Protein AF-A0A1F7WYG3-F1 (afdb_monomer_lite)

pLDDT: mean 75.88, std 23.39, range [22.27, 98.81]

Sequence (585 aa):
MKELIFKRLFTGALIILTLAFFVSCASPAFAADLFKQDIGKSADTITKVEESSPGLLLVCDCMHSVARDRVFLNKLKAELEKKGKSALVCKYHSIANNHILAIKNCPKGYWVVYGACLCSGTWRDLDIGINRGYLKSAWKNNEIKGLVFVNLSSYMIKNLTFLKRAWDDNFSPASFKGIDNPYKYLIDAGFKVAESPMYNKYVIDERRIPYLADEIIKAVGGDAAARPESGDFKDSSLQENTEGIIDIAIRSQFSSENGDLGNVCGGPASLGMIMEFYGVKKSTPELAKLCQTRPVLGTGFNEMAGVAKSLGFDNSYVTTGRGIDWLESMTGGGKPVIVHVDTKGHWPQGHYMVATGVKDGKVFVADPWTGHTASYSIALFKSMWASRQSRAIVISKTPQEKVDAKAQPKTPASSNDGDKDDKKTSSSKGSTGNFPSPGDEYLKASSKAPSTNTKVVSIAKGLRASTAKQTAVNVFKWVRSNVRYSGYSNSLRGAIKTISGGSGNCCDQASVAISLLRAAGVPARYAHSTSCRFASGHVCGHVWAEAYIDGKWQSLDTTSSRNSVGSLNSFRALAAVRHYVNVPF

InterPro domains:
  IPR002931 Transglutaminase-like [PF01841] (461-557)
  IPR002931 Transglutaminase-like [SM00460] (498-560)
  IPR005074 Peptidase C39, bacteriocin processing [PF03412] (267-386)
  IPR005074 Peptidase C39, bacteriocin processing [PS50990] (260-392)
  IPR038765 Papain-like cysteine peptidase superfamily [SSF54001] (467-561)

Organism: NCBI:txid1817813

Radius of gyration: 32.08 Å; chains: 1; bounding box: 70×79×95 Å

Structure (mmCIF, N/CA/C/O backbone):
data_AF-A0A1F7WYG3-F1
#
_entry.id   AF-A0A1F7WYG3-F1
#
loop_
_atom_site.group_PDB
_atom_site.id
_atom_site.type_symbol
_atom_site.label_atom_id
_atom_site.label_alt_id
_atom_site.label_comp_id
_atom_site.label_asym_id
_atom_site.label_entity_id
_atom_site.label_seq_id
_atom_site.pdbx_PDB_ins_code
_atom_site.Cartn_x
_atom_site.Cartn_y
_atom_site.Cartn_z
_atom_site.occupancy
_atom_site.B_iso_or_equiv
_atom_site.auth_seq_id
_atom_site.auth_comp_id
_atom_site.auth_asym_id
_atom_site.auth_atom_id
_atom_site.pdbx_PDB_model_num
ATOM 1 N N . MET A 1 1 ? 36.858 38.250 -13.342 1.00 47.19 1 MET A N 1
ATOM 2 C CA . MET A 1 1 ? 35.945 37.125 -13.003 1.00 47.19 1 MET A CA 1
ATOM 3 C C . MET A 1 1 ? 35.925 36.763 -11.504 1.00 47.19 1 MET A C 1
ATOM 5 O O . MET A 1 1 ? 35.451 35.691 -11.155 1.00 47.19 1 MET A O 1
ATOM 9 N N . LYS A 1 2 ? 36.391 37.652 -10.605 1.00 36.16 2 LYS A N 1
ATOM 10 C CA . LYS A 1 2 ? 36.306 37.497 -9.138 1.00 36.16 2 LYS A CA 1
ATOM 11 C C . LYS A 1 2 ? 35.390 38.527 -8.448 1.00 36.16 2 LYS A C 1
ATOM 13 O O . LYS A 1 2 ? 35.093 38.357 -7.278 1.00 36.16 2 LYS A O 1
ATOM 18 N N . GLU A 1 3 ? 34.840 39.503 -9.175 1.00 35.53 3 GLU A N 1
ATOM 19 C CA . GLU A 1 3 ? 33.869 40.472 -8.624 1.00 35.53 3 GLU A CA 1
ATOM 20 C C . GLU A 1 3 ? 32.397 40.172 -8.950 1.00 35.53 3 GLU A C 1
ATOM 22 O O . GLU A 1 3 ? 31.505 40.697 -8.291 1.00 35.53 3 GLU A O 1
ATOM 27 N N . LEU A 1 4 ? 32.100 39.259 -9.883 1.00 35.97 4 LEU A N 1
ATOM 28 C CA . LEU A 1 4 ? 30.708 38.876 -10.185 1.00 35.97 4 LEU A CA 1
ATOM 29 C C . LEU A 1 4 ? 30.174 37.725 -9.308 1.00 35.97 4 LEU A C 1
ATOM 31 O O . LEU A 1 4 ? 28.992 37.400 -9.367 1.00 35.97 4 LEU A O 1
ATOM 35 N N . ILE A 1 5 ? 31.030 37.129 -8.470 1.00 38.84 5 ILE A N 1
ATOM 36 C CA . ILE A 1 5 ? 30.667 36.070 -7.508 1.00 38.84 5 ILE A CA 1
ATOM 37 C C . ILE A 1 5 ? 30.392 36.656 -6.108 1.00 38.84 5 ILE A C 1
ATOM 39 O O . ILE A 1 5 ? 29.702 36.036 -5.303 1.00 38.84 5 ILE A O 1
ATOM 43 N N . PHE A 1 6 ? 30.811 37.897 -5.834 1.00 32.41 6 PHE A N 1
ATOM 44 C CA . PHE A 1 6 ? 30.633 38.528 -4.520 1.00 32.41 6 PHE A CA 1
ATOM 45 C C . PHE A 1 6 ? 29.236 39.145 -4.295 1.00 32.41 6 PHE A C 1
ATOM 47 O O . PHE A 1 6 ? 28.843 39.381 -3.158 1.00 32.41 6 PHE A O 1
ATOM 54 N N . LYS A 1 7 ? 28.431 39.338 -5.354 1.00 34.38 7 LYS A N 1
ATOM 55 C CA . LYS A 1 7 ? 27.083 39.945 -5.270 1.00 34.38 7 LYS A CA 1
ATOM 56 C C . LYS A 1 7 ? 25.897 38.968 -5.270 1.00 34.38 7 LYS A C 1
ATOM 58 O O . LYS A 1 7 ? 24.757 39.415 -5.244 1.00 34.38 7 LYS A O 1
ATOM 63 N N . ARG A 1 8 ? 26.119 37.646 -5.248 1.00 35.09 8 ARG A N 1
ATOM 64 C CA . ARG A 1 8 ? 25.032 36.646 -5.098 1.00 35.09 8 ARG A CA 1
ATOM 65 C C . ARG A 1 8 ? 25.108 35.783 -3.833 1.00 35.09 8 ARG A C 1
ATOM 67 O O . ARG A 1 8 ? 24.270 34.909 -3.655 1.00 35.09 8 ARG A O 1
ATOM 74 N N . LEU A 1 9 ? 26.052 36.065 -2.933 1.00 35.69 9 LEU A N 1
ATOM 75 C CA . LEU A 1 9 ? 26.180 35.381 -1.636 1.00 35.69 9 LEU A CA 1
ATOM 76 C C . LEU A 1 9 ? 25.732 36.231 -0.427 1.00 35.69 9 LEU A C 1
ATOM 78 O O . LEU A 1 9 ? 25.707 35.724 0.688 1.00 35.69 9 LEU A O 1
ATOM 82 N N . PHE A 1 10 ? 25.287 37.478 -0.634 1.00 35.50 10 PHE A N 1
ATOM 83 C CA . PHE A 1 10 ? 24.865 38.407 0.430 1.00 35.50 10 PHE A CA 1
ATOM 84 C C . PHE A 1 10 ? 23.366 38.761 0.385 1.00 35.50 10 PHE A C 1
ATOM 86 O O . PHE A 1 10 ? 22.971 39.922 0.401 1.00 35.50 10 PHE A O 1
ATOM 93 N N . THR A 1 11 ? 22.497 37.750 0.336 1.00 37.50 11 THR A N 1
ATOM 94 C CA . THR A 1 11 ? 21.054 37.941 0.621 1.00 37.50 11 THR A CA 1
ATOM 95 C C . THR A 1 11 ? 20.452 36.831 1.491 1.00 37.50 11 THR A C 1
ATOM 97 O O . THR A 1 11 ? 19.272 36.870 1.805 1.00 37.50 11 THR A O 1
ATOM 100 N N . GLY A 1 12 ? 21.256 35.855 1.935 1.00 37.50 12 GLY A N 1
ATOM 101 C CA . GLY A 1 12 ? 20.787 34.717 2.742 1.00 37.50 12 GLY A CA 1
ATOM 102 C C . GLY A 1 12 ? 21.326 34.643 4.174 1.00 37.50 12 GLY A C 1
ATOM 103 O O . GLY A 1 12 ? 20.927 33.748 4.908 1.00 37.50 12 GLY A O 1
ATOM 104 N N . ALA A 1 13 ? 22.224 35.547 4.585 1.00 34.88 13 ALA A N 1
ATOM 105 C CA . ALA A 1 13 ? 22.949 35.439 5.860 1.00 34.88 13 ALA A CA 1
ATOM 106 C C . ALA A 1 13 ? 22.713 36.598 6.852 1.00 34.88 13 ALA A C 1
ATOM 108 O O . ALA A 1 13 ? 23.297 36.595 7.930 1.00 34.88 13 ALA A O 1
ATOM 109 N N . LEU A 1 14 ? 21.829 37.558 6.544 1.00 32.12 14 LEU A N 1
ATOM 110 C CA . LEU A 1 14 ? 21.549 38.724 7.404 1.00 32.12 14 LEU A CA 1
ATOM 111 C C . LEU A 1 14 ? 20.177 38.669 8.109 1.00 32.12 14 LEU A C 1
ATOM 113 O O . LEU A 1 14 ? 19.591 39.700 8.407 1.00 32.12 14 LEU A O 1
ATOM 117 N N . ILE A 1 15 ? 19.647 37.469 8.366 1.00 34.62 15 ILE A N 1
ATOM 118 C CA . ILE A 1 15 ? 18.447 37.279 9.213 1.00 34.62 15 ILE A CA 1
ATOM 119 C C . ILE A 1 15 ? 18.765 36.440 10.467 1.00 34.62 15 ILE A C 1
ATOM 121 O O . ILE A 1 15 ? 17.978 36.392 11.405 1.00 34.62 15 ILE A O 1
ATOM 125 N N . ILE A 1 16 ? 19.956 35.836 10.552 1.00 34.12 16 ILE A N 1
ATOM 126 C CA . ILE A 1 16 ? 20.304 34.908 11.645 1.00 34.12 16 ILE A CA 1
ATOM 127 C C . ILE A 1 16 ? 21.191 35.551 12.732 1.00 34.12 16 ILE A C 1
ATOM 129 O O . ILE A 1 16 ? 21.392 34.947 13.779 1.00 34.12 16 ILE A O 1
ATOM 133 N N . LEU A 1 17 ? 21.644 36.805 12.579 1.00 31.03 17 LEU A N 1
ATOM 134 C CA . LEU A 1 17 ? 22.523 37.453 13.573 1.00 31.03 17 LEU A CA 1
ATOM 135 C C . LEU A 1 17 ? 22.011 38.769 14.190 1.00 31.03 17 LEU A C 1
ATOM 137 O O . LEU A 1 17 ? 22.801 39.531 14.737 1.00 31.03 17 LEU A O 1
ATOM 141 N N . THR A 1 18 ? 20.699 39.026 14.174 1.00 33.34 18 THR A N 1
ATOM 142 C CA . THR A 1 18 ? 20.101 40.189 14.879 1.00 33.34 18 THR A CA 1
ATOM 143 C C . THR A 1 18 ? 18.974 39.806 15.845 1.00 33.34 18 THR A C 1
ATOM 145 O O . THR A 1 18 ? 18.217 40.658 16.290 1.00 33.34 18 THR A O 1
ATOM 148 N N . LEU A 1 19 ? 18.877 38.525 16.215 1.00 31.80 19 LEU A N 1
ATOM 149 C CA . LEU A 1 19 ? 17.918 38.022 17.213 1.00 31.80 19 LEU A CA 1
ATOM 150 C C . LEU A 1 19 ? 18.588 37.410 18.453 1.00 31.80 19 LEU A C 1
ATOM 152 O O . LEU A 1 19 ? 17.908 36.876 19.321 1.00 31.80 19 LEU A O 1
ATOM 156 N N . ALA A 1 20 ? 19.915 37.524 18.565 1.00 33.41 20 ALA A N 1
ATOM 157 C CA . ALA A 1 20 ? 20.685 36.989 19.690 1.00 33.41 20 ALA A CA 1
ATOM 158 C C . ALA A 1 20 ? 21.248 38.065 20.643 1.00 33.41 20 ALA A C 1
ATOM 160 O O . ALA A 1 20 ? 22.038 37.729 21.515 1.00 33.41 20 ALA A O 1
ATOM 161 N N . PHE A 1 21 ? 20.851 39.340 20.513 1.00 30.06 21 PHE A N 1
ATOM 162 C CA . PHE A 1 21 ? 21.377 40.420 21.373 1.00 30.06 21 PHE A CA 1
ATOM 163 C C . PHE A 1 21 ? 20.322 41.310 22.057 1.00 30.06 21 PHE A C 1
ATOM 165 O O . PHE A 1 21 ? 20.680 42.275 22.718 1.00 30.06 21 PHE A O 1
ATOM 172 N N . PHE A 1 22 ? 19.032 40.965 21.971 1.00 30.83 22 PHE A N 1
ATOM 173 C CA . PHE A 1 22 ? 17.944 41.660 22.687 1.00 30.83 22 PHE A CA 1
ATOM 174 C C . PHE A 1 22 ? 17.127 40.714 23.587 1.00 30.83 22 PHE A C 1
ATOM 176 O O . PHE A 1 22 ? 15.916 40.845 23.728 1.00 30.83 22 PHE A O 1
ATOM 183 N N . VAL A 1 23 ? 17.791 39.742 24.220 1.00 33.09 23 VAL A N 1
ATOM 184 C CA . VAL A 1 23 ? 17.233 39.000 25.368 1.00 33.09 23 VAL A CA 1
ATOM 185 C C . VAL A 1 23 ? 18.211 39.097 26.534 1.00 33.09 23 VAL A C 1
ATOM 187 O O . VAL A 1 23 ? 18.780 38.121 27.004 1.00 33.09 23 VAL A O 1
ATOM 190 N N . SER A 1 24 ? 18.448 40.326 26.971 1.00 35.22 24 SER A N 1
ATOM 191 C CA . SER A 1 24 ? 18.868 40.634 28.332 1.00 35.22 24 SER A CA 1
ATOM 192 C C . SER A 1 24 ? 18.422 42.068 28.585 1.00 35.22 24 SER A C 1
ATOM 194 O O . SER A 1 24 ? 18.889 42.972 27.903 1.00 35.22 24 SER A O 1
ATOM 196 N N . CYS A 1 25 ? 17.496 42.250 29.529 1.00 38.47 25 CYS A N 1
ATOM 197 C CA . CYS A 1 25 ? 16.902 43.527 29.959 1.00 38.47 25 CYS A CA 1
ATOM 198 C C . CYS A 1 25 ? 15.714 44.061 29.127 1.00 38.47 25 CYS A C 1
ATOM 200 O O . CYS A 1 25 ? 15.832 45.053 28.419 1.00 38.47 25 CYS A O 1
ATOM 202 N N . ALA A 1 26 ? 14.525 43.476 29.308 1.00 32.75 26 ALA A N 1
ATOM 203 C CA . ALA A 1 26 ? 13.255 44.211 29.229 1.00 32.75 26 ALA A CA 1
ATOM 204 C C . ALA A 1 26 ? 12.200 43.510 30.105 1.00 32.75 26 ALA A C 1
ATOM 206 O O . ALA A 1 26 ? 12.116 42.283 30.127 1.00 32.75 26 ALA A O 1
ATOM 207 N N . SER A 1 27 ? 11.455 44.287 30.891 1.00 41.19 27 SER A N 1
ATOM 208 C CA . SER A 1 27 ? 10.560 43.826 31.959 1.00 41.19 27 SER A CA 1
ATOM 209 C C . SER A 1 27 ? 9.248 43.193 31.442 1.00 41.19 27 SER A C 1
ATOM 211 O O . SER A 1 27 ? 8.871 43.405 30.286 1.00 41.19 27 SER A O 1
ATOM 213 N N . PRO A 1 28 ? 8.496 42.449 32.288 1.00 36.72 28 PRO A N 1
ATOM 214 C CA . PRO A 1 28 ? 7.337 41.640 31.875 1.00 36.72 28 PRO A CA 1
ATOM 215 C C . PRO A 1 28 ? 6.116 42.416 31.345 1.00 36.72 28 PRO A C 1
ATOM 217 O O . PRO A 1 28 ? 5.124 41.797 30.970 1.00 36.72 28 PRO A O 1
ATOM 220 N N . ALA A 1 29 ? 6.148 43.751 31.320 1.00 37.88 29 ALA A N 1
ATOM 221 C CA . ALA A 1 29 ? 4.984 44.579 31.003 1.00 37.88 29 ALA A CA 1
ATOM 222 C C . ALA A 1 29 ? 4.816 44.891 29.502 1.00 37.88 29 ALA A C 1
ATOM 224 O O . ALA A 1 29 ? 3.711 45.200 29.073 1.00 37.88 29 ALA A O 1
ATOM 225 N N . PHE A 1 30 ? 5.862 44.761 28.676 1.00 35.31 30 PHE A N 1
ATOM 226 C CA . PHE A 1 30 ? 5.784 45.125 27.250 1.00 35.31 30 PHE A CA 1
ATOM 227 C C . PHE A 1 30 ? 5.215 44.004 26.352 1.00 35.31 30 PHE A C 1
ATOM 229 O O . PHE A 1 30 ? 4.706 44.260 25.265 1.00 35.31 30 PHE A O 1
ATOM 236 N N . ALA A 1 31 ? 5.229 42.750 26.819 1.00 31.88 31 ALA A N 1
ATOM 237 C CA . ALA A 1 31 ? 4.684 41.605 26.078 1.00 31.88 31 ALA A CA 1
ATOM 238 C C . ALA A 1 31 ? 3.146 41.484 26.160 1.00 31.88 31 ALA A C 1
ATOM 240 O O . ALA A 1 31 ? 2.553 40.702 25.417 1.00 31.88 31 ALA A O 1
ATOM 241 N N . ALA A 1 32 ? 2.493 42.244 27.048 1.00 32.22 32 ALA A N 1
ATOM 242 C CA . ALA A 1 32 ? 1.047 42.178 27.266 1.00 32.22 32 ALA A CA 1
ATOM 243 C C . ALA A 1 32 ? 0.227 43.061 26.302 1.00 32.22 32 ALA A C 1
ATOM 245 O O . ALA A 1 32 ? -0.956 42.784 26.101 1.00 32.22 32 ALA A O 1
ATOM 246 N N . ASP A 1 33 ? 0.835 44.073 25.671 1.00 32.88 33 ASP A N 1
ATOM 247 C CA . ASP A 1 33 ? 0.113 45.026 24.810 1.00 32.88 33 ASP A CA 1
ATOM 248 C C . ASP A 1 33 ? 0.076 44.636 23.325 1.00 32.88 33 ASP A C 1
ATOM 250 O O . ASP A 1 33 ? -0.877 44.979 22.626 1.00 32.88 33 ASP A O 1
ATOM 254 N N . LEU A 1 34 ? 1.014 43.814 22.840 1.00 29.14 34 LEU A N 1
ATOM 255 C CA . LEU A 1 34 ? 0.971 43.301 21.460 1.00 29.14 34 LEU A CA 1
ATOM 256 C C . LEU A 1 34 ? -0.089 42.206 21.226 1.00 29.14 34 LEU A C 1
ATOM 258 O O . LEU A 1 34 ? -0.321 41.816 20.087 1.00 29.14 34 LEU A O 1
ATOM 262 N N . PHE A 1 35 ? -0.764 41.730 22.278 1.00 30.11 35 PHE A N 1
ATOM 263 C CA . PHE A 1 35 ? -1.789 40.679 22.193 1.00 30.11 35 PHE A CA 1
ATOM 264 C C . PHE A 1 35 ? -3.238 41.184 22.277 1.00 30.11 35 PHE A C 1
ATOM 266 O O . PHE A 1 35 ? -4.164 40.375 22.242 1.00 30.11 35 PHE A O 1
ATOM 273 N N . LYS A 1 36 ? -3.464 42.503 22.360 1.00 30.84 36 LYS A N 1
ATOM 274 C CA . LYS A 1 36 ? -4.815 43.085 22.486 1.00 30.84 36 LYS A CA 1
ATOM 275 C C . LYS A 1 36 ? -5.380 43.727 21.213 1.00 30.84 36 LYS A C 1
ATOM 277 O O . LYS A 1 36 ? -6.524 44.165 21.248 1.00 30.84 36 LYS A O 1
ATOM 282 N N . GLN A 1 37 ? -4.645 43.771 20.099 1.00 31.36 37 GLN A N 1
ATOM 283 C CA . GLN A 1 37 ? -5.070 44.545 18.919 1.00 31.36 37 GLN A CA 1
ATOM 284 C C . GLN A 1 37 ? -5.825 43.791 17.811 1.00 31.36 37 GLN A C 1
ATOM 286 O O . GLN A 1 37 ? -6.290 44.457 16.896 1.00 31.36 37 GLN A O 1
ATOM 291 N N . ASP A 1 38 ? -6.057 42.476 17.904 1.00 28.03 38 ASP A N 1
ATOM 292 C CA . ASP A 1 38 ? -6.746 41.727 16.826 1.00 28.03 38 ASP A CA 1
ATOM 293 C C . ASP A 1 38 ? -8.100 41.103 17.214 1.00 28.03 38 ASP A C 1
ATOM 295 O O . ASP A 1 38 ? -8.641 40.252 16.509 1.00 28.03 38 ASP A O 1
ATOM 299 N N . ILE A 1 39 ? -8.709 41.553 18.315 1.00 32.84 39 ILE A N 1
ATOM 300 C CA . ILE A 1 39 ? -10.087 41.178 18.670 1.00 32.84 39 ILE A CA 1
ATOM 301 C C . ILE A 1 39 ? -10.945 42.437 18.685 1.00 32.84 39 ILE A C 1
ATOM 303 O O . ILE A 1 39 ? -11.183 43.043 19.726 1.00 32.84 39 ILE A O 1
ATOM 307 N N . GLY A 1 40 ? -11.407 42.853 17.512 1.00 32.47 40 GLY A N 1
ATOM 308 C CA . GLY A 1 40 ? -12.358 43.952 17.432 1.00 32.47 40 GLY A CA 1
ATOM 309 C C . GLY A 1 40 ? -12.552 44.476 16.026 1.00 32.47 40 GLY A C 1
ATOM 310 O O . GLY A 1 40 ? -11.984 45.511 15.698 1.00 32.47 40 GLY A O 1
ATOM 311 N N . LYS A 1 41 ? -13.368 43.771 15.229 1.00 28.66 41 LYS A N 1
ATOM 312 C CA . LYS A 1 41 ? -14.360 44.319 14.276 1.00 28.66 41 LYS A CA 1
ATOM 313 C C . LYS A 1 41 ? -14.792 43.246 13.277 1.00 28.66 41 LYS A C 1
ATOM 315 O O . LYS A 1 41 ? -14.147 43.036 12.261 1.00 28.66 41 LYS A O 1
ATOM 320 N N . SER A 1 42 ? -15.905 42.589 13.589 1.00 26.77 42 SER A N 1
ATOM 321 C CA . SER A 1 42 ? -16.874 42.059 12.618 1.00 26.77 42 SER A CA 1
ATOM 322 C C . SER A 1 42 ? -18.046 41.453 13.401 1.00 26.77 42 SER A C 1
ATOM 324 O O . SER A 1 42 ? -18.290 40.248 13.365 1.00 26.77 42 SER A O 1
ATOM 326 N N . ALA A 1 43 ? -18.735 42.293 14.170 1.00 29.39 43 ALA A N 1
ATOM 327 C CA . ALA A 1 43 ? -20.101 42.028 14.595 1.00 29.39 43 ALA A CA 1
ATOM 328 C C . ALA A 1 43 ? -20.984 42.916 13.713 1.00 29.39 43 ALA A C 1
ATOM 330 O O . ALA A 1 43 ? -20.819 44.131 13.754 1.00 29.39 43 ALA A O 1
ATOM 331 N N . ASP A 1 44 ? -21.761 42.274 12.837 1.00 30.73 44 ASP A N 1
ATOM 332 C CA . ASP A 1 44 ? -23.064 42.698 12.293 1.00 30.73 44 ASP A CA 1
ATOM 333 C C . ASP A 1 44 ? -23.267 42.189 10.863 1.00 30.73 44 ASP A C 1
ATOM 335 O O . ASP A 1 44 ? -23.174 42.906 9.871 1.00 30.73 44 ASP A O 1
ATOM 339 N N . THR A 1 45 ? -23.615 40.907 10.758 1.00 26.55 45 THR A N 1
ATOM 340 C CA . THR A 1 45 ? -24.656 40.467 9.822 1.00 26.55 45 THR A CA 1
ATOM 341 C C . THR A 1 45 ? -25.355 39.269 10.456 1.00 26.55 45 THR A C 1
ATOM 343 O O . THR A 1 45 ? -24.913 38.127 10.351 1.00 26.55 45 THR A O 1
ATOM 346 N N . ILE A 1 46 ? -26.427 39.551 11.197 1.00 33.25 46 ILE A N 1
ATOM 347 C CA . ILE A 1 46 ? -27.297 38.538 11.790 1.00 33.25 46 ILE A CA 1
ATOM 348 C C . ILE A 1 46 ? -28.052 37.853 10.649 1.00 33.25 46 ILE A C 1
ATOM 350 O O . ILE A 1 46 ? -29.021 38.377 10.110 1.00 33.25 46 ILE A O 1
ATOM 354 N N . THR A 1 47 ? -27.604 36.654 10.300 1.00 28.28 47 THR A N 1
ATOM 355 C CA . THR A 1 47 ? -28.450 35.612 9.717 1.00 28.28 47 THR A CA 1
ATOM 356 C C . THR A 1 47 ? -28.468 34.466 10.721 1.00 28.28 47 THR A C 1
ATOM 358 O O . THR A 1 47 ? -27.439 34.151 11.313 1.00 28.28 47 THR A O 1
ATOM 361 N N . LYS A 1 48 ? -29.667 33.945 11.010 1.00 30.33 48 LYS A N 1
ATOM 362 C CA . LYS A 1 48 ? -29.949 32.929 12.038 1.00 30.33 48 LYS A CA 1
ATOM 363 C C . LYS A 1 48 ? -28.850 31.859 12.088 1.00 30.33 48 LYS A C 1
ATOM 365 O O . LYS A 1 48 ? -28.740 31.049 11.174 1.00 30.33 48 LYS A O 1
ATOM 370 N N . VAL A 1 49 ? -28.058 31.873 13.160 1.00 28.69 49 VAL A N 1
ATOM 371 C CA . VAL A 1 49 ? -27.067 30.837 13.457 1.00 28.69 49 VAL A CA 1
ATOM 372 C C . VAL A 1 49 ? -27.839 29.632 13.978 1.00 28.69 49 VAL A C 1
ATOM 374 O O . VAL A 1 49 ? -28.364 29.660 15.090 1.00 28.69 49 VAL A O 1
ATOM 377 N N . GLU A 1 50 ? -27.960 28.608 13.137 1.00 32.59 50 GLU A N 1
ATOM 378 C CA . GLU A 1 50 ? -28.321 27.257 13.567 1.00 32.59 50 GLU A CA 1
ATOM 379 C C . GLU A 1 50 ? -27.392 26.828 14.711 1.00 32.59 50 GLU A C 1
ATOM 381 O O . GLU A 1 50 ? -26.201 27.154 14.696 1.00 32.59 50 GLU A O 1
ATOM 386 N N . GLU A 1 51 ? -27.946 26.143 15.717 1.00 39.28 51 GLU A N 1
ATOM 387 C CA . GLU A 1 51 ? -27.234 25.657 16.904 1.00 39.28 51 GLU A CA 1
ATOM 388 C C . GLU A 1 51 ? -25.845 25.123 16.535 1.00 39.28 51 GLU A C 1
ATOM 390 O O . GLU A 1 51 ? -25.700 24.145 15.796 1.00 39.28 51 GLU A O 1
ATOM 395 N N . SER A 1 52 ? -24.802 25.806 17.014 1.00 47.31 52 SER A N 1
ATOM 396 C CA . SER A 1 52 ? -23.431 25.459 16.664 1.00 47.31 52 SER A CA 1
ATOM 397 C C . SER A 1 52 ? -23.150 24.026 17.113 1.00 47.31 52 SER A C 1
ATOM 399 O O . SER A 1 52 ? -23.249 23.688 18.293 1.00 47.31 52 SER A O 1
ATOM 401 N N . SER A 1 53 ? -22.826 23.159 16.148 1.00 57.06 53 SER A N 1
ATOM 402 C CA . SER A 1 53 ? -22.427 21.775 16.419 1.00 57.06 53 SER A CA 1
ATOM 403 C C . SER A 1 53 ? -21.411 21.734 17.572 1.00 57.06 53 SER A C 1
ATOM 405 O O . SER A 1 53 ? -20.466 22.532 17.559 1.00 57.06 53 SER A O 1
ATOM 407 N N . PRO A 1 54 ? -21.556 20.809 18.542 1.00 70.44 54 PRO A N 1
ATOM 408 C CA . PRO A 1 54 ? -20.655 20.726 19.686 1.00 70.44 54 PRO A CA 1
ATOM 409 C C . PRO A 1 54 ? -19.191 20.637 19.236 1.00 70.44 54 PRO A C 1
ATOM 411 O O . PRO A 1 54 ? -18.856 19.896 18.307 1.00 70.44 54 PRO A O 1
ATOM 414 N N . GLY A 1 55 ? -18.325 21.423 19.880 1.00 88.94 55 GLY A N 1
ATOM 415 C CA . GLY A 1 55 ? -16.914 21.529 19.512 1.00 88.94 55 GLY A CA 1
ATOM 416 C C . GLY A 1 55 ? -16.100 20.279 19.859 1.00 88.94 55 GLY A C 1
ATOM 417 O O . GLY A 1 55 ? -16.518 19.433 20.650 1.00 88.94 55 GLY A O 1
ATOM 418 N N . LEU A 1 56 ? -14.912 20.160 19.267 1.00 96.06 56 LEU A N 1
ATOM 419 C CA . LEU A 1 56 ? -13.996 19.032 19.451 1.00 96.06 56 LEU A CA 1
ATOM 420 C C . LEU A 1 56 ? -12.772 19.456 20.271 1.00 96.06 56 LEU A C 1
ATOM 422 O O . LEU A 1 56 ? -12.044 20.357 19.870 1.00 96.06 56 LEU A O 1
ATOM 426 N N . LEU A 1 57 ? -12.486 18.797 21.392 1.00 96.25 57 LEU A N 1
ATOM 427 C CA . LEU A 1 57 ? -11.232 18.971 22.129 1.00 96.25 57 LEU A CA 1
ATOM 428 C C . LEU A 1 57 ? -10.225 17.900 21.698 1.00 96.25 57 LEU A C 1
ATOM 430 O O . LEU A 1 57 ? -10.351 16.736 22.073 1.00 96.25 57 LEU A O 1
ATOM 434 N N . LEU A 1 58 ? -9.206 18.296 20.941 1.00 94.94 58 LEU A N 1
ATOM 435 C CA . LEU A 1 58 ? -8.159 17.412 20.437 1.00 94.94 58 LEU A CA 1
ATOM 436 C C . LEU A 1 58 ? -7.016 17.285 21.453 1.00 94.94 58 LEU A C 1
ATOM 438 O O . LEU A 1 58 ? -6.437 18.286 21.880 1.00 94.94 58 LEU A O 1
ATOM 442 N N . VAL A 1 59 ? -6.638 16.060 21.804 1.00 91.81 59 VAL A N 1
ATOM 443 C CA . VAL A 1 59 ? -5.546 15.766 22.746 1.00 91.81 59 VAL A CA 1
ATOM 444 C C . VAL A 1 59 ? -4.721 14.575 22.253 1.00 91.81 59 VAL A C 1
ATOM 446 O O . VAL A 1 59 ? -5.244 13.693 21.578 1.00 91.81 59 VAL A O 1
ATOM 449 N N . CYS A 1 60 ? -3.417 14.572 22.552 1.00 87.38 60 CYS A N 1
ATOM 450 C CA . CYS A 1 60 ? -2.480 13.524 22.138 1.00 87.38 60 CYS A CA 1
ATOM 451 C C . CYS A 1 60 ? -1.487 13.153 23.248 1.00 87.38 60 CYS A C 1
ATOM 453 O O . CYS A 1 60 ? -1.120 14.008 24.065 1.00 87.38 60 CYS A O 1
ATOM 455 N N . ASP A 1 61 ? -1.040 11.895 23.246 1.00 74.44 61 ASP A N 1
ATOM 456 C CA . ASP A 1 61 ? -0.230 11.260 24.293 1.00 74.44 61 ASP A CA 1
ATOM 457 C C . ASP A 1 61 ? 1.279 11.221 24.045 1.00 74.44 61 ASP A C 1
ATOM 459 O O . ASP A 1 61 ? 1.901 10.166 24.033 1.00 74.44 61 ASP A O 1
ATOM 463 N N . CYS A 1 62 ? 1.862 12.403 23.806 1.00 69.19 62 CYS A N 1
ATOM 464 C CA . CYS A 1 62 ? 3.308 12.616 23.614 1.00 69.19 62 CYS A CA 1
ATOM 465 C C . CYS A 1 62 ? 3.981 11.560 22.724 1.00 69.19 62 CYS A C 1
ATOM 467 O O . CYS A 1 62 ? 5.044 11.031 23.043 1.00 69.19 62 CYS A O 1
ATOM 469 N N . MET A 1 63 ? 3.370 11.235 21.591 1.00 69.81 63 MET A N 1
ATOM 470 C CA . MET A 1 63 ? 3.786 10.068 20.822 1.00 69.81 63 MET A CA 1
ATOM 471 C C . MET A 1 63 ? 5.147 10.243 20.143 1.00 69.81 63 MET A C 1
ATOM 473 O O . MET A 1 63 ? 5.768 9.262 19.741 1.00 69.81 63 MET A O 1
ATOM 477 N N . HIS A 1 64 ? 5.600 11.488 19.972 1.00 69.38 64 HIS A N 1
ATOM 478 C CA . HIS A 1 64 ? 6.921 11.797 19.423 1.00 69.38 64 HIS A CA 1
ATOM 479 C C . HIS A 1 64 ? 7.659 12.886 20.191 1.00 69.38 64 HIS A C 1
ATOM 481 O O . HIS A 1 64 ? 8.861 12.782 20.432 1.00 69.38 64 HIS A O 1
ATOM 487 N N . SER A 1 65 ? 6.981 14.004 20.420 1.00 76.69 65 SER A N 1
ATOM 488 C CA . SER A 1 65 ? 7.420 15.118 21.255 1.00 76.69 65 SER A CA 1
ATOM 489 C C . SER A 1 65 ? 6.285 16.128 21.321 1.00 76.69 65 SER A C 1
ATOM 491 O O . SER A 1 65 ? 5.509 16.250 20.373 1.00 76.69 65 SER A O 1
ATOM 493 N N . VAL A 1 66 ? 6.243 16.930 22.385 1.00 75.81 66 VAL A N 1
ATOM 494 C CA . VAL A 1 66 ? 5.251 18.006 22.541 1.00 75.81 66 VAL A CA 1
ATOM 495 C C . VAL A 1 66 ? 5.161 18.880 21.279 1.00 75.81 66 VAL A C 1
ATOM 497 O O . VAL A 1 66 ? 4.072 19.155 20.785 1.00 75.81 66 VAL A O 1
ATOM 500 N N . ALA A 1 67 ? 6.295 19.276 20.693 1.00 78.62 67 ALA A N 1
ATOM 501 C CA . ALA A 1 67 ? 6.303 20.111 19.491 1.00 78.62 67 ALA A CA 1
ATOM 502 C C . ALA A 1 67 ? 5.696 19.409 18.259 1.00 78.62 67 ALA A C 1
ATOM 504 O O . ALA A 1 67 ? 4.908 20.016 17.534 1.00 78.62 67 ALA A O 1
ATOM 505 N N . ARG A 1 68 ? 6.032 18.134 18.019 1.00 80.19 68 ARG A N 1
ATOM 506 C CA . ARG A 1 68 ? 5.560 17.392 16.836 1.00 80.19 68 ARG A CA 1
ATOM 507 C C . ARG A 1 68 ? 4.088 17.016 16.943 1.00 80.19 68 ARG A C 1
ATOM 509 O O . ARG A 1 68 ? 3.346 17.190 15.979 1.00 80.19 68 ARG A O 1
ATOM 516 N N . ASP A 1 69 ? 3.656 16.588 18.121 1.00 83.94 69 ASP A N 1
ATOM 517 C CA . ASP A 1 69 ? 2.254 16.294 18.400 1.00 83.94 69 ASP A CA 1
ATOM 518 C C . ASP A 1 69 ? 1.392 17.549 18.220 1.00 83.94 69 ASP A C 1
ATOM 520 O O . ASP A 1 69 ? 0.331 17.492 17.603 1.00 83.94 69 ASP A O 1
ATOM 524 N N . ARG A 1 70 ? 1.878 18.715 18.669 1.00 86.56 70 ARG A N 1
ATOM 525 C CA . ARG A 1 70 ? 1.182 19.994 18.474 1.00 86.56 70 ARG A CA 1
ATOM 526 C C . ARG A 1 70 ? 1.020 20.349 16.999 1.00 86.56 70 ARG A C 1
ATOM 528 O O . ARG A 1 70 ? -0.055 20.788 16.599 1.00 86.56 70 ARG A O 1
ATOM 535 N N . VAL A 1 71 ? 2.058 20.150 16.183 1.00 86.00 71 VAL A N 1
ATOM 536 C CA . VAL A 1 71 ? 1.976 20.363 14.726 1.00 86.00 71 VAL A CA 1
ATOM 537 C C . VAL A 1 71 ? 0.914 19.453 14.110 1.00 86.00 71 VAL A C 1
ATOM 539 O O . VAL A 1 71 ? 0.088 19.927 13.332 1.00 86.00 71 VAL A O 1
ATOM 542 N N . PHE A 1 72 ? 0.892 18.175 14.489 1.00 87.81 72 PHE A N 1
ATOM 543 C CA . PHE A 1 72 ? -0.116 17.231 14.014 1.00 87.81 72 PHE A CA 1
ATOM 544 C C . PHE A 1 72 ? -1.537 17.641 14.422 1.00 87.81 72 PHE A C 1
ATOM 546 O O . PHE A 1 72 ? -2.413 17.728 13.562 1.00 87.81 72 PHE A O 1
ATOM 553 N N . LEU A 1 73 ? -1.760 17.958 15.702 1.00 91.25 73 LEU A N 1
ATOM 554 C CA . LEU A 1 73 ? -3.069 18.374 16.213 1.00 91.25 73 LEU A CA 1
ATOM 555 C C . LEU A 1 73 ? -3.558 19.672 15.560 1.00 91.25 73 LEU A C 1
ATOM 557 O O . LEU A 1 73 ? -4.733 19.771 15.228 1.00 91.25 73 LEU A O 1
ATOM 561 N N . ASN A 1 74 ? -2.669 20.636 15.306 1.00 92.75 74 ASN A N 1
ATOM 562 C CA . ASN A 1 74 ? -3.023 21.867 14.595 1.00 92.75 74 ASN A CA 1
ATOM 563 C C . ASN A 1 74 ? -3.411 21.607 13.133 1.00 92.75 74 ASN A C 1
ATOM 565 O O . ASN A 1 74 ? -4.336 22.234 12.623 1.00 92.75 74 ASN A O 1
ATOM 569 N N . LYS A 1 75 ? -2.740 20.670 12.454 1.00 91.06 75 LYS A N 1
ATOM 570 C CA . LYS A 1 75 ? -3.107 20.275 11.087 1.00 91.06 75 LYS A CA 1
ATOM 571 C C . LYS A 1 75 ? -4.434 19.516 11.051 1.00 91.06 75 LYS A C 1
ATOM 573 O O . LYS A 1 75 ? -5.245 19.772 10.167 1.00 91.06 75 LYS A O 1
ATOM 578 N N . LEU A 1 76 ? -4.680 18.638 12.025 1.00 93.25 76 LEU A N 1
ATOM 579 C CA . LEU A 1 76 ? -5.961 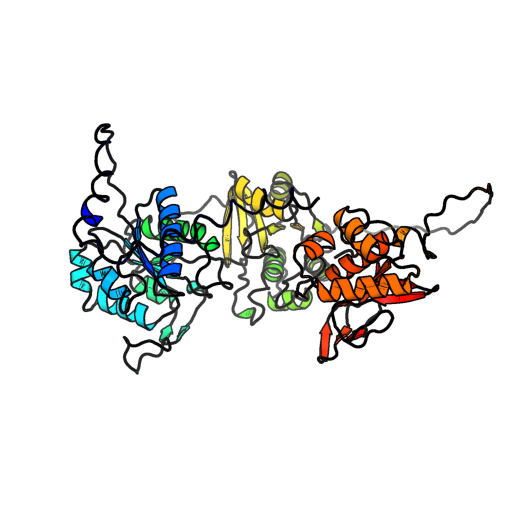17.947 12.176 1.00 93.25 76 LEU A CA 1
ATOM 580 C C . LEU A 1 76 ? -7.098 18.926 12.489 1.00 93.25 76 LEU A C 1
ATOM 582 O O . LEU A 1 76 ? -8.145 18.849 11.854 1.00 93.25 76 LEU A O 1
ATOM 586 N N . LYS A 1 77 ? -6.868 19.888 13.392 1.00 94.50 77 LYS A N 1
ATOM 587 C CA . LYS A 1 77 ? -7.782 21.005 13.666 1.00 94.50 77 LYS A CA 1
ATOM 588 C C . LYS A 1 77 ? -8.136 21.747 12.380 1.00 94.50 77 LYS A C 1
ATOM 590 O O . LYS A 1 77 ? -9.312 21.861 12.065 1.00 94.50 77 LYS A O 1
ATOM 595 N N . ALA A 1 78 ? -7.135 22.187 11.617 1.00 91.94 78 ALA A N 1
ATOM 596 C CA . ALA A 1 78 ? -7.368 22.922 10.376 1.00 91.94 78 ALA A CA 1
ATOM 597 C C . ALA A 1 78 ? -8.189 22.109 9.358 1.00 91.94 78 ALA A C 1
ATOM 599 O O . ALA A 1 78 ? -9.007 22.673 8.638 1.00 91.94 78 ALA A O 1
ATOM 600 N N . GLU A 1 79 ? -7.992 20.791 9.288 1.00 90.19 79 GLU A N 1
ATOM 601 C CA . GLU A 1 79 ? -8.770 19.927 8.396 1.00 90.19 79 GLU A CA 1
ATOM 602 C C . GLU A 1 79 ? -10.218 19.721 8.871 1.00 90.19 79 GLU A C 1
ATOM 604 O O . GLU A 1 79 ? -11.136 19.742 8.055 1.00 90.19 79 GLU A O 1
ATOM 609 N N . LEU A 1 80 ? -10.441 19.576 10.180 1.00 90.81 80 LEU A N 1
ATOM 610 C CA . LEU A 1 80 ? -11.781 19.506 10.775 1.00 90.81 80 LEU A CA 1
ATOM 611 C C . LEU A 1 80 ? -12.552 20.822 10.589 1.00 90.81 80 LEU A C 1
ATOM 613 O O . LEU A 1 80 ? -13.726 20.798 10.221 1.00 90.81 80 LEU A O 1
ATOM 617 N N . GLU A 1 81 ? -11.880 21.964 10.757 1.00 89.06 81 GLU A N 1
ATOM 618 C CA . GLU A 1 81 ? -12.466 23.297 10.570 1.00 89.06 81 GLU A CA 1
ATOM 619 C C . GLU A 1 81 ? -12.860 23.543 9.109 1.00 89.06 81 GLU A C 1
ATOM 621 O O . GLU A 1 81 ? -13.964 24.016 8.848 1.00 89.06 81 GLU A O 1
ATOM 626 N N . LYS A 1 82 ? -12.031 23.124 8.138 1.00 85.19 82 LYS A N 1
ATOM 627 C CA . LYS A 1 82 ? -12.410 23.132 6.708 1.00 85.19 82 LYS A CA 1
ATOM 628 C C . LYS A 1 82 ? -13.663 22.307 6.414 1.00 85.19 82 LYS A C 1
ATOM 630 O O . LYS A 1 82 ? -14.358 22.583 5.443 1.00 85.19 82 LYS A O 1
ATOM 635 N N . LYS A 1 83 ? -13.930 21.282 7.224 1.00 84.31 83 LYS A N 1
ATOM 636 C CA . LYS A 1 83 ? -15.091 20.389 7.116 1.00 84.31 83 LYS A CA 1
ATOM 637 C C . LYS A 1 83 ? -16.247 20.813 8.036 1.00 84.31 83 LYS A C 1
ATOM 639 O O . LYS A 1 83 ? -17.162 20.029 8.269 1.00 84.31 83 LYS A O 1
ATOM 644 N N . GLY A 1 84 ? -16.212 22.038 8.567 1.00 84.44 84 GLY A N 1
ATOM 645 C CA . GLY A 1 84 ? -17.304 22.624 9.346 1.00 84.44 84 GLY A CA 1
ATOM 646 C C . GLY A 1 84 ? -17.390 22.160 10.802 1.00 84.44 84 GLY A C 1
ATOM 647 O O . GLY A 1 84 ? -18.424 22.354 11.436 1.00 84.44 84 GLY A O 1
ATOM 648 N N . LYS A 1 85 ? -16.338 21.546 11.364 1.00 87.12 85 LYS A N 1
ATOM 649 C CA . LYS A 1 85 ? -16.283 21.189 12.791 1.00 87.12 85 LYS A CA 1
ATOM 650 C C . LYS A 1 85 ? -15.323 22.096 13.553 1.00 87.12 85 LYS A C 1
ATOM 652 O O . LYS A 1 85 ? -14.125 22.113 13.282 1.00 87.12 85 LYS A O 1
ATOM 657 N N . SER A 1 86 ? -15.854 22.808 14.546 1.00 91.19 86 SER A N 1
ATOM 658 C CA . SER A 1 86 ? -15.049 23.599 15.481 1.00 91.19 86 SER A CA 1
ATOM 659 C C . SER A 1 86 ? -14.174 22.681 16.333 1.00 91.19 86 SER A C 1
ATOM 661 O O . SER A 1 86 ? -14.664 21.693 16.884 1.00 91.19 86 SER A O 1
ATOM 663 N N . ALA A 1 87 ? -12.884 22.995 16.450 1.00 93.81 87 ALA A N 1
ATOM 664 C CA . ALA A 1 87 ? -11.938 22.186 17.207 1.00 93.81 87 ALA A CA 1
ATOM 665 C C . ALA A 1 87 ? -10.937 23.041 17.998 1.00 93.81 87 ALA A C 1
ATOM 667 O O . ALA A 1 87 ? -10.492 24.092 17.550 1.00 93.81 87 ALA A O 1
ATOM 668 N N . LEU A 1 88 ? -10.526 22.558 19.169 1.00 93.50 88 LEU A N 1
ATOM 669 C CA . LEU A 1 88 ? -9.517 23.159 20.037 1.00 93.50 88 LEU A CA 1
ATOM 670 C C . LEU A 1 88 ? -8.415 22.146 20.327 1.00 93.50 88 LEU A C 1
ATOM 672 O O . LEU A 1 88 ? -8.691 20.986 20.610 1.00 93.50 88 LEU A O 1
ATOM 676 N N . VAL A 1 89 ? -7.160 22.588 20.319 1.00 90.75 89 VAL A N 1
ATOM 677 C CA . VAL A 1 89 ? -6.040 21.757 20.778 1.00 90.75 89 VAL A CA 1
ATOM 678 C C . VAL A 1 89 ? -5.893 21.919 22.288 1.00 90.75 89 VAL A C 1
ATOM 680 O O . VAL A 1 89 ? -5.676 23.026 22.782 1.00 90.75 89 VAL A O 1
ATOM 683 N N . CYS A 1 90 ? -6.007 20.819 23.031 1.00 88.00 90 CYS A N 1
ATOM 684 C CA . CYS A 1 90 ? -5.921 20.810 24.486 1.00 88.00 90 CYS A CA 1
ATOM 685 C C . CYS A 1 90 ? -4.565 21.350 24.963 1.00 88.00 90 CYS A C 1
ATOM 687 O O . CYS A 1 90 ? -3.511 20.875 24.540 1.00 88.00 90 CYS A O 1
ATOM 689 N N . LYS A 1 91 ? -4.574 22.309 25.899 1.00 83.00 91 LYS A N 1
ATOM 690 C CA . LYS A 1 91 ? -3.348 22.883 26.485 1.00 83.00 91 LYS A CA 1
ATOM 691 C C . LYS A 1 91 ? -2.483 21.830 27.189 1.00 83.00 91 LYS A C 1
ATOM 693 O O . LYS A 1 91 ? -1.263 21.961 27.198 1.00 83.00 91 LYS A O 1
ATOM 698 N N . TYR A 1 92 ? -3.121 20.794 27.730 1.00 77.31 92 TYR A N 1
ATOM 699 C CA . TYR A 1 92 ? -2.512 19.693 28.478 1.00 77.31 92 TYR A CA 1
ATOM 700 C C . TYR A 1 92 ? -2.166 18.487 27.593 1.00 77.31 92 TYR A C 1
ATOM 702 O O . TYR A 1 92 ? -2.086 17.365 28.083 1.00 77.31 92 TYR A O 1
ATOM 710 N N . HIS A 1 93 ? -2.007 18.667 26.280 1.00 74.25 93 HIS A N 1
ATOM 711 C CA . HIS A 1 93 ? -1.534 17.573 25.438 1.00 74.25 93 HIS A CA 1
ATOM 712 C C . HIS A 1 93 ? -0.064 17.242 25.752 1.00 74.25 93 HIS A C 1
ATOM 714 O O . HIS A 1 93 ? 0.723 18.119 26.110 1.00 74.25 93 HIS A O 1
ATOM 720 N N . SER A 1 94 ? 0.313 15.977 25.566 1.00 68.06 94 SER A N 1
ATOM 721 C CA . SER A 1 94 ? 1.692 15.493 25.687 1.00 68.06 94 SER A CA 1
ATOM 722 C C . SER A 1 94 ? 2.370 15.759 27.050 1.00 68.06 94 SER A C 1
ATOM 724 O O . SER A 1 94 ? 3.590 15.904 27.108 1.00 68.06 94 SER A O 1
ATOM 726 N N . ILE A 1 95 ? 1.592 15.809 28.138 1.00 71.75 95 ILE A N 1
ATOM 727 C CA . ILE A 1 95 ? 2.082 15.813 29.528 1.00 71.75 95 ILE A CA 1
ATOM 728 C C . ILE A 1 95 ? 1.537 14.595 30.283 1.00 71.75 95 ILE A C 1
ATOM 730 O O . ILE A 1 95 ? 0.568 13.978 29.844 1.00 71.75 95 ILE A O 1
ATOM 734 N N . ALA A 1 96 ? 2.134 14.267 31.431 1.00 74.06 96 ALA A N 1
ATOM 735 C CA . ALA A 1 96 ? 1.649 13.182 32.279 1.00 74.06 96 ALA A CA 1
ATOM 736 C C . ALA A 1 96 ? 0.162 13.370 32.632 1.00 74.06 96 ALA A C 1
ATOM 738 O O . ALA A 1 96 ? -0.268 14.477 32.964 1.00 74.06 96 ALA A O 1
ATOM 739 N N . ASN A 1 97 ? -0.608 12.279 32.590 1.00 80.31 97 ASN A N 1
ATOM 740 C CA . ASN A 1 97 ? -2.042 12.259 32.900 1.00 80.31 97 ASN A CA 1
ATOM 741 C C . ASN A 1 97 ? -2.906 13.162 31.997 1.00 80.31 97 ASN A C 1
ATOM 743 O O . ASN A 1 97 ? -3.968 13.636 32.410 1.00 80.31 97 ASN A O 1
ATOM 747 N N . ASN A 1 98 ? -2.474 13.427 30.764 1.00 84.75 98 ASN A N 1
ATOM 748 C CA . ASN A 1 98 ? -3.231 14.221 29.793 1.00 84.75 98 ASN A CA 1
ATOM 749 C C . ASN A 1 98 ? -4.667 13.718 29.553 1.00 84.75 98 ASN A C 1
ATOM 751 O O . ASN A 1 98 ? -5.551 14.539 29.331 1.00 84.75 98 ASN A O 1
ATOM 755 N N . HIS A 1 99 ? -4.927 12.409 29.614 1.00 87.12 99 HIS A N 1
ATOM 756 C CA . HIS A 1 99 ? -6.247 11.808 29.431 1.00 87.12 99 HIS A CA 1
ATOM 757 C C . HIS A 1 99 ? -7.195 12.230 30.552 1.00 87.12 99 HIS A C 1
ATOM 759 O O . HIS A 1 99 ? -8.317 12.646 30.282 1.00 87.12 99 HIS A O 1
ATOM 765 N N . ILE A 1 100 ? -6.708 12.256 31.794 1.00 89.56 100 ILE A N 1
ATOM 766 C CA . ILE A 1 100 ? -7.425 12.773 32.970 1.00 89.56 100 ILE A CA 1
ATOM 767 C C . ILE A 1 100 ? -7.671 14.276 32.825 1.00 89.56 100 ILE A C 1
ATOM 769 O O . ILE A 1 100 ? -8.785 14.762 33.040 1.00 89.56 100 ILE A O 1
ATOM 773 N N . LEU A 1 101 ? -6.625 15.028 32.475 1.00 89.12 101 LEU A N 1
ATOM 774 C CA . LEU A 1 101 ? -6.686 16.486 32.374 1.00 89.12 101 LEU A CA 1
ATOM 775 C C . LEU A 1 101 ? -7.596 16.950 31.235 1.00 89.12 101 LEU A C 1
ATOM 777 O O . LEU A 1 101 ? -8.273 17.965 31.394 1.00 89.12 101 LEU A O 1
ATOM 781 N N . ALA A 1 102 ? -7.656 16.204 30.131 1.00 92.31 102 ALA A N 1
ATOM 782 C CA . ALA A 1 102 ? -8.560 16.468 29.021 1.00 92.31 102 ALA A CA 1
ATOM 783 C C . ALA A 1 102 ? -10.025 16.352 29.448 1.00 92.31 102 ALA A C 1
ATOM 785 O O . ALA A 1 102 ? -10.810 17.229 29.108 1.00 92.31 102 ALA A O 1
ATOM 786 N N . ILE A 1 103 ? -10.387 15.338 30.245 1.00 94.62 103 ILE A N 1
ATOM 787 C CA . ILE A 1 103 ? -11.754 15.208 30.772 1.00 94.62 103 ILE A CA 1
ATOM 788 C C . ILE A 1 103 ? -12.070 16.335 31.760 1.00 94.62 103 ILE A C 1
ATOM 790 O O . ILE A 1 103 ? -13.097 17.002 31.636 1.00 94.62 103 ILE A O 1
ATOM 794 N N . LYS A 1 104 ? -11.177 16.588 32.726 1.00 93.38 104 LYS A N 1
ATOM 795 C CA . LYS A 1 104 ? -11.404 17.599 33.774 1.00 93.38 104 LYS A CA 1
ATOM 796 C C . LYS A 1 104 ? -11.537 19.020 33.231 1.00 93.38 104 LYS A C 1
ATOM 798 O O . LYS A 1 104 ? -12.318 19.792 33.775 1.00 93.38 104 LYS A O 1
ATOM 803 N N . ASN A 1 105 ? -10.807 19.345 32.168 1.00 90.19 105 ASN A N 1
ATOM 804 C CA . ASN A 1 105 ? -10.776 20.682 31.572 1.00 90.19 105 ASN A CA 1
ATOM 805 C C . ASN A 1 105 ? -11.480 20.735 30.209 1.00 90.19 105 ASN A C 1
ATOM 807 O O . ASN A 1 105 ? -11.207 21.636 29.413 1.00 90.19 105 ASN A O 1
ATOM 811 N N . CYS A 1 106 ? -12.340 19.758 29.908 1.00 94.06 106 CYS A N 1
ATOM 812 C CA . CYS A 1 106 ? -13.109 19.774 28.673 1.00 94.06 106 CYS A CA 1
ATOM 813 C C . CYS A 1 106 ? -14.089 20.954 28.689 1.00 94.06 106 CYS A C 1
ATOM 815 O O . CYS A 1 106 ? -14.835 21.086 29.663 1.00 94.06 106 CYS A O 1
ATOM 817 N N . PRO A 1 107 ? -14.113 21.812 27.653 1.00 93.69 107 PRO A N 1
ATOM 818 C CA . PRO A 1 107 ? -15.119 22.855 27.562 1.00 93.69 107 PRO A CA 1
ATOM 819 C C . PRO A 1 107 ? -16.526 22.264 27.562 1.00 93.69 107 PRO A C 1
ATOM 821 O O . PRO A 1 107 ? -16.766 21.161 27.062 1.00 93.69 107 PRO A O 1
ATOM 824 N N . LYS A 1 108 ? -17.464 23.028 28.119 1.00 92.94 108 LYS A N 1
ATOM 825 C CA . LYS A 1 108 ? -18.835 22.573 28.289 1.00 92.94 108 LYS A CA 1
ATOM 826 C C . LYS A 1 108 ? -19.457 22.180 26.943 1.00 92.94 108 LYS A C 1
ATOM 828 O O . LYS A 1 108 ? -19.429 22.971 26.004 1.00 92.94 108 LYS A O 1
ATOM 833 N N . GLY A 1 109 ? -20.012 20.973 26.848 1.00 90.62 109 GLY A N 1
ATOM 834 C CA . GLY A 1 109 ? -20.700 20.502 25.644 1.00 90.62 109 GLY A CA 1
ATOM 835 C C . GLY A 1 109 ? -19.790 20.010 24.515 1.00 90.62 109 GLY A C 1
ATOM 836 O O . GLY A 1 109 ? -20.293 19.772 23.420 1.00 90.62 109 GLY A O 1
ATOM 837 N N . TYR A 1 110 ? -18.481 19.855 24.738 1.00 94.06 110 TYR A N 1
ATOM 838 C CA . TYR A 1 110 ? -17.548 19.374 23.712 1.00 94.06 110 TYR A CA 1
ATOM 839 C C . TYR A 1 110 ? -17.473 17.840 23.659 1.00 94.06 110 TYR A C 1
ATOM 841 O O . TYR A 1 110 ? -17.744 17.137 24.637 1.00 94.06 110 TYR A O 1
ATOM 849 N N . TRP A 1 111 ? -17.045 17.318 22.510 1.00 96.12 111 TRP A N 1
ATOM 850 C CA . TRP A 1 111 ? -16.506 15.964 22.379 1.00 96.12 111 TRP A CA 1
ATOM 851 C C . TRP A 1 111 ? -15.017 15.954 22.713 1.00 96.12 111 TRP A C 1
ATOM 853 O O . TRP A 1 111 ? -14.282 16.862 22.323 1.00 96.12 111 TRP A O 1
ATOM 863 N N . VAL A 1 112 ? -14.542 14.894 23.362 1.00 95.94 112 VAL A N 1
ATOM 864 C CA . VAL A 1 112 ? -13.104 14.675 23.566 1.00 95.94 112 VAL A CA 1
ATOM 865 C C . VAL A 1 112 ? -12.580 13.766 22.463 1.00 95.94 112 VAL A C 1
ATOM 867 O O . VAL A 1 112 ? -13.059 12.651 22.294 1.00 95.94 112 VAL A O 1
ATOM 870 N N . VAL A 1 113 ? -11.579 14.224 21.718 1.00 95.56 113 VAL A N 1
ATOM 871 C CA . VAL A 1 113 ? -10.920 13.465 20.650 1.00 95.56 113 VAL A CA 1
ATOM 872 C C . VAL A 1 113 ? -9.506 13.128 21.114 1.00 95.56 113 VAL A C 1
ATOM 874 O O . VAL A 1 113 ? -8.604 13.969 21.072 1.00 95.56 113 VAL A O 1
ATOM 877 N N . TYR A 1 114 ? -9.327 11.900 21.596 1.00 92.94 114 TYR A N 1
ATOM 878 C CA . TYR A 1 114 ? -8.096 11.443 22.234 1.00 92.94 114 TYR A CA 1
ATOM 879 C C . TYR A 1 114 ? -7.269 10.574 21.286 1.00 92.94 114 TYR A C 1
ATOM 881 O O . TYR A 1 114 ? -7.633 9.435 20.997 1.00 92.94 114 TYR A O 1
ATOM 889 N N . GLY A 1 115 ? -6.155 11.119 20.796 1.00 87.81 115 GLY A N 1
ATOM 890 C CA . GLY A 1 115 ? -5.198 10.413 19.951 1.00 87.81 115 GLY A CA 1
ATOM 891 C C . GLY A 1 115 ? -4.069 9.779 20.751 1.00 87.81 115 GLY A C 1
ATOM 892 O O . GLY A 1 115 ? -3.287 10.481 21.387 1.00 87.81 115 GLY A O 1
ATOM 893 N N . ALA A 1 116 ? -3.931 8.459 20.681 1.00 77.81 116 ALA A N 1
ATOM 894 C CA . ALA A 1 116 ? -2.813 7.772 21.320 1.00 77.81 116 ALA A CA 1
ATOM 895 C C . ALA A 1 116 ? -2.419 6.479 20.598 1.00 77.81 116 ALA A C 1
ATOM 897 O O . ALA A 1 116 ? -3.106 5.986 19.695 1.00 77.81 116 ALA A O 1
ATOM 898 N N . CYS A 1 117 ? -1.281 5.935 21.026 1.00 69.50 117 CYS A N 1
ATOM 899 C CA . CYS A 1 117 ? -0.871 4.566 20.754 1.00 69.50 117 CYS A CA 1
ATOM 900 C C . CYS A 1 117 ? -1.702 3.579 21.593 1.00 69.50 117 CYS A C 1
ATOM 902 O O . CYS A 1 117 ? -2.532 3.968 22.415 1.00 69.50 117 CYS A O 1
ATOM 904 N N . LEU A 1 118 ? -1.483 2.280 21.376 1.00 74.12 118 LEU A N 1
ATOM 905 C CA . LEU A 1 118 ? -2.196 1.206 22.071 1.00 74.12 118 LEU A CA 1
ATOM 906 C C . LEU A 1 118 ? -1.751 1.097 23.541 1.00 74.12 118 LEU A C 1
ATOM 908 O O . LEU A 1 118 ? -0.940 0.239 23.880 1.00 74.12 118 LEU A O 1
ATOM 912 N N . CYS A 1 119 ? -2.281 1.960 24.410 1.00 83.44 119 CYS A N 1
ATOM 913 C CA . CYS A 1 119 ? -2.116 1.852 25.857 1.00 83.44 119 CYS A CA 1
ATOM 914 C C . CYS A 1 119 ? -3.403 1.323 26.500 1.00 83.44 119 CYS A C 1
ATOM 916 O O . CYS A 1 119 ? -4.331 2.074 26.804 1.00 83.44 119 CYS A O 1
ATOM 918 N N . SER A 1 120 ? -3.449 0.010 26.735 1.00 85.38 120 SER A N 1
ATOM 919 C CA . SER A 1 120 ? -4.583 -0.649 27.395 1.00 85.38 120 SER A CA 1
ATOM 920 C C . SER A 1 120 ? -4.884 -0.078 28.788 1.00 85.38 120 SER A C 1
ATOM 922 O O . SER A 1 120 ? -6.033 -0.086 29.217 1.00 85.38 120 SER A O 1
ATOM 924 N N . GLY A 1 121 ? -3.854 0.401 29.498 1.00 85.00 121 GLY A N 1
ATOM 925 C CA . GLY A 1 121 ? -3.983 0.990 30.831 1.00 85.00 121 GLY A CA 1
ATOM 926 C C . GLY A 1 121 ? -4.780 2.286 30.810 1.00 85.00 121 GLY A C 1
ATOM 927 O O . GLY A 1 121 ? -5.774 2.407 31.520 1.00 85.00 121 GLY A O 1
ATOM 928 N N . THR A 1 122 ? -4.408 3.211 29.923 1.00 87.75 122 THR A N 1
ATOM 929 C CA . THR A 1 122 ? -5.108 4.488 29.724 1.00 87.75 122 THR A CA 1
ATOM 930 C C . THR A 1 122 ? -6.569 4.284 29.331 1.00 87.75 122 THR A C 1
ATOM 932 O O . THR A 1 122 ? -7.449 4.977 29.834 1.00 87.75 122 THR A O 1
ATOM 935 N N . TRP A 1 123 ? -6.861 3.319 28.453 1.00 88.81 123 TRP A N 1
ATOM 936 C CA . TRP A 1 123 ? -8.240 3.046 28.031 1.00 88.81 123 TRP A CA 1
ATOM 937 C C . TRP A 1 123 ? -9.090 2.512 29.176 1.00 88.81 123 TRP A C 1
ATOM 939 O O . TRP A 1 123 ? -10.217 2.965 29.371 1.00 88.81 123 TRP A O 1
ATOM 949 N N . ARG A 1 124 ? -8.526 1.583 29.953 1.00 88.75 124 ARG A N 1
ATOM 950 C CA . ARG A 1 124 ? -9.171 1.039 31.144 1.00 88.75 124 ARG A CA 1
ATOM 951 C C . ARG A 1 124 ? -9.395 2.112 32.207 1.00 88.75 124 ARG A C 1
ATOM 953 O O . ARG A 1 124 ? -10.453 2.140 32.827 1.00 88.75 124 ARG A O 1
ATOM 960 N N . ASP A 1 125 ? -8.417 2.984 32.421 1.00 88.94 125 ASP A N 1
ATOM 961 C CA . ASP A 1 125 ? -8.512 4.088 33.375 1.00 88.94 125 ASP A CA 1
ATOM 962 C C . ASP A 1 125 ? -9.569 5.120 32.958 1.00 88.94 125 ASP A C 1
ATOM 964 O O . ASP A 1 125 ? -10.365 5.544 33.792 1.00 88.94 125 ASP A O 1
ATOM 968 N N . LEU A 1 126 ? -9.662 5.459 31.666 1.00 90.81 126 LEU A N 1
ATOM 969 C CA . LEU A 1 126 ? -10.730 6.315 31.144 1.00 90.81 126 LEU A CA 1
ATOM 970 C C . LEU A 1 126 ? -12.111 5.677 31.313 1.00 90.81 126 LEU A C 1
ATOM 972 O O . LEU A 1 126 ? -13.010 6.341 31.821 1.00 90.81 126 LEU A O 1
ATOM 976 N N . ASP A 1 127 ? -12.289 4.409 30.931 1.00 90.00 127 ASP A N 1
ATOM 977 C CA . ASP A 1 127 ? -13.562 3.691 31.099 1.00 90.00 127 ASP A CA 1
ATOM 978 C C . ASP A 1 127 ? -13.988 3.669 32.573 1.00 90.00 127 ASP A C 1
ATOM 980 O O . ASP A 1 127 ? -15.051 4.182 32.932 1.00 90.00 127 ASP A O 1
ATOM 984 N N . ILE A 1 128 ? -13.126 3.159 33.456 1.00 86.12 128 ILE A N 1
ATOM 985 C CA . ILE A 1 128 ? -13.426 3.076 34.888 1.00 86.12 128 ILE A CA 1
ATOM 986 C C . ILE A 1 128 ? -13.643 4.471 35.466 1.00 86.12 128 ILE A C 1
ATOM 988 O O . ILE A 1 128 ? -14.631 4.693 36.164 1.00 86.12 128 ILE A O 1
ATOM 992 N N . GLY A 1 129 ? -12.749 5.413 35.171 1.00 87.12 129 GLY A N 1
ATOM 993 C CA . GLY A 1 129 ? -12.791 6.779 35.667 1.00 87.12 129 GLY A CA 1
ATOM 994 C C . GLY A 1 129 ? -14.086 7.490 35.288 1.00 87.12 129 GLY A C 1
ATOM 995 O O . GLY A 1 129 ? -14.713 8.096 36.158 1.00 87.12 129 GLY A O 1
ATOM 996 N N . ILE A 1 130 ? -14.503 7.413 34.021 1.00 89.88 130 ILE A N 1
ATOM 997 C CA . ILE A 1 130 ? -15.694 8.098 33.497 1.00 89.88 130 ILE A CA 1
ATOM 998 C C . ILE A 1 130 ? -16.971 7.395 33.959 1.00 89.88 130 ILE A C 1
ATOM 1000 O O . ILE A 1 130 ? -17.861 8.033 34.524 1.00 89.88 130 ILE A O 1
ATOM 1004 N N . ASN A 1 131 ? -17.063 6.080 33.755 1.00 83.62 131 ASN A N 1
ATOM 1005 C CA . ASN A 1 131 ? -18.315 5.353 33.945 1.00 83.62 131 ASN A CA 1
ATOM 1006 C C . ASN A 1 131 ? -18.598 5.040 35.421 1.00 83.62 131 ASN A C 1
ATOM 1008 O O . ASN A 1 131 ? -19.759 4.951 35.831 1.00 83.62 131 ASN A O 1
ATOM 1012 N N . ARG A 1 132 ? -17.552 4.853 36.237 1.00 79.31 132 ARG A N 1
ATOM 1013 C CA . ARG A 1 132 ? -17.681 4.300 37.599 1.00 79.31 132 ARG A CA 1
ATOM 1014 C C . ARG A 1 132 ? -16.793 4.976 38.644 1.00 79.31 132 ARG A C 1
ATOM 1016 O O . ARG A 1 132 ? -16.847 4.587 39.806 1.00 79.31 132 ARG A O 1
ATOM 1023 N N . GLY A 1 133 ? -15.987 5.958 38.255 1.00 88.12 133 GLY A N 1
ATOM 1024 C CA . GLY A 1 133 ? -14.845 6.392 39.048 1.00 88.12 133 GLY A CA 1
ATOM 1025 C C . GLY A 1 133 ? -14.707 7.902 39.173 1.00 88.12 133 GLY A C 1
ATOM 1026 O O . GLY A 1 133 ? -15.670 8.669 39.140 1.00 88.12 133 GLY A O 1
ATOM 1027 N N . TYR A 1 134 ? -13.460 8.323 39.351 1.00 90.31 134 TYR A N 1
ATOM 1028 C CA . TYR A 1 134 ? -13.079 9.669 39.771 1.00 90.31 134 TYR A CA 1
ATOM 1029 C C . TYR A 1 134 ? -13.259 10.762 38.697 1.00 90.31 134 TYR A C 1
ATOM 1031 O O . TYR A 1 134 ? -13.086 11.943 39.002 1.00 90.31 134 TYR A O 1
ATOM 1039 N N . LEU A 1 135 ? -13.604 10.409 37.452 1.00 91.44 135 LEU A N 1
ATOM 1040 C CA . LEU A 1 135 ? -13.884 11.362 36.367 1.00 91.44 135 LEU A CA 1
ATOM 1041 C C . LEU A 1 135 ? -15.382 11.604 36.146 1.00 91.44 135 LEU A C 1
ATOM 1043 O O . LEU A 1 135 ? -15.732 12.551 35.445 1.00 91.44 135 LEU A O 1
ATOM 1047 N N . LYS A 1 136 ? -16.269 10.818 36.767 1.00 91.75 136 LYS A N 1
ATOM 1048 C CA . LYS A 1 136 ? -17.725 10.883 36.554 1.00 91.75 136 LYS A CA 1
ATOM 1049 C C . LYS A 1 136 ? -18.318 12.279 36.775 1.00 91.75 136 LYS A C 1
ATOM 1051 O O . LYS A 1 136 ? -19.102 12.758 35.957 1.00 91.75 136 LYS A O 1
ATOM 1056 N N . SER A 1 137 ? -17.925 12.957 37.857 1.00 93.19 137 SER A N 1
ATOM 1057 C CA . SER A 1 137 ? -18.410 14.312 38.155 1.00 93.19 137 SER A CA 1
ATOM 1058 C C . SER A 1 137 ? -17.917 15.333 37.133 1.00 93.19 137 SER A C 1
ATOM 1060 O O . SER A 1 137 ? -18.700 16.156 36.673 1.00 93.19 137 SER A O 1
ATOM 1062 N N . ALA A 1 138 ? -16.645 15.257 36.730 1.00 93.31 138 ALA A N 1
ATOM 1063 C CA . ALA A 1 138 ? -16.093 16.141 35.705 1.00 93.31 138 ALA A CA 1
ATOM 1064 C C . ALA A 1 138 ? -16.775 15.923 34.347 1.00 93.31 138 ALA A C 1
ATOM 1066 O O . ALA A 1 138 ? -17.170 16.886 33.700 1.00 93.31 138 ALA A O 1
ATOM 1067 N N . TRP A 1 139 ? -16.984 14.661 33.958 1.00 94.81 139 TRP A N 1
ATOM 1068 C CA . TRP A 1 139 ? -17.690 14.293 32.732 1.00 94.81 139 TRP A CA 1
ATOM 1069 C C . TRP A 1 139 ? -19.098 14.895 32.673 1.00 94.81 139 TRP A C 1
ATOM 1071 O O . TRP A 1 139 ? -19.473 15.505 31.672 1.00 94.81 139 TRP A O 1
ATOM 1081 N N . LYS A 1 140 ? -19.858 14.774 33.770 1.00 94.19 140 LYS A N 1
ATOM 1082 C CA . LYS A 1 140 ? -21.214 15.324 33.878 1.00 94.19 140 LYS A CA 1
ATOM 1083 C C . LYS A 1 140 ? -21.220 16.854 33.904 1.00 94.19 140 LYS A C 1
ATOM 1085 O O . LYS A 1 140 ? -21.981 17.461 33.161 1.00 94.19 140 LYS A O 1
ATOM 1090 N N . ASN A 1 141 ? -20.385 17.474 34.738 1.00 94.56 141 ASN A N 1
ATOM 1091 C CA . ASN A 1 141 ? -20.371 18.930 34.926 1.00 94.56 141 ASN A CA 1
ATOM 1092 C C . ASN A 1 141 ? -19.931 19.676 33.660 1.00 94.56 141 ASN A C 1
ATOM 1094 O O . ASN A 1 141 ? -20.448 20.752 33.368 1.00 94.56 141 ASN A O 1
ATOM 1098 N N . ASN A 1 142 ? -19.017 19.080 32.893 1.00 93.44 142 ASN A N 1
ATOM 1099 C CA . ASN A 1 142 ? -18.569 19.614 31.611 1.00 93.44 142 ASN A CA 1
ATOM 1100 C C . ASN A 1 142 ? -19.509 19.221 30.455 1.00 93.44 142 ASN A C 1
ATOM 1102 O O . ASN A 1 142 ? -19.230 19.553 29.309 1.00 93.44 142 ASN A O 1
ATOM 1106 N N . GLU A 1 143 ? -20.615 18.513 30.718 1.00 94.81 143 GLU A N 1
ATOM 1107 C CA . GLU A 1 143 ? -21.583 18.066 29.703 1.00 94.81 143 GLU A CA 1
ATOM 1108 C C . GLU A 1 143 ? -20.909 17.435 28.470 1.00 94.81 143 GLU A C 1
ATOM 1110 O O . GLU A 1 143 ? -21.276 17.712 27.325 1.00 94.81 143 GLU A O 1
ATOM 1115 N N . ILE A 1 144 ? -19.878 16.614 28.708 1.00 94.88 144 ILE A N 1
ATOM 1116 C CA . ILE A 1 144 ? -19.073 16.020 27.637 1.00 94.88 144 ILE A CA 1
ATOM 1117 C C . ILE A 1 144 ? -19.967 15.101 26.806 1.00 94.88 144 ILE A C 1
ATOM 1119 O O . ILE A 1 144 ? -20.594 14.183 27.335 1.00 94.88 144 ILE A O 1
ATOM 1123 N N . LYS A 1 145 ? -20.024 15.352 25.494 1.00 93.94 145 LYS A N 1
ATOM 1124 C CA . LYS A 1 145 ? -20.942 14.650 24.579 1.00 93.94 145 LYS A CA 1
ATOM 1125 C C . LYS A 1 145 ? -20.514 13.217 24.291 1.00 93.94 145 LYS A C 1
ATOM 1127 O O . LYS A 1 145 ? -21.353 12.354 24.062 1.00 93.94 145 LYS A O 1
ATOM 1132 N N . GLY A 1 146 ? -19.212 12.967 24.337 1.00 93.94 146 GLY A N 1
ATOM 1133 C CA . GLY A 1 146 ? -18.634 11.648 24.158 1.00 93.94 146 GLY A CA 1
ATOM 1134 C C . GLY A 1 146 ? -17.128 11.714 23.956 1.00 93.94 146 GLY A C 1
ATOM 1135 O O . GLY A 1 146 ? -16.526 12.794 23.919 1.00 93.94 146 GLY A O 1
ATOM 1136 N N . LEU A 1 147 ? -16.521 10.536 23.828 1.00 94.75 147 LEU A N 1
ATOM 1137 C CA . LEU A 1 147 ? -15.092 10.379 23.598 1.00 94.75 147 LEU A CA 1
ATOM 1138 C C . LEU A 1 147 ? -14.862 9.614 22.297 1.00 94.75 147 LEU A C 1
ATOM 1140 O O . LEU A 1 147 ? -15.395 8.522 22.107 1.00 94.75 147 LEU A O 1
ATOM 1144 N N . VAL A 1 148 ? -14.046 10.189 21.417 1.00 95.31 148 VAL A N 1
ATOM 1145 C CA . VAL A 1 148 ? -13.532 9.542 20.212 1.00 95.31 148 VAL A CA 1
ATOM 1146 C C . VAL A 1 148 ? -12.083 9.158 20.465 1.00 95.31 148 VAL A C 1
ATOM 1148 O O . VAL A 1 148 ? -11.213 10.020 20.590 1.00 95.31 148 VAL A O 1
ATOM 1151 N N . PHE A 1 149 ? -11.814 7.860 20.523 1.00 93.00 149 PHE A N 1
ATOM 1152 C CA . PHE A 1 149 ? -10.462 7.338 20.495 1.00 93.00 149 PHE A CA 1
ATOM 1153 C C . PHE A 1 149 ? -9.941 7.359 19.058 1.00 93.00 149 PHE A C 1
ATOM 1155 O O . PHE A 1 149 ? -10.481 6.690 18.177 1.00 93.00 149 PHE A O 1
ATOM 1162 N N . VAL A 1 150 ? -8.884 8.127 18.814 1.00 91.19 150 VAL A N 1
ATOM 1163 C CA . VAL A 1 150 ? -8.201 8.167 17.523 1.00 91.19 150 VAL A CA 1
ATOM 1164 C C . VAL A 1 150 ? -7.023 7.209 17.591 1.00 91.19 150 VAL A C 1
ATOM 1166 O O . VAL A 1 150 ? -6.018 7.491 18.246 1.00 91.19 150 VAL A O 1
ATOM 1169 N N . ASN A 1 151 ? -7.131 6.073 16.906 1.00 85.75 151 ASN A N 1
ATOM 1170 C CA . ASN A 1 151 ? -6.040 5.112 16.877 1.00 85.75 151 ASN A CA 1
ATOM 1171 C C . ASN A 1 151 ? -4.906 5.640 15.996 1.00 85.75 151 ASN A C 1
ATOM 1173 O O . ASN A 1 151 ? -4.996 5.630 14.766 1.00 85.75 151 ASN A O 1
ATOM 1177 N N . LEU A 1 152 ? -3.812 6.059 16.626 1.00 82.75 152 LEU A N 1
ATOM 1178 C CA . LEU A 1 152 ? -2.620 6.537 15.932 1.00 82.75 152 LEU A CA 1
ATOM 1179 C C . LEU A 1 152 ? -1.507 5.477 15.868 1.00 82.75 152 LEU A C 1
ATOM 1181 O O . LEU A 1 152 ? -0.443 5.726 15.303 1.00 82.75 152 LEU A O 1
ATOM 1185 N N . SER A 1 153 ? -1.764 4.259 16.347 1.00 73.88 153 SER A N 1
ATOM 1186 C CA . SER A 1 153 ? -0.801 3.158 16.300 1.00 73.88 153 SER A CA 1
ATOM 1187 C C . SER A 1 153 ? -0.573 2.597 14.887 1.00 73.88 153 SER A C 1
ATOM 1189 O O . SER A 1 153 ? -1.190 3.018 13.904 1.00 73.88 153 SER A O 1
ATOM 1191 N N . SER A 1 154 ? 0.346 1.631 14.785 1.00 66.75 154 SER A N 1
ATOM 1192 C CA . SER A 1 154 ? 0.657 0.898 13.554 1.00 66.75 154 SER A CA 1
ATOM 1193 C C . SER A 1 154 ? -0.282 -0.280 13.257 1.00 66.75 154 SER A C 1
ATOM 1195 O O . SER A 1 154 ? -0.071 -0.946 12.246 1.00 66.75 154 SER A O 1
ATOM 1197 N N . TYR A 1 155 ? -1.293 -0.542 14.094 1.00 68.56 155 TYR A N 1
ATOM 1198 C CA . TYR A 1 155 ? -2.226 -1.667 13.953 1.00 68.56 155 TYR A CA 1
ATOM 1199 C C . TYR A 1 155 ? -3.666 -1.183 14.068 1.00 68.56 155 TYR A C 1
ATOM 1201 O O . TYR A 1 155 ? -3.945 -0.349 14.920 1.00 68.56 155 TYR A O 1
ATOM 1209 N N . MET A 1 156 ? -4.582 -1.725 13.267 1.00 74.69 156 MET A N 1
ATOM 1210 C CA . MET A 1 156 ? -6.018 -1.460 13.419 1.00 74.69 156 MET A CA 1
ATOM 1211 C C . MET A 1 156 ? -6.553 -2.201 14.643 1.00 74.69 156 MET A C 1
ATOM 1213 O O . MET A 1 156 ? -6.407 -3.420 14.734 1.00 74.69 156 MET A O 1
ATOM 1217 N N . ILE A 1 157 ? -7.202 -1.493 15.563 1.00 77.38 157 ILE A N 1
ATOM 1218 C CA . ILE A 1 157 ? -7.720 -2.103 16.792 1.00 77.38 157 ILE A CA 1
ATOM 1219 C C . ILE A 1 157 ? -8.920 -3.005 16.524 1.00 77.38 157 ILE A C 1
ATOM 1221 O O . ILE A 1 157 ? -9.116 -3.972 17.256 1.00 77.38 157 ILE A O 1
ATOM 1225 N N . LYS A 1 158 ? -9.671 -2.739 15.445 1.00 76.50 158 LYS A N 1
ATOM 1226 C CA . LYS A 1 158 ? -10.750 -3.607 14.943 1.00 76.50 158 LYS A CA 1
ATOM 1227 C C . LYS A 1 158 ? -10.287 -5.034 14.641 1.00 76.50 158 LYS A C 1
ATOM 1229 O O . LYS A 1 158 ? -11.094 -5.951 14.704 1.00 76.50 158 LYS A O 1
ATOM 1234 N N . ASN A 1 159 ? -8.998 -5.221 14.355 1.00 73.31 159 ASN A N 1
ATOM 1235 C CA . ASN A 1 159 ? -8.434 -6.516 13.969 1.00 73.31 159 ASN A CA 1
ATOM 1236 C C . ASN A 1 159 ? -7.751 -7.240 15.139 1.00 73.31 159 ASN A C 1
ATOM 1238 O O . ASN A 1 159 ? -7.198 -8.322 14.952 1.00 73.31 159 ASN A O 1
ATOM 1242 N N . LEU A 1 160 ? -7.730 -6.639 16.330 1.00 70.44 160 LEU A N 1
ATOM 1243 C CA . LEU A 1 160 ? -7.093 -7.229 17.499 1.00 70.44 160 LEU A CA 1
ATOM 1244 C C . LEU A 1 160 ? -8.116 -8.024 18.304 1.00 70.44 160 LEU A C 1
ATOM 1246 O O . LEU A 1 160 ? -9.138 -7.493 18.733 1.00 70.44 160 LEU A O 1
ATOM 1250 N N . THR A 1 161 ? -7.790 -9.285 18.565 1.00 77.94 161 THR A N 1
ATOM 1251 C CA . THR A 1 161 ? -8.532 -10.147 19.494 1.00 77.94 161 THR A CA 1
ATOM 1252 C C . THR A 1 161 ? -8.047 -9.984 20.932 1.00 77.94 161 THR A C 1
ATOM 1254 O O . THR A 1 161 ? -8.802 -10.236 21.864 1.00 77.94 161 THR A O 1
ATOM 1257 N N . PHE A 1 162 ? -6.814 -9.511 21.128 1.00 82.19 162 PHE A N 1
ATOM 1258 C CA . PHE A 1 162 ? -6.247 -9.215 22.439 1.00 82.19 162 PHE A CA 1
ATOM 1259 C C . PHE A 1 162 ? -5.240 -8.066 22.356 1.00 82.19 162 PHE A C 1
ATOM 1261 O O . PHE A 1 162 ? -4.369 -8.045 21.483 1.00 82.19 162 PHE A O 1
ATOM 1268 N N . LEU A 1 163 ? -5.331 -7.124 23.295 1.00 83.81 163 LEU A N 1
ATOM 1269 C CA . LEU A 1 163 ? -4.340 -6.080 23.518 1.00 83.81 163 LEU A CA 1
ATOM 1270 C C . LEU A 1 163 ? -3.671 -6.292 24.874 1.00 83.81 163 LEU A C 1
ATOM 1272 O O . LEU A 1 163 ? -4.278 -6.071 25.919 1.00 83.81 163 LEU A O 1
ATOM 1276 N N . LYS A 1 164 ? -2.397 -6.685 24.859 1.00 85.44 164 LYS A N 1
ATOM 1277 C CA . LYS A 1 164 ? -1.602 -6.887 26.076 1.00 85.44 164 LYS A CA 1
ATOM 1278 C C . LYS A 1 164 ? -1.482 -5.595 26.892 1.00 85.44 164 LYS A C 1
ATOM 1280 O O . LYS A 1 164 ? -1.413 -4.508 26.323 1.00 85.44 164 LYS A O 1
ATOM 1285 N N . ARG A 1 165 ? -1.367 -5.744 28.219 1.00 83.75 165 ARG A N 1
ATOM 1286 C CA . ARG A 1 165 ? -0.995 -4.663 29.140 1.00 83.75 165 ARG A CA 1
ATOM 1287 C C . ARG A 1 165 ? 0.214 -3.891 28.607 1.00 83.75 165 ARG A C 1
ATOM 1289 O O . ARG A 1 165 ? 1.257 -4.495 28.337 1.00 83.75 165 ARG A O 1
ATOM 1296 N N . ALA A 1 166 ? 0.060 -2.576 28.480 1.00 80.06 166 ALA A N 1
ATOM 1297 C CA . ALA A 1 166 ? 1.145 -1.686 28.090 1.00 80.06 166 ALA A CA 1
ATOM 1298 C C . ALA A 1 166 ? 2.294 -1.747 29.108 1.00 80.06 166 ALA A C 1
ATOM 1300 O O . ALA A 1 166 ? 2.077 -1.921 30.308 1.00 80.06 166 ALA A O 1
ATOM 1301 N N . TRP A 1 167 ? 3.527 -1.651 28.614 1.00 74.31 167 TRP A N 1
ATOM 1302 C CA . TRP A 1 167 ? 4.733 -1.787 29.437 1.00 74.31 167 TRP A CA 1
ATOM 1303 C C . TRP A 1 167 ? 4.871 -0.655 30.467 1.00 74.31 167 TRP A C 1
ATOM 1305 O O . TRP A 1 167 ? 5.459 -0.860 31.523 1.00 74.31 167 TRP A O 1
ATOM 1315 N N . ASP A 1 168 ? 4.298 0.505 30.160 1.00 73.81 168 ASP A N 1
ATOM 1316 C CA . ASP A 1 168 ? 4.268 1.735 30.946 1.00 73.81 168 ASP A CA 1
ATOM 1317 C C . ASP A 1 168 ? 2.930 1.958 31.675 1.00 73.81 168 ASP A C 1
ATOM 1319 O O . ASP A 1 168 ? 2.692 3.035 32.217 1.00 73.81 168 ASP A O 1
ATOM 1323 N N . ASP A 1 169 ? 2.056 0.946 31.736 1.00 78.62 169 ASP A N 1
ATOM 1324 C CA . ASP A 1 169 ? 0.775 1.042 32.442 1.00 78.62 169 ASP A CA 1
ATOM 1325 C C . ASP A 1 169 ? 0.970 1.148 33.962 1.00 78.62 169 ASP A C 1
ATOM 1327 O O . ASP A 1 169 ? 1.187 0.147 34.660 1.00 78.62 169 ASP A O 1
ATOM 1331 N N . ASN A 1 170 ? 0.826 2.371 34.464 1.00 77.31 170 ASN A N 1
ATOM 1332 C CA . ASN A 1 170 ? 0.872 2.747 35.873 1.00 77.31 170 ASN A CA 1
ATOM 1333 C C . ASN A 1 170 ? -0.522 2.990 36.490 1.00 77.31 170 ASN A C 1
ATOM 1335 O O . ASN A 1 170 ? -0.602 3.404 37.646 1.00 77.31 170 ASN A O 1
ATOM 1339 N N . PHE A 1 171 ? -1.608 2.716 35.757 1.00 79.31 171 PHE A N 1
ATOM 1340 C CA . PHE A 1 171 ? -2.987 2.953 36.207 1.00 79.31 171 PHE A CA 1
ATOM 1341 C C . PHE A 1 171 ? -3.685 1.670 36.666 1.00 79.31 171 PHE A C 1
ATOM 1343 O O . PHE A 1 171 ? -4.574 1.692 37.519 1.00 79.31 171 PHE A O 1
ATOM 1350 N N . SER A 1 172 ? -3.301 0.531 36.090 1.00 82.56 172 SER A N 1
ATOM 1351 C CA . SER A 1 172 ? -3.963 -0.747 36.349 1.00 82.56 172 SER A CA 1
ATOM 1352 C C . SER A 1 172 ? -3.284 -1.565 37.456 1.00 82.56 172 SER A C 1
ATOM 1354 O O . SER A 1 172 ? -2.059 -1.521 37.606 1.00 82.56 172 SER A O 1
ATOM 1356 N N . PRO A 1 173 ? -4.044 -2.391 38.207 1.00 78.12 173 PRO A N 1
ATOM 1357 C CA . PRO A 1 173 ? -3.461 -3.307 39.185 1.00 78.12 173 PRO A CA 1
ATOM 1358 C C . PRO A 1 173 ? -2.554 -4.346 38.508 1.00 78.12 173 PRO A C 1
ATOM 1360 O O . PRO A 1 173 ? -2.736 -4.687 37.340 1.00 78.12 173 PRO A O 1
ATOM 1363 N N . ALA A 1 174 ? -1.614 -4.929 39.261 1.00 78.06 174 ALA A N 1
ATOM 1364 C CA . ALA A 1 174 ? -0.663 -5.927 38.747 1.00 78.06 174 ALA A CA 1
ATOM 1365 C C . ALA A 1 174 ? -1.322 -7.185 38.133 1.00 78.06 174 ALA A C 1
ATOM 1367 O O . ALA A 1 174 ? -0.721 -7.880 37.300 1.00 78.06 174 ALA A O 1
ATOM 1368 N N . SER A 1 175 ? -2.564 -7.469 38.530 1.00 81.50 175 SER A N 1
ATOM 1369 C CA . SER A 1 175 ? -3.392 -8.547 37.990 1.00 81.50 175 SER A CA 1
ATOM 1370 C C . SER A 1 175 ? -3.897 -8.278 36.571 1.00 81.50 175 SER A C 1
ATOM 1372 O O . SER A 1 175 ? -4.181 -9.232 35.853 1.00 81.50 175 SER A O 1
ATOM 1374 N N . PHE A 1 176 ? -3.967 -7.020 36.129 1.00 87.62 176 PHE A N 1
ATOM 1375 C CA . PHE A 1 176 ? -4.399 -6.677 34.779 1.00 87.62 176 PHE A CA 1
ATOM 1376 C C . PHE A 1 176 ? -3.378 -7.170 33.749 1.00 87.62 176 PHE A C 1
ATOM 1378 O O . PHE A 1 176 ? -2.186 -6.864 33.837 1.00 87.62 176 PHE A O 1
ATOM 1385 N N . LYS A 1 177 ? -3.834 -7.968 32.779 1.00 86.50 177 LYS A N 1
ATOM 1386 C CA . LYS A 1 177 ? -2.973 -8.563 31.741 1.00 86.50 177 LYS A CA 1
ATOM 1387 C C . LYS A 1 177 ? -3.173 -7.958 30.356 1.00 86.50 177 LYS A C 1
ATOM 1389 O O . LYS A 1 177 ? -2.287 -8.102 29.514 1.00 86.50 177 LYS A O 1
ATOM 1394 N N . GLY A 1 178 ? -4.277 -7.253 30.137 1.00 87.94 178 GLY A N 1
ATOM 1395 C CA . GLY A 1 178 ? -4.653 -6.696 28.847 1.00 87.94 178 GLY A CA 1
ATOM 1396 C C . GLY A 1 178 ? -6.166 -6.638 28.677 1.00 87.94 178 GLY A C 1
ATOM 1397 O O . GLY A 1 178 ? -6.910 -6.857 29.632 1.00 87.94 178 GLY A O 1
ATOM 1398 N N . ILE A 1 179 ? -6.597 -6.337 27.459 1.00 87.00 179 ILE A N 1
ATOM 1399 C CA . ILE A 1 179 ? -7.997 -6.200 27.059 1.00 87.00 179 ILE A CA 1
ATOM 1400 C C . ILE A 1 179 ? -8.281 -7.211 25.952 1.00 87.00 179 ILE A C 1
ATOM 1402 O O . ILE A 1 179 ? -7.640 -7.166 24.901 1.00 87.00 179 ILE A O 1
ATOM 1406 N N . ASP A 1 180 ? -9.256 -8.088 26.167 1.00 83.44 180 ASP A N 1
ATOM 1407 C CA . ASP A 1 180 ? -9.810 -8.942 25.117 1.00 83.44 180 ASP A CA 1
ATOM 1408 C C . ASP A 1 180 ? -10.721 -8.126 24.198 1.00 83.44 180 ASP A C 1
ATOM 1410 O O . ASP A 1 180 ? -11.493 -7.285 24.658 1.00 83.44 180 ASP A O 1
ATOM 1414 N N . ASN A 1 181 ? -10.637 -8.383 22.893 1.00 82.38 181 ASN A N 1
ATOM 1415 C CA . ASN A 1 181 ? -11.391 -7.687 21.849 1.00 82.38 181 ASN A CA 1
ATOM 1416 C C . ASN A 1 181 ? -11.409 -6.158 22.063 1.00 82.38 181 ASN A C 1
ATOM 1418 O O . ASN A 1 181 ? -12.480 -5.568 22.231 1.00 82.38 181 ASN A O 1
ATOM 1422 N N . PRO A 1 182 ? -10.236 -5.493 22.072 1.00 85.25 182 PRO A N 1
ATOM 1423 C CA . PRO A 1 182 ? -10.081 -4.077 22.413 1.00 85.25 182 PRO A CA 1
ATOM 1424 C C . PRO A 1 182 ? -11.052 -3.131 21.703 1.00 85.25 182 PRO A C 1
ATOM 1426 O O . PRO A 1 182 ? -11.529 -2.181 22.316 1.00 85.25 182 PRO A O 1
ATOM 1429 N N . TYR A 1 183 ? -11.372 -3.380 20.430 1.00 84.56 183 TYR A N 1
ATOM 1430 C CA . TYR A 1 183 ? -12.370 -2.580 19.723 1.00 84.56 183 TYR A CA 1
ATOM 1431 C C . TYR A 1 183 ? -13.749 -2.685 20.379 1.00 84.56 183 TYR A C 1
ATOM 1433 O O . TYR A 1 183 ? -14.333 -1.665 20.738 1.00 84.56 183 TYR A O 1
ATOM 1441 N N . LYS A 1 184 ? -14.234 -3.913 20.598 1.00 83.12 184 LYS A N 1
ATOM 1442 C CA . LYS A 1 184 ? -15.510 -4.161 21.274 1.00 83.12 184 LYS A CA 1
ATOM 1443 C C . LYS A 1 184 ? -15.513 -3.564 22.681 1.00 83.12 184 LYS A C 1
ATOM 1445 O O . LYS A 1 184 ? -16.478 -2.903 23.035 1.00 83.12 184 LYS A O 1
ATOM 1450 N N . TYR A 1 185 ? -14.425 -3.723 23.433 1.00 88.69 185 TYR A N 1
ATOM 1451 C CA . TYR A 1 185 ? -14.283 -3.129 24.762 1.00 88.69 185 TYR A CA 1
ATOM 1452 C C . TYR A 1 185 ? -14.518 -1.609 24.758 1.00 88.69 185 TYR A C 1
ATOM 1454 O O . TYR A 1 185 ? -15.296 -1.109 25.567 1.00 88.69 185 TYR A O 1
ATOM 1462 N N . LEU A 1 186 ? -13.896 -0.870 23.830 1.00 88.25 186 LEU A N 1
ATOM 1463 C CA . LEU A 1 186 ? -14.073 0.584 23.735 1.00 88.25 186 LEU A CA 1
ATOM 1464 C C . LEU A 1 186 ? -15.515 0.965 23.370 1.00 88.25 186 LEU A C 1
ATOM 1466 O O . LEU A 1 186 ? -16.058 1.904 23.950 1.00 88.25 186 LEU A O 1
ATOM 1470 N N . ILE A 1 187 ? -16.142 0.237 22.441 1.00 87.94 187 ILE A N 1
ATOM 1471 C CA . ILE A 1 187 ? -17.542 0.476 22.063 1.00 87.94 187 ILE A CA 1
ATOM 1472 C C . ILE A 1 187 ? -18.485 0.196 23.243 1.00 87.94 187 ILE A C 1
ATOM 1474 O O . ILE A 1 187 ? -19.345 1.022 23.546 1.00 87.94 187 ILE A O 1
ATOM 1478 N N . ASP A 1 188 ? -18.292 -0.918 23.954 1.00 84.56 188 ASP A N 1
ATOM 1479 C CA . ASP A 1 188 ? -19.097 -1.301 25.122 1.00 84.56 188 ASP A CA 1
ATOM 1480 C C . ASP A 1 188 ? -18.937 -0.297 26.286 1.00 84.56 188 ASP A C 1
ATOM 1482 O O . ASP A 1 188 ? -19.883 -0.056 27.045 1.00 84.56 188 ASP A O 1
ATOM 1486 N N . ALA A 1 189 ? -17.762 0.337 26.395 1.00 84.88 189 ALA A N 1
ATOM 1487 C CA . ALA A 1 189 ? -17.476 1.427 27.332 1.00 84.88 189 ALA A CA 1
ATOM 1488 C C . ALA A 1 189 ? -18.118 2.775 26.935 1.00 84.88 189 ALA A C 1
ATOM 1490 O O . ALA A 1 189 ? -18.038 3.743 27.694 1.00 84.88 189 ALA A O 1
ATOM 1491 N N . GLY A 1 190 ? -18.775 2.847 25.771 1.00 87.94 190 GLY A N 1
ATOM 1492 C CA . GLY A 1 190 ? -19.435 4.050 25.259 1.00 87.94 190 GLY A CA 1
ATOM 1493 C C . GLY A 1 190 ? -18.516 4.982 24.468 1.00 87.94 190 GLY A C 1
ATOM 1494 O O . GLY A 1 190 ? -18.900 6.114 24.167 1.00 87.94 190 GLY A O 1
ATOM 1495 N N . PHE A 1 191 ? -17.309 4.538 24.120 1.00 91.12 191 PHE A N 1
ATOM 1496 C CA . PHE A 1 191 ? -16.393 5.312 23.292 1.00 91.12 191 PHE A CA 1
ATOM 1497 C C . PHE A 1 191 ? -16.665 5.079 21.809 1.00 91.12 191 PHE A C 1
ATOM 1499 O O . PHE A 1 191 ? -17.170 4.042 21.381 1.00 91.12 191 PHE A O 1
ATOM 1506 N N . LYS A 1 192 ? -16.300 6.065 20.996 1.00 93.62 192 LYS A N 1
ATOM 1507 C CA . LYS A 1 192 ? -16.225 5.930 19.544 1.00 93.62 192 LYS A CA 1
ATOM 1508 C C . LYS A 1 192 ? -14.774 5.726 19.141 1.00 93.62 192 LYS A C 1
ATOM 1510 O O . LYS A 1 192 ? -13.861 6.122 19.859 1.00 93.62 192 LYS A O 1
ATOM 1515 N N . VAL A 1 193 ? -14.556 5.135 17.975 1.00 90.75 193 VAL A N 1
ATOM 1516 C CA . VAL A 1 193 ? -13.214 4.866 17.459 1.00 90.75 193 VAL A CA 1
ATOM 1517 C C . VAL A 1 193 ? -13.101 5.462 16.065 1.00 90.75 193 VAL A C 1
ATOM 1519 O O . VAL A 1 193 ? -13.903 5.133 15.194 1.00 90.75 193 VAL A O 1
ATOM 1522 N N . ALA A 1 194 ? -12.079 6.286 15.856 1.00 89.81 194 ALA A N 1
ATOM 1523 C CA . ALA A 1 194 ? -11.653 6.752 14.547 1.00 89.81 194 ALA A CA 1
ATOM 1524 C C . ALA A 1 194 ? -10.310 6.102 14.202 1.00 89.81 194 ALA A C 1
ATOM 1526 O O . ALA A 1 194 ? -9.327 6.236 14.936 1.00 89.81 194 ALA A O 1
ATOM 1527 N N . GLU A 1 195 ? -10.253 5.399 13.074 1.00 78.12 195 GLU A N 1
ATOM 1528 C CA . GLU A 1 195 ? -9.026 4.762 12.605 1.00 78.12 195 GLU A CA 1
ATOM 1529 C C . GLU A 1 195 ? -8.733 5.175 11.173 1.00 78.12 195 GLU A C 1
ATOM 1531 O O . GLU A 1 195 ? -9.625 5.297 10.343 1.00 78.12 195 GLU A O 1
ATOM 1536 N N . SER A 1 196 ? -7.454 5.357 10.862 1.00 71.06 196 SER A N 1
ATOM 1537 C CA . SER A 1 196 ? -7.049 5.538 9.476 1.00 71.06 196 SER A CA 1
ATOM 1538 C C . SER A 1 196 ? -6.634 4.191 8.922 1.00 71.06 196 SER A C 1
ATOM 1540 O O . SER A 1 196 ? -5.802 3.520 9.539 1.00 71.06 196 SER A O 1
ATOM 1542 N N . PRO A 1 197 ? -7.113 3.841 7.725 1.00 57.16 197 PRO A N 1
ATOM 1543 C CA . PRO A 1 197 ? -6.756 2.582 7.120 1.00 57.16 197 PRO A CA 1
ATOM 1544 C C . PRO A 1 197 ? -5.280 2.604 6.653 1.00 57.16 197 PRO A C 1
ATOM 1546 O O . PRO A 1 197 ? -4.723 1.548 6.404 1.00 57.16 197 PRO A O 1
ATOM 1549 N N . MET A 1 198 ? -4.603 3.769 6.675 1.00 52.38 198 MET A N 1
ATOM 1550 C CA . MET A 1 198 ? -3.154 3.965 6.480 1.00 52.38 198 MET A CA 1
ATOM 1551 C C . MET A 1 198 ? -2.282 3.539 7.676 1.00 52.38 198 MET A C 1
ATOM 1553 O O . MET A 1 198 ? -1.410 4.290 8.129 1.00 52.38 198 MET A O 1
ATOM 1557 N N . TYR A 1 199 ? -2.504 2.334 8.202 1.00 57.97 199 TYR A N 1
ATOM 1558 C CA . TYR A 1 199 ? -1.673 1.755 9.259 1.00 57.97 199 TYR A CA 1
ATOM 1559 C C . TYR A 1 199 ? -0.344 1.221 8.684 1.00 57.97 199 TYR A C 1
ATOM 1561 O O . TYR A 1 199 ? -0.275 0.814 7.527 1.00 57.97 199 TYR A O 1
ATOM 1569 N N . ASN A 1 200 ? 0.714 1.209 9.507 1.00 44.97 200 ASN A N 1
ATOM 1570 C CA . ASN A 1 200 ? 2.029 0.590 9.240 1.00 44.97 200 ASN A CA 1
ATOM 1571 C C . ASN A 1 200 ? 3.144 1.429 8.565 1.00 44.97 200 ASN A C 1
ATOM 1573 O O . ASN A 1 200 ? 3.956 0.890 7.811 1.00 44.97 200 ASN A O 1
ATOM 1577 N N . LYS A 1 201 ? 3.279 2.734 8.860 1.00 43.34 201 LYS A N 1
ATOM 1578 C CA . LYS A 1 201 ? 4.548 3.419 8.518 1.00 43.34 201 LYS A CA 1
ATOM 1579 C C . LYS A 1 201 ? 5.075 4.432 9.529 1.00 43.34 201 LYS A C 1
ATOM 1581 O O . LYS A 1 201 ? 6.282 4.450 9.741 1.00 43.34 201 LYS A O 1
ATOM 1586 N N . TYR A 1 202 ? 4.212 5.221 10.172 1.00 44.69 202 TYR A N 1
ATOM 1587 C CA . TYR A 1 202 ? 4.610 6.187 11.204 1.00 44.69 202 TYR A CA 1
ATOM 1588 C C . TYR A 1 202 ? 3.484 6.383 12.227 1.00 44.69 202 TYR A C 1
ATOM 1590 O O . TYR A 1 202 ? 2.311 6.441 11.861 1.00 44.69 202 TYR A O 1
ATOM 1598 N N . VAL A 1 203 ? 3.856 6.500 13.503 1.00 53.97 203 VAL A N 1
ATOM 1599 C CA . VAL A 1 203 ? 2.940 6.731 14.635 1.00 53.97 203 VAL A CA 1
ATOM 1600 C C . VAL A 1 203 ? 2.254 8.115 14.516 1.00 53.97 203 VAL A C 1
ATOM 1602 O O . VAL A 1 203 ? 1.131 8.302 14.958 1.00 53.97 203 VAL A O 1
ATOM 1605 N N . ILE A 1 204 ? 2.863 9.070 13.799 1.00 61.53 204 ILE A N 1
ATOM 1606 C CA . ILE A 1 204 ? 2.247 10.331 13.366 1.00 61.53 204 ILE A CA 1
ATOM 1607 C C . ILE A 1 204 ? 2.549 10.502 11.877 1.00 61.53 204 ILE A C 1
ATOM 1609 O O . ILE A 1 204 ? 3.700 10.670 11.480 1.00 61.53 204 ILE A O 1
ATOM 1613 N N . ASP A 1 205 ? 1.509 10.433 11.051 1.00 66.69 205 ASP A N 1
ATOM 1614 C CA . ASP A 1 205 ? 1.598 10.597 9.603 1.00 66.69 205 ASP A CA 1
ATOM 1615 C C . ASP A 1 205 ? 0.519 11.575 9.152 1.00 66.69 205 ASP A C 1
ATOM 1617 O O . ASP A 1 205 ? -0.674 11.286 9.232 1.00 66.69 205 ASP A O 1
ATOM 1621 N N . GLU A 1 206 ? 0.936 12.741 8.668 1.00 69.81 206 GLU A N 1
ATOM 1622 C CA . GLU A 1 206 ? 0.022 13.807 8.251 1.00 69.81 206 GLU A CA 1
ATOM 1623 C C . GLU A 1 206 ? -0.894 13.383 7.101 1.00 69.81 206 GLU A C 1
ATOM 1625 O O . GLU A 1 206 ? -1.983 13.923 6.943 1.00 69.81 206 GLU A O 1
ATOM 1630 N N . ARG A 1 207 ? -0.513 12.357 6.332 1.00 70.25 207 ARG A N 1
ATOM 1631 C CA . ARG A 1 207 ? -1.367 11.799 5.275 1.00 70.25 207 ARG A CA 1
ATOM 1632 C C . ARG A 1 207 ? -2.622 11.121 5.828 1.00 70.25 207 ARG A C 1
ATOM 1634 O O . ARG A 1 207 ? -3.595 10.971 5.097 1.00 70.25 207 ARG A O 1
ATOM 1641 N N . ARG A 1 208 ? -2.620 10.740 7.112 1.00 74.50 208 ARG A N 1
ATOM 1642 C CA . ARG A 1 208 ? -3.783 10.178 7.813 1.00 74.50 208 ARG A CA 1
ATOM 1643 C C . ARG A 1 208 ? -4.816 11.248 8.151 1.00 74.50 208 ARG A C 1
ATOM 1645 O O . ARG A 1 208 ? -5.966 10.895 8.367 1.00 74.50 208 ARG A O 1
ATOM 1652 N N . ILE A 1 209 ? -4.430 12.527 8.193 1.00 82.88 209 ILE A N 1
ATOM 1653 C CA . ILE A 1 209 ? -5.270 13.618 8.705 1.00 82.88 209 ILE A CA 1
ATOM 1654 C C . ILE A 1 209 ? -6.625 13.715 7.990 1.00 82.88 209 ILE A C 1
ATOM 1656 O O . ILE A 1 209 ? -7.623 13.738 8.705 1.00 82.88 209 ILE A O 1
ATOM 1660 N N . PRO A 1 210 ? -6.716 13.689 6.644 1.00 78.25 210 PRO A N 1
ATOM 1661 C CA . PRO A 1 210 ? -8.016 13.739 5.975 1.00 78.25 210 PRO A CA 1
ATOM 1662 C C . PRO A 1 210 ? -8.931 12.569 6.364 1.00 78.25 210 PRO A C 1
ATOM 1664 O O . PRO A 1 210 ? -10.092 12.785 6.689 1.00 78.25 210 PRO A O 1
ATOM 1667 N N . TYR A 1 211 ? -8.388 11.346 6.421 1.00 78.50 211 TYR A N 1
ATOM 1668 C CA . TYR A 1 211 ? -9.144 10.147 6.804 1.00 78.50 211 TYR A CA 1
ATOM 1669 C C . TYR A 1 211 ? -9.590 10.179 8.265 1.00 78.50 211 TYR A C 1
ATOM 1671 O O . TYR A 1 211 ? -10.726 9.843 8.578 1.00 78.50 211 TYR A O 1
ATOM 1679 N N . LEU A 1 212 ? -8.689 10.576 9.167 1.00 86.00 212 LEU A N 1
ATOM 1680 C CA . LEU A 1 212 ? -9.002 10.690 10.587 1.00 86.00 212 LEU A CA 1
ATOM 1681 C C . LEU A 1 212 ? -10.053 11.774 10.820 1.00 86.00 212 LEU A C 1
ATOM 1683 O O . LEU A 1 212 ? -10.948 11.560 11.625 1.00 86.00 212 LEU A O 1
ATOM 1687 N N . ALA A 1 213 ? -9.980 12.898 10.103 1.00 86.19 213 ALA A N 1
ATOM 1688 C CA . ALA A 1 213 ? -10.996 13.940 10.171 1.00 86.19 213 ALA A CA 1
ATOM 1689 C C . ALA A 1 213 ? -12.374 13.410 9.742 1.00 86.19 213 ALA A C 1
ATOM 1691 O O . ALA A 1 213 ? -13.345 13.634 10.459 1.00 86.19 213 ALA A O 1
ATOM 1692 N N . ASP A 1 214 ? -12.453 12.656 8.641 1.00 81.75 214 ASP A N 1
ATOM 1693 C CA . ASP A 1 214 ? -13.708 12.052 8.171 1.00 81.75 214 ASP A CA 1
ATOM 1694 C C . ASP A 1 214 ? -14.281 11.040 9.178 1.00 81.75 214 ASP A C 1
ATOM 1696 O O . ASP A 1 214 ? -15.466 11.092 9.507 1.00 81.75 214 ASP A O 1
ATOM 1700 N N . GLU A 1 215 ? -13.443 10.163 9.736 1.00 85.19 215 GLU A N 1
ATOM 1701 C CA . GLU A 1 215 ? -13.874 9.181 10.740 1.00 85.19 215 GLU A CA 1
ATOM 1702 C C . GLU A 1 215 ? -14.280 9.840 12.067 1.00 85.19 215 GLU A C 1
ATOM 1704 O O . GLU A 1 215 ? -15.244 9.407 12.695 1.00 85.19 215 GLU A O 1
ATOM 1709 N N . ILE A 1 216 ? -13.601 10.916 12.486 1.00 93.31 216 ILE A N 1
ATOM 1710 C CA . ILE A 1 216 ? -14.004 11.714 13.654 1.00 93.31 216 ILE A CA 1
ATOM 1711 C C . ILE A 1 216 ? -15.365 12.361 13.393 1.00 93.31 216 ILE A C 1
ATOM 1713 O O . ILE A 1 216 ? -16.247 12.258 14.239 1.00 93.31 216 ILE A O 1
ATOM 1717 N N . ILE A 1 217 ? -15.564 12.990 12.230 1.00 88.62 217 ILE A N 1
ATOM 1718 C CA . ILE A 1 217 ? -16.840 13.618 11.855 1.00 88.62 217 ILE A CA 1
ATOM 1719 C C . ILE A 1 217 ? -17.969 12.591 11.868 1.00 88.62 217 ILE A C 1
ATOM 1721 O O . ILE A 1 217 ? -19.028 12.858 12.432 1.00 88.62 217 ILE A O 1
ATOM 1725 N N . LYS A 1 218 ? -17.729 11.403 11.309 1.00 84.50 218 LYS A N 1
ATOM 1726 C CA . LYS A 1 218 ? -18.676 10.288 11.344 1.00 84.50 218 LYS A CA 1
ATOM 1727 C C . LYS A 1 218 ? -18.978 9.841 12.777 1.00 84.50 218 LYS A C 1
ATOM 1729 O O . LYS A 1 218 ? -20.134 9.614 13.115 1.00 84.50 218 LYS A O 1
ATOM 1734 N N . ALA A 1 219 ? -17.955 9.740 13.624 1.00 87.25 219 ALA A N 1
ATOM 1735 C CA . ALA A 1 219 ? -18.096 9.319 15.014 1.00 87.25 219 ALA A CA 1
ATOM 1736 C C . ALA A 1 219 ? -18.920 10.299 15.867 1.00 87.25 219 ALA A C 1
ATOM 1738 O O . ALA A 1 219 ? -19.665 9.849 16.736 1.00 87.25 219 ALA A O 1
ATOM 1739 N N . VAL A 1 220 ? -18.786 11.609 15.627 1.00 86.88 220 VAL A N 1
ATOM 1740 C CA . VAL A 1 220 ? -19.479 12.666 16.393 1.00 86.88 220 VAL A CA 1
ATOM 1741 C C . VAL A 1 220 ? -20.787 13.144 15.754 1.00 86.88 220 VAL A C 1
ATOM 1743 O O . VAL A 1 220 ? -21.539 13.869 16.397 1.00 86.88 220 VAL A O 1
ATOM 1746 N N . GLY A 1 221 ? -21.024 12.809 14.482 1.00 70.50 221 GLY A N 1
ATOM 1747 C CA . GLY A 1 221 ? -22.191 13.228 13.699 1.00 70.50 221 GLY A CA 1
ATOM 1748 C C . GLY A 1 221 ? -23.334 12.213 13.647 1.00 70.50 221 GLY A C 1
ATOM 1749 O O . GLY A 1 221 ? -24.389 12.542 13.121 1.00 70.50 221 GLY A O 1
ATOM 1750 N N . GLY A 1 222 ? -23.144 10.996 14.165 1.00 52.66 222 GLY A N 1
ATOM 1751 C CA . GLY A 1 222 ? -24.251 10.069 14.401 1.00 52.66 222 GLY A CA 1
ATOM 1752 C C . GLY A 1 222 ? -24.975 10.448 15.689 1.00 52.66 222 GLY A C 1
ATOM 1753 O O . GLY A 1 222 ? -24.323 10.570 16.729 1.00 52.66 222 GLY A O 1
ATOM 1754 N N . ASP A 1 223 ? -26.293 10.636 15.617 1.00 32.94 223 ASP A N 1
ATOM 1755 C CA . ASP A 1 223 ? -27.137 10.933 16.773 1.00 32.94 223 ASP A CA 1
ATOM 1756 C C . ASP A 1 223 ? -26.882 9.977 17.944 1.00 32.94 223 ASP A C 1
ATOM 1758 O O . ASP A 1 223 ? -26.511 8.808 17.784 1.00 32.94 223 ASP A O 1
ATOM 1762 N N . ALA A 1 224 ? -27.106 10.502 19.147 1.00 34.16 224 ALA A N 1
ATOM 1763 C CA . ALA A 1 224 ? -27.118 9.766 20.399 1.00 34.16 224 ALA A CA 1
ATOM 1764 C C . ALA A 1 224 ? -28.233 8.701 20.400 1.00 34.16 224 ALA A C 1
ATOM 1766 O O . ALA A 1 224 ? -29.277 8.879 21.018 1.00 34.16 224 ALA A O 1
ATOM 1767 N N . ALA A 1 225 ? -28.020 7.582 19.713 1.00 27.64 225 ALA A N 1
ATOM 1768 C CA . ALA A 1 225 ? -28.863 6.403 19.820 1.00 27.64 225 ALA A CA 1
ATOM 1769 C C . ALA A 1 225 ? -28.312 5.481 20.915 1.00 27.64 225 ALA A C 1
ATOM 1771 O O . ALA A 1 225 ? -27.108 5.226 21.012 1.00 27.64 225 ALA A O 1
ATOM 1772 N N . ALA A 1 226 ? -29.233 5.045 21.768 1.00 28.59 226 ALA A N 1
ATOM 1773 C CA . ALA A 1 226 ? -29.041 4.206 22.934 1.00 28.59 226 ALA A CA 1
ATOM 1774 C C . ALA A 1 226 ? -28.178 2.954 22.684 1.00 28.59 226 ALA A C 1
ATOM 1776 O O . ALA A 1 226 ? -28.052 2.459 21.565 1.00 28.59 226 ALA A O 1
ATOM 1777 N N . ARG A 1 227 ? -27.621 2.425 23.784 1.00 29.81 227 ARG A N 1
ATOM 1778 C CA . ARG A 1 227 ? -27.021 1.083 23.864 1.00 29.81 227 ARG A CA 1
ATOM 1779 C C . ARG A 1 227 ? -27.861 0.072 23.069 1.00 29.81 227 ARG A C 1
ATOM 1781 O O . ARG A 1 227 ? -29.034 -0.078 23.407 1.00 29.81 227 ARG A O 1
ATOM 1788 N N . PRO A 1 228 ? -27.282 -0.683 22.121 1.00 26.78 228 PRO A N 1
ATOM 1789 C CA . PRO A 1 228 ? -27.905 -1.920 21.699 1.00 26.78 228 PRO A CA 1
ATOM 1790 C C . PRO A 1 228 ? -27.718 -2.926 22.835 1.00 26.78 228 PRO A C 1
ATOM 1792 O O . PRO A 1 228 ? -26.589 -3.241 23.226 1.00 26.78 228 PRO A O 1
ATOM 1795 N N . GLU A 1 229 ? -28.830 -3.396 23.392 1.00 26.59 229 GLU A N 1
ATOM 1796 C CA . GLU A 1 229 ? -28.845 -4.659 24.121 1.00 26.59 229 GLU A CA 1
ATOM 1797 C C . GLU A 1 229 ? -28.333 -5.779 23.208 1.00 26.59 229 GLU A C 1
ATOM 1799 O O . GLU A 1 229 ? -28.429 -5.708 21.982 1.00 26.59 229 GLU A O 1
ATOM 1804 N N . SER A 1 230 ? -27.736 -6.794 23.826 1.00 32.25 230 SER A N 1
ATOM 1805 C CA . SER A 1 230 ? -27.165 -7.962 23.164 1.00 32.25 230 SER A CA 1
ATOM 1806 C C . SER A 1 230 ? -28.172 -8.622 22.218 1.00 32.25 230 SER A C 1
ATOM 1808 O O . SER A 1 230 ? -29.054 -9.356 22.657 1.00 32.25 230 SER A O 1
ATOM 1810 N N . GLY A 1 231 ? -28.011 -8.379 20.923 1.00 26.44 231 GLY A N 1
ATOM 1811 C CA . GLY A 1 231 ? -28.769 -9.008 19.854 1.00 26.44 231 GLY A CA 1
ATOM 1812 C C . GLY A 1 231 ? -27.979 -8.893 18.560 1.00 26.44 231 GLY A C 1
ATOM 1813 O O . GLY A 1 231 ? -27.420 -7.835 18.268 1.00 26.44 231 GLY A O 1
ATOM 1814 N N . ASP A 1 232 ? -27.877 -10.002 17.833 1.00 29.86 232 ASP A N 1
ATOM 1815 C CA . ASP A 1 232 ? -27.156 -10.113 16.568 1.00 29.86 232 ASP A CA 1
ATOM 1816 C C . ASP A 1 232 ? -27.514 -8.961 15.619 1.00 29.86 232 ASP A C 1
ATOM 1818 O O . ASP A 1 232 ? -28.637 -8.843 15.127 1.00 29.86 232 ASP A O 1
ATOM 1822 N N . PHE A 1 233 ? -26.546 -8.076 15.379 1.00 25.22 233 PHE A N 1
ATOM 1823 C CA . PHE A 1 233 ? -26.764 -6.854 14.616 1.00 25.22 233 PHE A CA 1
ATOM 1824 C C . PHE A 1 233 ? -26.748 -7.166 13.112 1.00 25.22 233 PHE A C 1
ATOM 1826 O O . PHE A 1 233 ? -25.690 -7.338 12.506 1.00 25.22 233 PHE A O 1
ATOM 1833 N N . LYS A 1 234 ? -27.935 -7.215 12.501 1.00 27.66 234 LYS A N 1
ATOM 1834 C CA . LYS A 1 234 ? -28.143 -6.962 11.069 1.00 27.66 234 LYS A CA 1
ATOM 1835 C C . LYS A 1 234 ? -28.810 -5.592 10.941 1.00 27.66 234 LYS A C 1
ATOM 1837 O O . LYS A 1 234 ? -29.990 -5.457 11.238 1.00 27.66 234 LYS A O 1
ATOM 1842 N N . ASP A 1 235 ? -28.051 -4.581 10.529 1.00 27.34 235 ASP A N 1
ATOM 1843 C CA . ASP A 1 235 ? -28.577 -3.243 10.239 1.00 27.34 235 ASP A CA 1
ATOM 1844 C C . ASP A 1 235 ? -29.160 -3.211 8.821 1.00 27.34 235 ASP A C 1
ATOM 1846 O O . ASP A 1 235 ? -28.442 -3.376 7.834 1.00 27.34 235 ASP A O 1
ATOM 1850 N N . SER A 1 236 ? -30.476 -3.035 8.724 1.00 27.09 236 SER A N 1
ATOM 1851 C CA . SER A 1 236 ? -31.230 -2.956 7.471 1.00 27.09 236 SER A CA 1
ATOM 1852 C C . SER A 1 236 ? -31.634 -1.524 7.090 1.00 27.09 236 SER A C 1
ATOM 1854 O O . SER A 1 236 ? -32.465 -1.354 6.204 1.00 27.09 236 SER A O 1
ATOM 1856 N N . SER A 1 237 ? -31.077 -0.485 7.725 1.00 24.19 237 SER A N 1
ATOM 1857 C CA . SER A 1 237 ? -31.534 0.908 7.547 1.00 24.19 237 SER A CA 1
ATOM 1858 C C . SER A 1 237 ? -30.690 1.785 6.601 1.00 24.19 237 SER A C 1
ATOM 1860 O O . SER A 1 237 ? -30.971 2.969 6.434 1.00 24.19 237 SER A O 1
ATOM 1862 N N . LEU A 1 238 ? -29.722 1.200 5.887 1.00 31.03 238 LEU A N 1
ATOM 1863 C CA . LEU A 1 238 ? -28.988 1.823 4.769 1.00 31.03 238 LEU A CA 1
ATOM 1864 C C . LEU A 1 238 ? -28.844 0.852 3.585 1.00 31.03 238 LEU A C 1
ATOM 1866 O O . LEU A 1 238 ? -27.767 0.718 3.003 1.00 31.03 238 LEU A O 1
ATOM 1870 N N . GLN A 1 239 ? -29.904 0.117 3.238 1.00 36.81 239 GLN A N 1
ATOM 1871 C CA . GLN A 1 239 ? -29.850 -0.751 2.062 1.00 36.81 239 GLN A CA 1
ATOM 1872 C C . GLN A 1 239 ? -29.884 0.102 0.790 1.00 36.81 239 GLN A C 1
ATOM 1874 O O . GLN A 1 239 ? -30.937 0.537 0.329 1.00 36.81 239 GLN A O 1
ATOM 1879 N N . GLU A 1 240 ? -28.700 0.368 0.231 1.00 50.38 240 GLU A N 1
ATOM 1880 C CA . GLU A 1 240 ? -28.572 0.790 -1.164 1.00 50.38 240 GLU A CA 1
ATOM 1881 C C . GLU A 1 240 ? -29.338 -0.214 -2.042 1.00 50.38 240 GLU A C 1
ATOM 1883 O O . GLU A 1 240 ? -29.309 -1.413 -1.765 1.00 50.38 240 GLU A O 1
ATOM 1888 N N . ASN A 1 241 ? -30.044 0.250 -3.079 1.00 57.03 241 ASN A N 1
ATOM 1889 C CA . ASN A 1 241 ? -30.766 -0.647 -3.982 1.00 57.03 241 ASN A CA 1
ATOM 1890 C C . ASN A 1 241 ? -29.770 -1.537 -4.753 1.00 57.03 241 ASN A C 1
ATOM 1892 O O . ASN A 1 241 ? -29.263 -1.152 -5.810 1.00 57.03 241 ASN A O 1
ATOM 1896 N N . THR A 1 242 ? -29.521 -2.734 -4.227 1.00 65.75 242 THR A N 1
ATOM 1897 C CA . THR A 1 242 ? -28.614 -3.739 -4.790 1.00 65.75 242 THR A CA 1
ATOM 1898 C C . THR A 1 242 ? -29.271 -4.624 -5.847 1.00 65.75 242 THR A C 1
ATOM 1900 O O . THR A 1 242 ? -28.624 -5.537 -6.357 1.00 65.75 242 THR A O 1
ATOM 1903 N N . GLU A 1 243 ? -30.523 -4.362 -6.233 1.00 73.00 243 GLU A N 1
ATOM 1904 C CA . GLU A 1 243 ? -31.177 -5.085 -7.322 1.00 73.00 243 GLU A CA 1
ATOM 1905 C C . GLU A 1 243 ? -30.383 -4.896 -8.627 1.00 73.00 243 GLU A C 1
ATOM 1907 O O . GLU A 1 243 ? -30.137 -3.765 -9.068 1.00 73.00 243 GLU A O 1
ATOM 1912 N N . GLY A 1 244 ? -29.938 -6.009 -9.218 1.00 76.06 244 GLY A N 1
ATOM 1913 C CA . GLY A 1 244 ? -29.067 -6.028 -10.399 1.00 76.06 244 GLY A CA 1
ATOM 1914 C C . GLY A 1 244 ? -27.562 -5.910 -10.113 1.00 76.06 244 GLY A C 1
ATOM 1915 O O . GLY A 1 244 ? -26.772 -5.962 -11.052 1.00 76.06 244 GLY A O 1
ATOM 1916 N N . ILE A 1 245 ? -27.141 -5.781 -8.849 1.00 90.31 245 ILE A N 1
ATOM 1917 C CA . ILE A 1 245 ? -25.730 -5.878 -8.449 1.00 90.31 245 ILE A CA 1
ATOM 1918 C C . ILE A 1 245 ? -25.382 -7.348 -8.214 1.00 90.31 245 ILE A C 1
ATOM 1920 O O . ILE A 1 245 ? -26.141 -8.083 -7.585 1.00 90.31 245 ILE A O 1
ATOM 1924 N N . ILE A 1 246 ? -24.226 -7.784 -8.718 1.00 91.62 246 ILE A N 1
ATOM 1925 C CA . ILE A 1 246 ? -23.773 -9.169 -8.572 1.00 91.62 246 ILE A CA 1
ATOM 1926 C C . ILE A 1 246 ? -23.535 -9.475 -7.089 1.00 91.62 246 ILE A C 1
ATOM 1928 O O . ILE A 1 246 ? -22.673 -8.859 -6.457 1.00 91.62 246 ILE A O 1
ATOM 1932 N N . ASP A 1 247 ? -24.262 -10.458 -6.560 1.00 88.12 247 ASP A N 1
ATOM 1933 C CA . ASP A 1 247 ? -24.020 -10.993 -5.223 1.00 88.12 247 ASP A CA 1
ATOM 1934 C C . ASP A 1 247 ? -22.794 -11.915 -5.240 1.00 88.12 247 ASP A C 1
ATOM 1936 O O . ASP A 1 247 ? -22.689 -12.836 -6.055 1.00 88.12 247 ASP A O 1
ATOM 1940 N N . ILE A 1 248 ? -21.832 -11.636 -4.365 1.00 88.06 248 ILE A N 1
ATOM 1941 C CA . ILE A 1 248 ? -20.576 -12.374 -4.282 1.00 88.06 248 ILE A CA 1
ATOM 1942 C C . ILE A 1 248 ? -20.180 -12.566 -2.822 1.00 88.06 248 ILE A C 1
ATOM 1944 O O . ILE A 1 248 ? -20.193 -11.627 -2.026 1.00 88.06 248 ILE A O 1
ATOM 1948 N N . ALA A 1 249 ? -19.779 -13.788 -2.471 1.00 85.44 249 ALA A N 1
ATOM 1949 C CA . ALA A 1 249 ? -19.300 -14.095 -1.131 1.00 85.44 249 ALA A CA 1
ATOM 1950 C C . ALA A 1 249 ? -18.015 -13.305 -0.835 1.00 85.44 249 ALA A C 1
ATOM 1952 O O . ALA A 1 249 ? -16.994 -13.491 -1.501 1.00 85.44 249 ALA A O 1
ATOM 1953 N N . ILE A 1 250 ? -18.064 -12.415 0.160 1.00 83.81 250 ILE A N 1
ATOM 1954 C CA . ILE A 1 250 ? -16.929 -11.564 0.527 1.00 83.81 250 ILE A CA 1
ATOM 1955 C C . ILE A 1 250 ? -15.827 -12.381 1.210 1.00 83.81 250 ILE A C 1
ATOM 1957 O O . ILE A 1 250 ? -16.087 -13.220 2.072 1.00 83.81 250 ILE A O 1
ATOM 1961 N N . ARG A 1 251 ? -14.567 -12.104 0.859 1.00 86.69 251 ARG A N 1
ATOM 1962 C CA . ARG A 1 251 ? -13.393 -12.698 1.511 1.00 86.69 251 ARG A CA 1
ATOM 1963 C C . ARG A 1 251 ? -12.450 -11.614 1.988 1.00 86.69 251 ARG A C 1
ATOM 1965 O O . ARG A 1 251 ? -11.952 -10.838 1.179 1.00 86.69 251 ARG A O 1
ATOM 1972 N N . SER A 1 252 ? -12.151 -11.601 3.283 1.00 80.25 252 SER A N 1
ATOM 1973 C CA . SER A 1 252 ? -11.156 -10.688 3.844 1.00 80.25 252 SER A CA 1
ATOM 1974 C C . SER A 1 252 ? -9.737 -11.207 3.608 1.00 80.25 252 SER A C 1
ATOM 1976 O O . SER A 1 252 ? -9.429 -12.367 3.895 1.00 80.25 252 SER A O 1
ATOM 1978 N N . GLN A 1 253 ? -8.832 -10.334 3.158 1.00 73.25 253 GLN A N 1
ATOM 1979 C CA . GLN A 1 253 ? -7.401 -10.629 3.117 1.00 73.25 253 GLN A CA 1
ATOM 1980 C C . GLN A 1 253 ? -6.833 -10.845 4.528 1.00 73.25 253 GLN A C 1
ATOM 1982 O O . GLN A 1 253 ? -5.855 -11.567 4.677 1.00 73.25 253 GLN A O 1
ATOM 1987 N N . PHE A 1 254 ? -7.490 -10.325 5.569 1.00 65.88 254 PHE A N 1
ATOM 1988 C CA . PHE A 1 254 ? -7.095 -10.502 6.970 1.00 65.88 254 PHE A CA 1
ATOM 1989 C C . PHE A 1 254 ? -7.773 -11.679 7.673 1.00 65.88 254 PHE A C 1
ATOM 1991 O O . PHE A 1 254 ? -7.635 -11.800 8.888 1.00 65.88 254 PHE A O 1
ATOM 1998 N N . SER A 1 255 ? -8.501 -12.537 6.947 1.00 67.00 255 SER A N 1
ATOM 1999 C CA . SER A 1 255 ? -9.049 -13.765 7.532 1.00 67.00 255 SER A CA 1
ATOM 2000 C C . SER A 1 255 ? -7.938 -14.572 8.212 1.00 67.00 255 SER A C 1
ATOM 2002 O O . SER A 1 255 ? -6.843 -14.704 7.659 1.00 67.00 255 SER A O 1
ATOM 2004 N N . SER A 1 256 ? -8.204 -15.107 9.406 1.00 70.06 256 SER A N 1
ATOM 2005 C CA . SER A 1 256 ? -7.217 -15.850 10.204 1.00 70.06 256 SER A CA 1
ATOM 2006 C C . SER A 1 256 ? -6.662 -17.069 9.462 1.00 70.06 256 SER A C 1
ATOM 2008 O O . SER A 1 256 ? -5.489 -17.405 9.611 1.00 70.06 256 SER A O 1
ATOM 2010 N N . GLU A 1 257 ? -7.468 -17.673 8.586 1.00 75.06 257 GLU A N 1
ATOM 2011 C CA . GLU A 1 257 ? -7.069 -18.780 7.711 1.00 75.06 257 GLU A CA 1
ATOM 2012 C C . GLU A 1 257 ? -5.936 -18.412 6.734 1.00 75.06 257 GLU A C 1
ATOM 2014 O O . GLU A 1 257 ? -5.226 -19.295 6.256 1.00 75.06 257 GLU A O 1
ATOM 2019 N N . ASN A 1 258 ? -5.727 -17.117 6.455 1.00 73.25 258 ASN A N 1
ATOM 2020 C CA . ASN A 1 258 ? -4.679 -16.630 5.554 1.00 73.25 258 ASN A CA 1
ATOM 2021 C C . ASN A 1 258 ? -3.279 -16.639 6.184 1.00 73.25 258 ASN A C 1
ATOM 2023 O O . ASN A 1 258 ? -2.293 -16.453 5.463 1.00 73.25 258 ASN A O 1
ATOM 2027 N N . GLY A 1 259 ? -3.180 -16.848 7.502 1.00 63.91 259 GLY A N 1
ATOM 2028 C CA . GLY A 1 259 ? -1.919 -16.858 8.241 1.00 63.91 259 GLY A CA 1
ATOM 2029 C C . GLY A 1 259 ? -1.065 -15.606 7.997 1.00 63.91 259 GLY A C 1
ATOM 2030 O O . GLY A 1 259 ? -1.575 -14.507 7.766 1.00 63.91 259 GLY A O 1
ATOM 2031 N N . ASP A 1 260 ? 0.258 -15.778 7.984 1.00 58.19 260 ASP A N 1
ATOM 2032 C CA . ASP A 1 260 ? 1.235 -14.682 7.844 1.00 58.19 260 ASP A CA 1
ATOM 2033 C C . ASP A 1 260 ? 1.166 -13.942 6.493 1.00 58.19 260 ASP A C 1
ATOM 2035 O O . ASP A 1 260 ? 1.747 -12.866 6.326 1.00 58.19 260 ASP A O 1
ATOM 2039 N N . LEU A 1 261 ? 0.444 -14.493 5.511 1.00 53.69 261 LEU A N 1
ATOM 2040 C CA . LEU A 1 261 ? 0.238 -13.869 4.205 1.00 53.69 261 LEU A CA 1
ATOM 2041 C C . LEU A 1 261 ? -0.878 -12.814 4.214 1.00 53.69 261 LEU A C 1
ATOM 2043 O O . LEU A 1 261 ? -1.025 -12.107 3.218 1.00 53.69 261 LEU A O 1
ATOM 2047 N N . GLY A 1 262 ? -1.647 -12.654 5.298 1.00 54.66 262 GLY A N 1
ATOM 2048 C CA . GLY A 1 262 ? -2.881 -11.853 5.301 1.00 54.66 262 GLY A CA 1
ATOM 2049 C C . GLY A 1 262 ? -2.747 -10.407 4.780 1.00 54.66 262 GLY A C 1
ATOM 2050 O O . GLY A 1 262 ? -3.635 -9.879 4.111 1.00 54.66 262 GLY A O 1
ATOM 2051 N N . ASN A 1 263 ? -1.587 -9.768 4.955 1.00 56.41 263 ASN A N 1
ATOM 2052 C CA . ASN A 1 263 ? -1.336 -8.423 4.417 1.00 56.41 263 ASN A CA 1
ATOM 2053 C C . ASN A 1 263 ? -1.140 -8.367 2.887 1.00 56.41 263 ASN A C 1
ATOM 2055 O O . ASN A 1 263 ? -1.188 -7.286 2.310 1.00 56.41 263 ASN A O 1
ATOM 2059 N N . VAL A 1 264 ? -0.921 -9.498 2.215 1.00 63.28 264 VAL A N 1
ATOM 2060 C CA . VAL A 1 264 ? -0.633 -9.587 0.770 1.00 63.28 264 VAL A CA 1
ATOM 2061 C C . VAL A 1 264 ? -1.624 -10.464 -0.006 1.00 63.28 264 VAL A C 1
ATOM 2063 O O . VAL A 1 264 ? -1.488 -10.632 -1.222 1.00 63.28 264 VAL A O 1
ATOM 2066 N N . CYS A 1 265 ? -2.650 -10.978 0.676 1.00 77.38 265 CYS A N 1
ATOM 2067 C CA . CYS A 1 265 ? -3.678 -11.853 0.116 1.00 77.38 265 CYS A CA 1
ATOM 2068 C C . CYS A 1 265 ? -4.798 -11.131 -0.654 1.00 77.38 265 CYS A C 1
ATOM 2070 O O . CYS A 1 265 ? -5.687 -11.806 -1.157 1.00 77.38 265 CYS A O 1
ATOM 2072 N N . GLY A 1 266 ? -4.768 -9.802 -0.819 1.00 81.94 266 GLY A N 1
ATOM 2073 C CA . GLY A 1 266 ? -5.846 -9.060 -1.501 1.00 81.94 266 GLY A CA 1
ATOM 2074 C C . GLY A 1 266 ? -6.148 -9.546 -2.930 1.00 81.94 266 GLY A C 1
ATOM 2075 O O . GLY A 1 266 ? -7.307 -9.656 -3.325 1.00 81.94 266 GLY A O 1
ATOM 2076 N N . GLY A 1 267 ? -5.116 -9.922 -3.693 1.00 92.25 267 GLY A N 1
ATOM 2077 C CA . GLY A 1 267 ? -5.281 -10.536 -5.018 1.00 92.25 267 GLY A CA 1
ATOM 2078 C C . GLY A 1 267 ? -5.917 -11.936 -4.957 1.00 92.25 267 GLY A C 1
ATOM 2079 O O . GLY A 1 267 ? -6.991 -12.127 -5.518 1.00 92.25 267 GLY A O 1
ATOM 2080 N N . PRO A 1 268 ? -5.312 -12.908 -4.247 1.00 95.38 268 PRO A N 1
ATOM 2081 C CA . PRO A 1 268 ? -5.868 -14.253 -4.080 1.00 95.38 268 PRO A CA 1
ATOM 2082 C C . PRO A 1 268 ? -7.269 -14.281 -3.466 1.00 95.38 268 PRO A C 1
ATOM 2084 O O . PRO A 1 268 ? -8.088 -15.091 -3.885 1.00 95.38 268 PRO A O 1
ATOM 2087 N N . ALA A 1 269 ? -7.568 -13.380 -2.527 1.00 93.62 269 ALA A N 1
ATOM 2088 C CA . ALA A 1 269 ? -8.903 -13.220 -1.960 1.00 93.62 269 ALA A CA 1
ATOM 2089 C C . ALA A 1 269 ? -9.892 -12.756 -3.039 1.00 93.62 269 ALA A C 1
ATOM 2091 O O . ALA A 1 269 ? -10.935 -13.379 -3.205 1.00 93.62 269 ALA A O 1
ATOM 2092 N N . SER A 1 270 ? -9.526 -11.744 -3.839 1.00 97.25 270 SER A N 1
ATOM 2093 C CA . SER A 1 270 ? -10.331 -11.277 -4.983 1.00 97.25 270 SER A CA 1
ATOM 2094 C C . SER A 1 270 ? -10.561 -12.368 -6.031 1.00 97.25 270 SER A C 1
ATOM 2096 O O . SER A 1 270 ? -11.671 -12.521 -6.537 1.00 97.25 270 SER A O 1
ATOM 2098 N N . LEU A 1 271 ? -9.529 -13.159 -6.338 1.00 97.38 271 LEU A N 1
ATOM 2099 C CA . LEU A 1 271 ? -9.640 -14.309 -7.233 1.00 97.38 271 LEU A CA 1
ATOM 2100 C C . LEU A 1 271 ? -10.569 -15.382 -6.653 1.00 97.38 271 LEU A C 1
ATOM 2102 O O . LEU A 1 271 ? -11.404 -15.918 -7.373 1.00 97.38 271 LEU A O 1
ATOM 2106 N N . GLY A 1 272 ? -10.447 -15.658 -5.355 1.00 96.19 272 GLY A N 1
ATOM 2107 C CA . GLY A 1 272 ? -11.283 -16.613 -4.637 1.00 96.19 272 GLY A CA 1
ATOM 2108 C C . GLY A 1 272 ? -12.755 -16.227 -4.624 1.00 96.19 272 GLY A C 1
ATOM 2109 O O . GLY A 1 272 ? -13.590 -17.094 -4.858 1.00 96.19 272 GLY A O 1
ATOM 2110 N N . MET A 1 273 ? -13.066 -14.938 -4.441 1.00 96.44 273 MET A N 1
ATOM 2111 C CA . MET A 1 273 ? -14.436 -14.423 -4.533 1.00 96.44 273 MET A CA 1
ATOM 2112 C C . MET A 1 273 ? -15.052 -14.740 -5.902 1.00 96.44 273 MET A C 1
ATOM 2114 O O . MET A 1 273 ? -16.136 -15.313 -5.978 1.00 96.44 273 MET A O 1
ATOM 2118 N N . ILE A 1 274 ? -14.343 -14.437 -6.999 1.00 96.88 274 ILE A N 1
ATOM 2119 C CA . ILE A 1 274 ? -14.864 -14.695 -8.352 1.00 96.88 274 ILE A CA 1
ATOM 2120 C C . ILE A 1 274 ? -14.907 -16.194 -8.684 1.00 96.88 274 ILE A C 1
ATOM 2122 O O . ILE A 1 274 ? -15.832 -16.651 -9.349 1.00 96.88 274 ILE A O 1
ATOM 2126 N N . MET A 1 275 ? -13.938 -16.989 -8.232 1.00 93.50 275 MET A N 1
ATOM 2127 C CA . MET A 1 275 ? -13.982 -18.442 -8.436 1.00 93.50 275 MET A CA 1
ATOM 2128 C C . MET A 1 275 ? -15.184 -19.073 -7.741 1.00 93.50 275 MET A C 1
ATOM 2130 O O . MET A 1 275 ? -15.869 -19.896 -8.346 1.00 93.50 275 MET A O 1
ATOM 2134 N N . GLU A 1 276 ? -15.467 -18.651 -6.511 1.00 93.75 276 GLU A N 1
ATOM 2135 C CA . GLU A 1 276 ? -16.620 -19.116 -5.750 1.00 93.75 276 GLU A CA 1
ATOM 2136 C C . GLU A 1 276 ? -17.942 -18.692 -6.391 1.00 93.75 276 GLU A C 1
ATOM 2138 O O . GLU A 1 276 ? -18.844 -19.521 -6.491 1.00 93.75 276 GLU A O 1
ATOM 2143 N N . PHE A 1 277 ? -18.019 -17.470 -6.931 1.00 94.12 277 PHE A N 1
ATOM 2144 C CA . PHE A 1 277 ? -19.151 -17.022 -7.750 1.00 94.12 277 PHE A CA 1
ATOM 2145 C C . PHE A 1 277 ? -19.438 -17.969 -8.927 1.00 94.12 277 PHE A C 1
ATOM 2147 O O . PHE A 1 277 ? -20.588 -18.268 -9.228 1.00 94.12 277 PHE A O 1
ATOM 2154 N N . TYR A 1 278 ? -18.395 -18.516 -9.556 1.00 92.62 278 TYR A N 1
ATOM 2155 C CA . TYR A 1 278 ? -18.522 -19.516 -10.621 1.00 92.62 278 TYR A CA 1
ATOM 2156 C C . TYR A 1 278 ? -18.576 -20.974 -10.119 1.00 92.62 278 TYR A C 1
ATOM 2158 O O . TYR A 1 278 ? -18.396 -21.907 -10.907 1.00 92.62 278 TYR A O 1
ATOM 2166 N N . GLY A 1 279 ? -18.797 -21.195 -8.820 1.00 89.38 279 GLY A N 1
ATOM 2167 C CA . GLY A 1 279 ? -18.949 -22.519 -8.212 1.00 89.38 279 GLY A CA 1
ATOM 2168 C C . GLY A 1 279 ? -17.643 -23.281 -7.956 1.00 89.38 279 GLY A C 1
ATOM 2169 O O . GLY A 1 279 ? -17.679 -24.455 -7.591 1.00 89.38 279 GLY A O 1
ATOM 2170 N N . VAL A 1 280 ? -16.477 -22.649 -8.119 1.00 90.69 280 VAL A N 1
ATOM 2171 C CA . VAL A 1 280 ? -15.164 -23.260 -7.862 1.00 90.69 280 VAL A CA 1
ATOM 2172 C C . VAL A 1 280 ? -14.670 -22.859 -6.474 1.00 90.69 280 VAL A C 1
ATOM 2174 O O . VAL A 1 280 ? -14.157 -21.762 -6.262 1.00 90.69 280 VAL A O 1
ATOM 2177 N N . LYS A 1 281 ? -14.782 -23.776 -5.509 1.00 91.75 281 LYS A N 1
ATOM 2178 C CA . LYS A 1 281 ? -14.308 -23.552 -4.138 1.00 91.75 281 LYS A CA 1
ATOM 2179 C C . LYS A 1 281 ? -12.816 -23.860 -4.018 1.00 91.75 281 LYS A C 1
ATOM 2181 O O . LYS A 1 281 ? -12.395 -25.008 -4.135 1.00 91.75 281 LYS A O 1
ATOM 2186 N N . LYS A 1 282 ? -12.022 -22.823 -3.760 1.00 92.62 282 LYS A N 1
ATOM 2187 C CA . LYS A 1 282 ? -10.624 -22.912 -3.310 1.00 92.62 282 LYS A CA 1
ATOM 2188 C C . LYS A 1 282 ? -10.382 -21.916 -2.196 1.00 92.62 282 LYS A C 1
ATOM 2190 O O . LYS A 1 282 ? -10.952 -20.824 -2.232 1.00 92.62 282 LYS A O 1
ATOM 2195 N N . SER A 1 283 ? -9.555 -22.272 -1.222 1.00 92.69 283 SER A N 1
ATOM 2196 C CA . SER A 1 283 ? -9.239 -21.363 -0.120 1.00 92.69 283 SER A CA 1
ATOM 2197 C C . SER A 1 283 ? -8.304 -20.241 -0.584 1.00 92.69 283 SER A C 1
ATOM 2199 O O . SER A 1 283 ? -7.555 -20.379 -1.555 1.00 92.69 283 SER A O 1
ATOM 2201 N N . THR A 1 284 ? -8.336 -19.102 0.104 1.00 92.31 284 THR A N 1
ATOM 2202 C CA . THR A 1 284 ? -7.423 -17.987 -0.185 1.00 92.31 284 THR A CA 1
ATOM 2203 C C . THR A 1 284 ? -5.941 -18.391 -0.036 1.00 92.31 284 THR A C 1
ATOM 2205 O O . THR A 1 284 ? -5.165 -18.036 -0.925 1.00 92.31 284 THR A O 1
ATOM 2208 N N . PRO A 1 285 ? -5.520 -19.191 0.971 1.00 88.81 285 PRO A N 1
ATOM 2209 C CA . PRO A 1 285 ? -4.159 -19.741 1.046 1.00 88.81 285 PRO A CA 1
ATOM 2210 C C . PRO A 1 285 ? -3.771 -20.643 -0.130 1.00 88.81 285 PRO A C 1
ATOM 2212 O O . PRO A 1 285 ? -2.653 -20.550 -0.640 1.00 88.81 285 PRO A O 1
ATOM 2215 N N . GLU A 1 286 ? -4.679 -21.511 -0.587 1.00 92.62 286 GLU A N 1
ATOM 2216 C CA . GLU A 1 286 ? -4.434 -22.368 -1.754 1.00 92.62 286 GLU A CA 1
ATOM 2217 C C . GLU A 1 286 ? -4.208 -21.527 -3.006 1.00 92.62 286 GLU A C 1
ATOM 2219 O O . GLU A 1 286 ? -3.241 -21.739 -3.741 1.00 92.62 286 GLU A O 1
ATOM 2224 N N . LEU A 1 287 ? -5.073 -20.535 -3.228 1.00 94.56 287 LEU A N 1
ATOM 2225 C CA . LEU A 1 287 ? -4.939 -19.606 -4.342 1.00 94.56 287 LEU A CA 1
ATOM 2226 C C . LEU A 1 287 ? -3.673 -18.768 -4.218 1.00 94.56 287 LEU A C 1
ATOM 2228 O O . LEU A 1 287 ? -2.994 -18.565 -5.219 1.00 94.56 287 LEU A O 1
ATOM 2232 N N . ALA A 1 288 ? -3.301 -18.347 -3.010 1.00 88.88 288 ALA A N 1
ATOM 2233 C CA . ALA A 1 288 ? -2.059 -17.628 -2.771 1.00 88.88 288 ALA A CA 1
ATOM 2234 C C . ALA A 1 288 ? -0.832 -18.481 -3.131 1.00 88.88 288 ALA A C 1
ATOM 2236 O O . ALA A 1 288 ? 0.090 -18.007 -3.795 1.00 88.88 288 ALA A O 1
ATOM 2237 N N . LYS A 1 289 ? -0.839 -19.773 -2.782 1.00 89.38 289 LYS A N 1
ATOM 2238 C CA . LYS A 1 289 ? 0.216 -20.719 -3.169 1.00 89.38 289 LYS A CA 1
ATOM 2239 C C . LYS A 1 289 ? 0.281 -20.910 -4.685 1.00 89.38 289 LYS A C 1
ATOM 2241 O O . LYS A 1 289 ? 1.367 -20.835 -5.256 1.00 89.38 289 LYS A O 1
ATOM 2246 N N . LEU A 1 290 ? -0.864 -21.112 -5.341 1.00 89.62 290 LEU A N 1
ATOM 2247 C CA . LEU A 1 290 ? -0.946 -21.276 -6.798 1.00 89.62 290 LEU A CA 1
ATOM 2248 C C . LEU A 1 290 ? -0.489 -20.017 -7.540 1.00 89.62 290 LEU A C 1
ATOM 2250 O O . LEU A 1 290 ? 0.264 -20.105 -8.508 1.00 89.62 290 LEU A O 1
ATOM 2254 N N . CYS A 1 291 ? -0.891 -18.844 -7.053 1.00 87.19 291 CYS A N 1
ATOM 2255 C CA . CYS A 1 291 ? -0.502 -17.559 -7.625 1.00 87.19 291 CYS A CA 1
ATOM 2256 C C . CYS A 1 291 ? 0.915 -17.133 -7.226 1.00 87.19 291 CYS A C 1
ATOM 2258 O O . CYS A 1 291 ? 1.375 -16.074 -7.655 1.00 87.19 291 CYS A O 1
ATOM 2260 N N . GLN A 1 292 ? 1.602 -17.935 -6.406 1.00 85.88 292 GLN A N 1
ATOM 2261 C CA . GLN A 1 292 ? 2.945 -17.660 -5.900 1.00 85.88 292 GLN A CA 1
ATOM 2262 C C . GLN A 1 292 ? 3.021 -16.297 -5.191 1.00 85.88 292 GLN A C 1
ATOM 2264 O O . GLN A 1 292 ? 3.961 -15.520 -5.387 1.00 85.88 292 GLN A O 1
ATOM 2269 N N . THR A 1 293 ? 2.001 -16.001 -4.381 1.00 77.25 293 THR A N 1
ATOM 2270 C CA . THR A 1 293 ? 1.853 -14.765 -3.610 1.00 77.25 293 THR A CA 1
ATOM 2271 C C . THR A 1 293 ? 3.042 -14.553 -2.693 1.00 77.25 293 THR A C 1
ATOM 2273 O O . THR A 1 293 ? 3.478 -15.450 -1.971 1.00 77.25 293 THR A O 1
ATOM 2276 N N . ARG A 1 294 ? 3.577 -13.333 -2.715 1.00 68.25 294 ARG A N 1
ATOM 2277 C CA . ARG A 1 294 ? 4.824 -13.000 -2.027 1.00 68.25 294 ARG A CA 1
ATOM 2278 C C . ARG A 1 294 ? 4.530 -12.135 -0.795 1.00 68.25 294 ARG A C 1
ATOM 2280 O O . ARG A 1 294 ? 3.881 -11.104 -0.980 1.00 68.25 294 ARG A O 1
ATOM 2287 N N . PRO A 1 295 ? 5.100 -12.439 0.392 1.00 48.47 295 PRO A N 1
ATOM 2288 C CA . PRO A 1 295 ? 4.849 -11.761 1.682 1.00 48.47 295 PRO A CA 1
ATOM 2289 C C . PRO A 1 295 ? 4.998 -10.227 1.735 1.00 48.47 295 PRO A C 1
ATOM 2291 O O . PRO A 1 295 ? 4.640 -9.608 2.728 1.00 48.47 295 PRO A O 1
ATOM 2294 N N . VAL A 1 296 ? 5.522 -9.591 0.681 1.00 53.41 296 VAL A N 1
ATOM 2295 C CA . VAL A 1 296 ? 5.740 -8.130 0.593 1.00 53.41 296 VAL A CA 1
ATOM 2296 C C . VAL A 1 296 ? 5.213 -7.521 -0.712 1.00 53.41 296 VAL A C 1
ATOM 2298 O O . VAL A 1 296 ? 4.937 -6.326 -0.795 1.00 53.41 296 VAL A O 1
ATOM 2301 N N . LEU A 1 297 ? 5.114 -8.326 -1.768 1.00 55.19 297 LEU A N 1
ATOM 2302 C CA . LEU A 1 297 ? 4.889 -7.835 -3.130 1.00 55.19 297 LEU A CA 1
ATOM 2303 C C . LEU A 1 297 ? 3.458 -8.087 -3.597 1.00 55.19 297 LEU A C 1
ATOM 2305 O O . LEU A 1 297 ? 3.048 -7.513 -4.602 1.00 55.19 297 LEU A O 1
ATOM 2309 N N . GLY A 1 298 ? 2.704 -8.914 -2.870 1.00 68.25 298 GLY A N 1
ATOM 2310 C CA . GLY A 1 298 ? 1.376 -9.317 -3.295 1.00 68.25 298 GLY A CA 1
ATOM 2311 C C . GLY A 1 298 ? 1.436 -10.338 -4.417 1.00 68.25 298 GLY A C 1
ATOM 2312 O O . GLY A 1 298 ? 2.373 -11.134 -4.529 1.00 68.25 298 GLY A O 1
ATOM 2313 N N . THR A 1 299 ? 0.397 -10.304 -5.237 1.00 82.38 299 THR A N 1
ATOM 2314 C CA . THR A 1 299 ? 0.196 -11.220 -6.357 1.00 82.38 299 THR A CA 1
ATOM 2315 C C . THR A 1 299 ? 0.094 -10.416 -7.640 1.00 82.38 299 THR A C 1
ATOM 2317 O O . THR A 1 299 ? -0.572 -9.378 -7.665 1.00 82.38 299 THR A O 1
ATOM 2320 N N . GLY A 1 300 ? 0.768 -10.866 -8.694 1.00 81.44 300 GLY A N 1
ATOM 2321 C CA . GLY A 1 300 ? 0.717 -10.202 -9.989 1.00 81.44 300 GLY A CA 1
ATOM 2322 C C . GLY A 1 300 ? -0.543 -10.551 -10.790 1.00 81.44 300 GLY A C 1
ATOM 2323 O O . GLY A 1 300 ? -1.195 -11.576 -10.583 1.00 81.44 300 GLY A O 1
ATOM 2324 N N . PHE A 1 301 ? -0.904 -9.654 -11.707 1.00 86.50 301 PHE A N 1
ATOM 2325 C CA . PHE A 1 301 ? -2.122 -9.746 -12.520 1.00 86.50 301 PHE A CA 1
ATOM 2326 C C . PHE A 1 301 ? -2.116 -10.970 -13.440 1.00 86.50 301 PHE A C 1
ATOM 2328 O O . PHE A 1 301 ? -3.124 -11.660 -13.580 1.00 86.50 301 PHE A O 1
ATOM 2335 N N . ASN A 1 302 ? -0.968 -11.225 -14.071 1.00 83.88 302 ASN A N 1
ATOM 2336 C CA . ASN A 1 302 ? -0.811 -12.311 -15.033 1.00 83.88 302 ASN A CA 1
ATOM 2337 C C . ASN A 1 302 ? -0.778 -13.666 -14.329 1.00 83.88 302 ASN A C 1
ATOM 2339 O O . ASN A 1 302 ? -1.259 -14.647 -14.881 1.00 83.88 302 ASN A O 1
ATOM 2343 N N . GLU A 1 303 ? -0.252 -13.713 -13.108 1.00 87.00 303 GLU A N 1
ATOM 2344 C CA . GLU A 1 303 ? -0.252 -14.887 -12.248 1.00 87.00 303 GLU A CA 1
ATOM 2345 C C . GLU A 1 303 ? -1.683 -15.257 -11.855 1.00 87.00 303 GLU A C 1
ATOM 2347 O O . GLU A 1 303 ? -2.070 -16.406 -12.032 1.00 87.00 303 GLU A O 1
ATOM 2352 N N . MET A 1 304 ? -2.505 -14.290 -11.429 1.00 95.56 304 MET A N 1
ATOM 2353 C CA . MET A 1 304 ? -3.922 -14.552 -11.142 1.00 95.56 304 MET A CA 1
ATOM 2354 C C . MET A 1 304 ? -4.694 -15.002 -12.384 1.00 95.56 304 MET A C 1
ATOM 2356 O O . MET A 1 304 ? -5.423 -15.989 -12.322 1.00 95.56 304 MET A O 1
ATOM 2360 N N . ALA A 1 305 ? -4.509 -14.328 -13.525 1.00 93.12 305 ALA A N 1
ATOM 2361 C CA . ALA A 1 305 ? -5.140 -14.743 -14.776 1.00 93.12 305 ALA A CA 1
ATOM 2362 C C . ALA A 1 305 ? -4.665 -16.140 -15.218 1.00 93.12 305 ALA A C 1
ATOM 2364 O O . ALA A 1 305 ? -5.469 -16.952 -15.661 1.00 93.12 305 ALA A O 1
ATOM 2365 N N . GLY A 1 306 ? -3.374 -16.446 -15.069 1.00 90.69 306 GLY A N 1
ATOM 2366 C CA . GLY A 1 306 ? -2.792 -17.746 -15.397 1.00 90.69 306 GLY A CA 1
ATOM 2367 C C . GLY A 1 306 ? -3.300 -18.869 -14.495 1.00 90.69 306 GLY A C 1
ATOM 2368 O O . GLY A 1 306 ? -3.646 -19.936 -14.993 1.00 90.69 306 GLY A O 1
ATOM 2369 N N . VAL A 1 307 ? -3.421 -18.617 -13.190 1.00 94.75 307 VAL A N 1
ATOM 2370 C CA . VAL A 1 307 ? -4.021 -19.566 -12.241 1.00 94.75 307 VAL A CA 1
ATOM 2371 C C . VAL A 1 307 ? -5.493 -19.791 -12.555 1.00 94.75 307 VAL A C 1
ATOM 2373 O O . VAL A 1 307 ? -5.945 -20.933 -12.543 1.00 94.75 307 VAL A O 1
ATOM 2376 N N . ALA A 1 308 ? -6.234 -18.740 -12.909 1.00 96.25 308 ALA A N 1
ATOM 2377 C CA . ALA A 1 308 ? -7.614 -18.884 -13.351 1.00 96.25 308 ALA A CA 1
ATOM 2378 C C . ALA A 1 308 ? -7.722 -19.792 -14.585 1.00 96.25 308 ALA A C 1
ATOM 2380 O O . ALA A 1 308 ? -8.516 -20.730 -14.576 1.00 96.25 308 ALA A O 1
ATOM 2381 N N . LYS A 1 309 ? -6.858 -19.597 -15.592 1.00 95.19 309 LYS A N 1
ATOM 2382 C CA . LYS A 1 309 ? -6.766 -20.503 -16.751 1.00 95.19 309 LYS A CA 1
ATOM 2383 C C . LYS A 1 309 ? -6.460 -21.938 -16.337 1.00 95.19 309 LYS A C 1
ATOM 2385 O O . LYS A 1 309 ? -7.184 -22.842 -16.722 1.00 95.19 309 LYS A O 1
ATOM 2390 N N . SER A 1 310 ? -5.462 -22.162 -15.477 1.00 92.44 310 SER A N 1
ATOM 2391 C CA . SER A 1 310 ? -5.139 -23.525 -15.015 1.00 92.44 310 SER A CA 1
ATOM 2392 C C . SER A 1 310 ? -6.268 -24.196 -14.225 1.00 92.44 310 SER A C 1
ATOM 2394 O O . SER A 1 310 ? -6.239 -25.404 -14.018 1.00 92.44 310 SER A O 1
ATOM 2396 N N . LEU A 1 311 ? -7.251 -23.416 -13.769 1.00 92.56 311 LEU A N 1
ATOM 2397 C CA . LEU A 1 311 ? -8.431 -23.879 -13.046 1.00 92.56 311 LEU A CA 1
ATOM 2398 C C . LEU A 1 311 ? -9.696 -23.900 -13.922 1.00 92.56 311 LEU A C 1
ATOM 2400 O O . LEU A 1 311 ? -10.805 -23.944 -13.392 1.00 92.56 311 LEU A O 1
ATOM 2404 N N . GLY A 1 312 ? -9.539 -23.889 -15.251 1.00 90.50 312 GLY A N 1
ATOM 2405 C CA . GLY A 1 312 ? -10.630 -24.059 -16.212 1.00 90.50 312 GLY A CA 1
ATOM 2406 C C . GLY A 1 312 ? -11.344 -22.766 -16.607 1.00 90.50 312 GLY A C 1
ATOM 2407 O O . GLY A 1 312 ? -12.452 -22.825 -17.136 1.00 90.50 312 GLY A O 1
ATOM 2408 N N . PHE A 1 313 ? -10.748 -21.600 -16.341 1.00 94.19 313 PHE A N 1
ATOM 2409 C CA . PHE A 1 313 ? -11.204 -20.296 -16.836 1.00 94.19 313 PHE A CA 1
ATOM 2410 C C . PHE A 1 313 ? -10.297 -19.817 -17.978 1.00 94.19 313 PHE A C 1
ATOM 2412 O O . PHE A 1 313 ? -9.597 -18.808 -17.860 1.00 94.19 313 PHE A O 1
ATOM 2419 N N . ASP A 1 314 ? -10.268 -20.573 -19.076 1.00 89.88 314 ASP A N 1
ATOM 2420 C CA . ASP A 1 314 ? -9.270 -20.447 -20.154 1.00 89.88 314 ASP A CA 1
ATOM 2421 C C . ASP A 1 314 ? -9.273 -19.082 -20.861 1.00 89.88 314 ASP A C 1
ATOM 2423 O O . ASP A 1 314 ? -8.229 -18.605 -21.320 1.00 89.88 314 ASP A O 1
ATOM 2427 N N . ASN A 1 315 ? -10.423 -18.402 -20.864 1.00 91.44 315 ASN A N 1
ATOM 2428 C CA . ASN A 1 315 ? -10.595 -17.065 -21.426 1.00 91.44 315 ASN A CA 1
ATOM 2429 C C . ASN A 1 315 ? -10.349 -15.946 -20.392 1.00 91.44 315 ASN A C 1
ATOM 2431 O O . ASN A 1 315 ? -10.846 -14.830 -20.531 1.00 91.44 315 ASN A O 1
ATOM 2435 N N . SER A 1 316 ? -9.611 -16.224 -19.314 1.00 95.19 316 SER A N 1
ATOM 2436 C CA . SER A 1 316 ? -9.216 -15.193 -18.346 1.00 95.19 316 SER A CA 1
ATOM 2437 C C . SER A 1 316 ? -8.086 -14.319 -18.894 1.00 95.19 316 SER A C 1
ATOM 2439 O O . SER A 1 316 ? -7.129 -14.821 -19.482 1.00 95.19 316 SER A O 1
ATOM 2441 N N . TYR A 1 317 ? -8.141 -13.005 -18.695 1.00 93.81 317 TYR A N 1
ATOM 2442 C CA . TYR A 1 317 ? -7.111 -12.095 -19.207 1.00 93.81 317 TYR A CA 1
ATOM 2443 C C . TYR A 1 317 ? -6.975 -10.821 -18.375 1.00 93.81 317 TYR A C 1
ATOM 2445 O O . TYR A 1 317 ? -7.878 -10.422 -17.641 1.00 93.81 317 TYR A O 1
ATOM 2453 N N . VAL A 1 318 ? -5.824 -10.164 -18.523 1.00 93.56 318 VAL A N 1
ATOM 2454 C CA . VAL A 1 318 ? -5.546 -8.843 -17.950 1.00 93.56 318 VAL A CA 1
ATOM 2455 C C . VAL A 1 318 ? -5.764 -7.785 -19.026 1.00 93.56 318 VAL A C 1
ATOM 2457 O O . VAL A 1 318 ? -5.334 -7.953 -20.164 1.00 93.56 318 VAL A O 1
ATOM 2460 N N . THR A 1 319 ? -6.404 -6.676 -18.671 1.00 91.75 319 THR A N 1
ATOM 2461 C CA . THR A 1 319 ? -6.622 -5.535 -19.568 1.00 91.75 319 THR A CA 1
ATOM 2462 C C . THR A 1 319 ? -6.279 -4.220 -18.877 1.00 91.75 319 THR A C 1
ATOM 2464 O O . THR A 1 319 ? -6.332 -4.119 -17.654 1.00 91.75 319 THR A O 1
ATOM 2467 N N . THR A 1 320 ? -5.946 -3.198 -19.663 1.00 92.25 320 THR A N 1
ATOM 2468 C CA . THR A 1 320 ? -5.740 -1.807 -19.223 1.00 92.25 320 THR A CA 1
ATOM 2469 C C . THR A 1 320 ? -6.559 -0.850 -20.093 1.00 92.25 320 THR A C 1
ATOM 2471 O O . THR A 1 320 ? -7.149 -1.270 -21.089 1.00 92.25 320 THR A O 1
ATOM 2474 N N . GLY A 1 321 ? -6.627 0.425 -19.706 1.00 85.12 321 GLY A N 1
ATOM 2475 C CA . GLY A 1 321 ? -7.240 1.500 -20.493 1.00 85.12 321 GLY A CA 1
ATOM 2476 C C . GLY A 1 321 ? -8.764 1.434 -20.604 1.00 85.12 321 GLY A C 1
ATOM 2477 O O . GLY A 1 321 ? -9.331 2.079 -21.479 1.00 85.12 321 GLY A O 1
ATOM 2478 N N . ARG A 1 322 ? -9.438 0.648 -19.756 1.00 92.31 322 ARG A N 1
ATOM 2479 C CA . ARG A 1 322 ? -10.898 0.507 -19.794 1.00 92.31 322 ARG A CA 1
ATOM 2480 C C . ARG A 1 322 ? -11.611 1.703 -19.151 1.00 92.31 322 ARG A C 1
ATOM 2482 O O . ARG A 1 322 ? -11.081 2.347 -18.245 1.00 92.31 322 ARG A O 1
ATOM 2489 N N . GLY A 1 323 ? -12.812 1.992 -19.652 1.00 90.25 323 GLY A N 1
ATOM 2490 C CA . GLY A 1 323 ? -13.722 3.013 -19.125 1.00 90.25 323 GLY A CA 1
ATOM 2491 C C . GLY A 1 323 ? -14.788 2.427 -18.197 1.00 90.25 323 GLY A C 1
ATOM 2492 O O . GLY A 1 323 ? -14.886 1.208 -18.050 1.00 90.25 323 GLY A O 1
ATOM 2493 N N . ILE A 1 324 ? -15.594 3.298 -17.584 1.00 96.62 324 ILE A N 1
ATOM 2494 C CA . ILE A 1 324 ? -16.711 2.867 -16.727 1.00 96.62 324 ILE A CA 1
ATOM 2495 C C . ILE A 1 324 ? -17.790 2.155 -17.533 1.00 96.62 324 ILE A C 1
ATOM 2497 O O . ILE A 1 324 ? -18.235 1.114 -17.084 1.00 96.62 324 ILE A O 1
ATOM 2501 N N . ASP A 1 325 ? -18.095 2.611 -18.745 1.00 94.69 325 ASP A N 1
ATOM 2502 C CA . ASP A 1 325 ? -19.107 1.991 -19.611 1.00 94.69 325 ASP A CA 1
ATOM 2503 C C . ASP A 1 325 ? -18.752 0.527 -19.939 1.00 94.69 325 ASP A C 1
ATOM 2505 O O . ASP A 1 325 ? -19.607 -0.351 -20.015 1.00 94.69 325 ASP A O 1
ATOM 2509 N N . TRP A 1 326 ? -17.452 0.225 -20.062 1.00 97.44 326 TRP A N 1
ATOM 2510 C CA . TRP A 1 326 ? -16.980 -1.156 -20.193 1.00 97.44 326 TRP A CA 1
ATOM 2511 C C . TRP A 1 326 ? -17.197 -1.957 -18.905 1.00 97.44 326 TRP A C 1
ATOM 2513 O O . TRP A 1 326 ? -17.610 -3.111 -18.965 1.00 97.44 326 TRP A O 1
ATOM 2523 N N . LEU A 1 327 ? -16.912 -1.366 -17.742 1.00 97.25 327 LEU A N 1
ATOM 2524 C CA . LEU A 1 327 ? -17.087 -2.026 -16.446 1.00 97.25 327 LEU A CA 1
ATOM 2525 C C . LEU A 1 327 ? -18.573 -2.283 -16.141 1.00 97.25 327 LEU A C 1
ATOM 2527 O O . LEU A 1 327 ? -18.925 -3.351 -15.643 1.00 97.25 327 LEU A O 1
ATOM 2531 N N . GLU A 1 328 ? -19.432 -1.332 -16.498 1.00 96.75 328 GLU A N 1
ATOM 2532 C CA . GLU A 1 328 ? -20.889 -1.428 -16.454 1.00 96.75 328 GLU A CA 1
ATOM 2533 C C . GLU A 1 328 ? -21.393 -2.538 -17.377 1.00 96.75 328 GLU A C 1
ATOM 2535 O O . GLU A 1 328 ? -22.097 -3.428 -16.918 1.00 96.75 328 GLU A O 1
ATOM 2540 N N . SER A 1 329 ? -20.946 -2.583 -18.637 1.00 94.62 329 SER A N 1
ATOM 2541 C CA . SER A 1 329 ? -21.313 -3.657 -19.572 1.00 94.62 329 SER A CA 1
ATOM 2542 C C . SER A 1 329 ? -20.896 -5.048 -19.073 1.00 94.62 329 SER A C 1
ATOM 2544 O O . SER A 1 329 ? -21.663 -6.004 -19.186 1.00 94.62 329 SER A O 1
ATOM 2546 N N . MET A 1 330 ? -19.701 -5.177 -18.487 1.00 95.94 330 MET A N 1
ATOM 2547 C CA . MET A 1 330 ? -19.226 -6.448 -17.931 1.00 95.94 330 MET A CA 1
ATOM 2548 C C . MET A 1 330 ? -20.080 -6.901 -16.744 1.00 95.94 330 MET A C 1
ATOM 2550 O O . MET A 1 330 ? -20.566 -8.033 -16.730 1.00 95.94 330 MET A O 1
ATOM 2554 N N . THR A 1 331 ? -20.277 -6.017 -15.766 1.00 95.81 331 THR A N 1
ATOM 2555 C CA . THR A 1 331 ? -21.008 -6.346 -14.536 1.00 95.81 331 THR A CA 1
ATOM 2556 C C . THR A 1 331 ? -22.511 -6.502 -14.781 1.00 95.81 331 THR A C 1
ATOM 2558 O O . THR A 1 331 ? -23.098 -7.461 -14.294 1.00 95.81 331 THR A O 1
ATOM 2561 N N . GLY A 1 332 ? -23.116 -5.676 -15.638 1.00 91.44 332 GLY A N 1
ATOM 2562 C CA . GLY A 1 332 ? -24.497 -5.846 -16.104 1.00 91.44 332 GLY A CA 1
ATOM 2563 C C . GLY A 1 332 ? -24.709 -7.129 -16.919 1.00 91.44 332 GLY A C 1
ATOM 2564 O O . GLY A 1 332 ? -25.787 -7.711 -16.893 1.00 91.44 332 GLY A O 1
ATOM 2565 N N . GLY A 1 333 ? -23.662 -7.637 -17.577 1.00 89.50 333 GLY A N 1
ATOM 2566 C CA . GLY A 1 333 ? -23.640 -8.965 -18.197 1.00 89.50 333 GLY A CA 1
ATOM 2567 C C . GLY A 1 333 ? -23.415 -10.127 -17.218 1.00 89.50 333 GLY A C 1
ATOM 2568 O O . GLY A 1 333 ? -23.110 -11.235 -17.664 1.00 89.50 333 GLY A O 1
ATOM 2569 N N . GLY A 1 334 ? -23.489 -9.884 -15.904 1.00 92.00 334 GLY A N 1
ATOM 2570 C CA . GLY A 1 334 ? -23.306 -10.890 -14.854 1.00 92.00 334 GLY A CA 1
ATOM 2571 C C . GLY A 1 334 ? -21.854 -11.313 -14.622 1.00 92.00 334 GLY A C 1
ATOM 2572 O O . GLY A 1 334 ? -21.611 -12.365 -14.034 1.00 92.00 334 GLY A O 1
ATOM 2573 N N . LYS A 1 335 ? -20.869 -10.538 -15.101 1.00 94.94 335 LYS A N 1
ATOM 2574 C CA . LYS A 1 335 ? -19.442 -10.868 -14.967 1.00 94.94 335 LYS A CA 1
ATOM 2575 C C . LYS A 1 335 ? -18.769 -9.937 -13.956 1.00 94.94 335 LYS A C 1
ATOM 2577 O O . LYS A 1 335 ? -18.483 -8.789 -14.305 1.00 94.94 335 LYS A O 1
ATOM 2582 N N . PRO A 1 336 ? -18.454 -10.407 -12.734 1.00 97.00 336 PRO A N 1
ATOM 2583 C CA . PRO A 1 336 ? -17.674 -9.612 -11.796 1.00 97.00 336 PRO A CA 1
ATOM 2584 C C . PRO A 1 336 ? -16.238 -9.456 -12.313 1.00 97.00 336 PRO A C 1
ATOM 2586 O O . PRO A 1 336 ? -15.701 -10.332 -12.999 1.00 97.00 336 PRO A O 1
ATOM 2589 N N . VAL A 1 337 ? -15.600 -8.329 -11.996 1.00 98.12 337 VAL A N 1
ATOM 2590 C CA . VAL A 1 337 ? -14.281 -7.974 -12.544 1.00 98.12 337 VAL A CA 1
ATOM 2591 C C . VAL A 1 337 ? -13.323 -7.608 -11.420 1.00 98.12 337 VAL A C 1
ATOM 2593 O O . VAL A 1 337 ? -13.618 -6.724 -10.623 1.00 98.12 337 VAL A O 1
ATOM 2596 N N . ILE A 1 338 ? -12.134 -8.217 -11.379 1.00 98.44 338 ILE A N 1
ATOM 2597 C CA . ILE A 1 338 ? -11.086 -7.764 -10.454 1.00 98.44 338 ILE A CA 1
ATOM 2598 C C . ILE A 1 338 ? -10.515 -6.465 -11.011 1.00 98.44 338 ILE A C 1
ATOM 2600 O O . ILE A 1 338 ? -9.970 -6.444 -12.113 1.00 98.44 338 ILE A O 1
ATOM 2604 N N . VAL A 1 339 ? -10.592 -5.384 -10.253 1.00 97.75 339 VAL A N 1
ATOM 2605 C CA . VAL A 1 339 ? -10.027 -4.082 -10.612 1.00 97.75 339 VAL A CA 1
ATOM 2606 C C . VAL A 1 339 ? -8.831 -3.775 -9.724 1.00 97.75 339 VAL A C 1
ATOM 2608 O O . VAL A 1 339 ? -8.750 -4.218 -8.579 1.00 97.75 339 VAL A O 1
ATOM 2611 N N . HIS A 1 340 ? -7.883 -3.017 -10.268 1.00 93.88 340 HIS A N 1
ATOM 2612 C CA . HIS A 1 340 ? -6.699 -2.592 -9.541 1.00 93.88 340 HIS A CA 1
ATOM 2613 C C . HIS A 1 340 ? -6.670 -1.079 -9.405 1.00 93.88 340 HIS A C 1
ATOM 2615 O O . HIS A 1 340 ? -6.530 -0.372 -10.401 1.00 93.88 340 HIS A O 1
ATOM 2621 N N . VAL A 1 341 ? -6.789 -0.587 -8.179 1.00 88.00 341 VAL A N 1
ATOM 2622 C CA . VAL A 1 341 ? -7.002 0.832 -7.890 1.00 88.00 341 VAL A CA 1
ATOM 2623 C C . VAL A 1 341 ? -5.883 1.406 -7.026 1.00 88.00 341 VAL A C 1
ATOM 2625 O O . VAL A 1 341 ? -5.189 0.693 -6.305 1.00 88.00 341 VAL A O 1
ATOM 2628 N N . ASP A 1 342 ? -5.666 2.714 -7.110 1.00 77.62 342 ASP A N 1
ATOM 2629 C CA . ASP A 1 342 ? -4.816 3.440 -6.178 1.00 77.62 342 ASP A CA 1
ATOM 2630 C C . ASP A 1 342 ? -5.625 3.860 -4.959 1.00 77.62 342 ASP A C 1
ATOM 2632 O O . ASP A 1 342 ? -6.456 4.764 -5.022 1.00 77.62 342 ASP A O 1
ATOM 2636 N N . THR A 1 343 ? -5.310 3.270 -3.814 1.00 62.84 343 THR A N 1
ATOM 2637 C CA . THR A 1 343 ? -5.837 3.677 -2.506 1.00 62.84 343 THR A CA 1
ATOM 2638 C C . THR A 1 343 ? -5.118 4.925 -1.978 1.00 62.84 343 THR A C 1
ATOM 2640 O O . THR A 1 343 ? -4.801 5.031 -0.794 1.00 62.84 343 THR A O 1
ATOM 2643 N N . LYS A 1 344 ? -4.797 5.863 -2.882 1.00 54.78 344 LYS A N 1
ATOM 2644 C CA . LYS A 1 344 ? -4.055 7.109 -2.629 1.00 54.78 344 LYS A CA 1
ATOM 2645 C C . LYS A 1 344 ? -2.783 6.882 -1.802 1.00 54.78 344 LYS A C 1
ATOM 2647 O O . LYS A 1 344 ? -2.497 7.602 -0.846 1.00 54.78 344 LYS A O 1
ATOM 2652 N N . GLY A 1 345 ? -2.012 5.862 -2.178 1.00 42.69 345 GLY A N 1
ATOM 2653 C CA . GLY A 1 345 ? -0.729 5.545 -1.549 1.00 42.69 345 GLY A CA 1
ATOM 2654 C C . GLY A 1 345 ? -0.784 4.673 -0.290 1.00 42.69 345 GLY A C 1
ATOM 2655 O O . GLY A 1 345 ? 0.285 4.412 0.264 1.00 42.69 345 GLY A O 1
ATOM 2656 N N . HIS A 1 346 ? -1.962 4.191 0.135 1.00 44.03 346 HIS A N 1
ATOM 2657 C CA . HIS A 1 346 ? -2.070 3.183 1.202 1.00 44.03 346 HIS A CA 1
ATOM 2658 C C . HIS A 1 346 ? -1.438 1.846 0.791 1.00 44.03 346 HIS A C 1
ATOM 2660 O O . HIS A 1 346 ? -0.587 1.308 1.493 1.00 44.03 346 HIS A O 1
ATOM 2666 N N . TRP A 1 347 ? -1.761 1.380 -0.416 1.00 55.12 347 TRP A N 1
ATOM 2667 C CA . TRP A 1 347 ? -1.023 0.325 -1.098 1.00 55.12 347 TRP A CA 1
ATOM 2668 C C . TRP A 1 347 ? -0.219 0.984 -2.222 1.00 55.12 347 TRP A C 1
ATOM 2670 O O . TRP A 1 347 ? -0.768 1.245 -3.291 1.00 55.12 347 TRP A O 1
ATOM 2680 N N . PRO A 1 348 ? 1.083 1.288 -2.036 1.00 51.44 348 PRO A N 1
ATOM 2681 C CA . PRO A 1 348 ? 1.889 1.949 -3.069 1.00 51.44 348 PRO A CA 1
ATOM 2682 C C . PRO A 1 348 ? 1.908 1.175 -4.395 1.00 51.44 348 PRO A C 1
ATOM 2684 O O . PRO A 1 348 ? 1.976 1.775 -5.474 1.00 51.44 348 PRO A O 1
ATOM 2687 N N . GLN A 1 349 ? 1.779 -0.150 -4.295 1.00 60.34 349 GLN A N 1
ATOM 2688 C CA . GLN A 1 349 ? 1.698 -1.081 -5.418 1.00 60.34 349 GLN A CA 1
ATOM 2689 C C . GLN A 1 349 ? 0.330 -1.024 -6.130 1.00 60.34 349 GLN A C 1
ATOM 2691 O O . GLN A 1 349 ? 0.251 -1.361 -7.308 1.00 60.34 349 GLN A O 1
ATOM 2696 N N . GLY A 1 350 ? -0.694 -0.509 -5.442 1.00 72.31 350 GLY A N 1
ATOM 2697 C CA . GLY A 1 350 ? -2.118 -0.544 -5.770 1.00 72.31 350 GLY A CA 1
ATOM 2698 C C . GLY A 1 350 ? -2.854 -1.677 -5.041 1.00 72.31 350 GLY A C 1
ATOM 2699 O O . GLY A 1 350 ? -2.234 -2.495 -4.360 1.00 72.31 350 GLY A O 1
ATOM 2700 N N . HIS A 1 351 ? -4.182 -1.665 -5.124 1.00 87.44 351 HIS A N 1
ATOM 2701 C CA . HIS A 1 351 ? -5.089 -2.522 -4.362 1.00 87.44 351 HIS A CA 1
ATOM 2702 C C . HIS A 1 351 ? -6.052 -3.273 -5.276 1.00 87.44 351 HIS A C 1
ATOM 2704 O O . HIS A 1 351 ? -6.512 -2.702 -6.264 1.00 87.44 351 HIS A O 1
ATOM 2710 N N . TYR A 1 352 ? -6.364 -4.524 -4.942 1.00 94.12 352 TYR A N 1
ATOM 2711 C CA . TYR A 1 352 ? -7.327 -5.343 -5.676 1.00 94.12 352 TYR A CA 1
ATOM 2712 C C . TYR A 1 352 ? -8.681 -5.338 -4.979 1.00 94.12 352 TYR A C 1
ATOM 2714 O O . TYR A 1 352 ? -8.755 -5.573 -3.779 1.00 94.12 352 TYR A O 1
ATOM 2722 N N . MET A 1 353 ? -9.741 -5.134 -5.750 1.00 93.81 353 MET A N 1
ATOM 2723 C CA . MET A 1 353 ? -11.131 -5.305 -5.322 1.00 93.81 353 MET A CA 1
ATOM 2724 C C . MET A 1 353 ? -11.930 -5.912 -6.475 1.00 93.81 353 MET A C 1
ATOM 2726 O O . MET A 1 353 ? -11.479 -5.883 -7.623 1.00 93.81 353 MET A O 1
ATOM 2730 N N . VAL A 1 354 ? -13.104 -6.467 -6.194 1.00 98.00 354 VAL A N 1
ATOM 2731 C CA . VAL A 1 354 ? -13.981 -7.036 -7.223 1.00 98.00 354 VAL A CA 1
ATOM 2732 C C . VAL A 1 354 ? -15.117 -6.066 -7.489 1.00 98.00 354 VAL A C 1
ATOM 2734 O O . VAL A 1 354 ? -15.931 -5.839 -6.609 1.00 98.00 354 VAL A O 1
ATOM 2737 N N . ALA A 1 355 ? -15.185 -5.495 -8.686 1.00 97.69 355 ALA A N 1
ATOM 2738 C CA . ALA A 1 355 ? -16.343 -4.727 -9.121 1.00 97.69 355 ALA A CA 1
ATOM 2739 C C . ALA A 1 355 ? -17.515 -5.674 -9.410 1.00 97.69 355 ALA A C 1
ATOM 2741 O O . ALA A 1 355 ? -17.376 -6.611 -10.203 1.00 97.69 355 ALA A O 1
ATOM 2742 N N . THR A 1 356 ? -18.649 -5.415 -8.762 1.00 96.56 356 THR A N 1
ATOM 2743 C CA . THR A 1 356 ? -19.871 -6.232 -8.818 1.00 96.56 356 THR A CA 1
ATOM 2744 C C . THR A 1 356 ? -21.029 -5.528 -9.519 1.00 96.56 356 THR A C 1
ATOM 2746 O O . THR A 1 356 ? -22.004 -6.177 -9.885 1.00 96.56 356 THR A O 1
ATOM 2749 N N . GLY A 1 357 ? -20.926 -4.221 -9.757 1.00 94.81 357 GLY A N 1
ATOM 2750 C CA . GLY A 1 357 ? -21.931 -3.474 -10.506 1.00 94.81 357 GLY A CA 1
ATOM 2751 C C . GLY A 1 357 ? -21.566 -2.010 -10.700 1.00 94.81 357 GLY A C 1
ATOM 2752 O O . GLY A 1 357 ? -20.768 -1.444 -9.951 1.00 94.81 357 GLY A O 1
ATOM 2753 N N . VAL A 1 358 ? -22.176 -1.388 -11.703 1.00 95.38 358 VAL A N 1
ATOM 2754 C CA . VAL A 1 358 ? -22.189 0.064 -11.890 1.00 95.38 358 VAL A CA 1
ATOM 2755 C C . VAL A 1 358 ? -23.649 0.469 -12.027 1.00 95.38 358 VAL A C 1
ATOM 2757 O O . VAL A 1 358 ? -24.342 -0.046 -12.895 1.00 95.38 358 VAL A O 1
ATOM 2760 N N . LYS A 1 359 ? -24.132 1.324 -11.125 1.00 88.38 359 LYS A N 1
ATOM 2761 C CA . LYS A 1 359 ? -25.540 1.737 -11.061 1.00 88.38 359 LYS A CA 1
ATOM 2762 C C . LYS A 1 359 ? -25.651 3.042 -10.281 1.00 88.38 359 LYS A C 1
ATOM 2764 O O . LYS A 1 359 ? -24.830 3.301 -9.402 1.00 88.38 359 LYS A O 1
ATOM 2769 N N . ASP A 1 360 ? -26.634 3.875 -10.610 1.00 86.06 360 ASP A N 1
ATOM 2770 C CA . ASP A 1 360 ? -26.982 5.092 -9.857 1.00 86.06 360 ASP A CA 1
ATOM 2771 C C . ASP A 1 360 ? -25.785 6.030 -9.601 1.00 86.06 360 ASP A C 1
ATOM 2773 O O . ASP A 1 360 ? -25.591 6.578 -8.515 1.00 86.06 360 ASP A O 1
ATOM 2777 N N . GLY A 1 361 ? -24.922 6.186 -10.613 1.00 82.81 361 GLY A N 1
ATOM 2778 C CA . GLY A 1 361 ? -23.732 7.037 -10.522 1.00 82.81 361 GLY A CA 1
ATOM 2779 C C . GLY A 1 361 ? -22.614 6.479 -9.630 1.00 82.81 361 GLY A C 1
ATOM 2780 O O . GLY A 1 361 ? -21.658 7.202 -9.318 1.00 82.81 361 GLY A O 1
ATOM 2781 N N . LYS A 1 362 ? -22.704 5.207 -9.229 1.00 86.12 362 LYS A N 1
ATOM 2782 C CA . LYS A 1 362 ? -21.768 4.527 -8.335 1.00 86.12 362 LYS A CA 1
ATOM 2783 C C . LYS A 1 362 ? -21.203 3.245 -8.947 1.00 86.12 362 LYS A C 1
ATOM 2785 O O . LYS A 1 362 ? -21.803 2.626 -9.818 1.00 86.12 362 LYS A O 1
ATOM 2790 N N . VAL A 1 363 ? -20.035 2.847 -8.455 1.00 90.12 363 VAL A N 1
ATOM 2791 C CA . VAL A 1 363 ? -19.416 1.540 -8.692 1.00 90.12 363 VAL A CA 1
ATOM 2792 C C . VAL A 1 363 ? -19.465 0.756 -7.389 1.00 90.12 363 VAL A C 1
ATOM 2794 O O . VAL A 1 363 ? -18.913 1.207 -6.384 1.00 90.12 363 VAL A O 1
ATOM 2797 N N . PHE A 1 364 ? -20.116 -0.400 -7.420 1.00 90.25 364 PHE A N 1
ATOM 2798 C CA . PHE A 1 364 ? -20.226 -1.340 -6.312 1.00 90.25 364 PHE A CA 1
ATOM 2799 C C . PHE A 1 364 ? 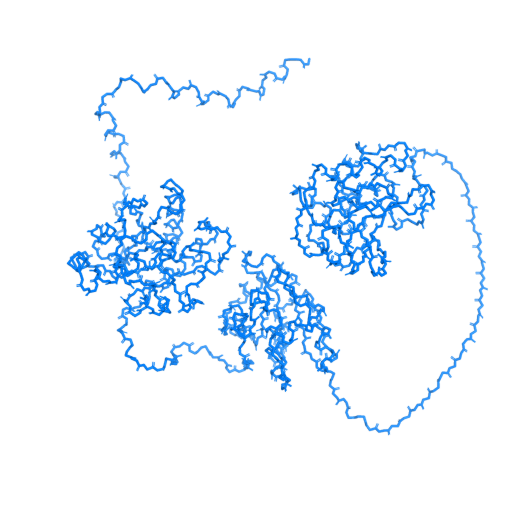-19.073 -2.333 -6.374 1.00 90.25 364 PHE A C 1
ATOM 2801 O O . PHE A 1 364 ? -18.726 -2.838 -7.449 1.00 90.25 364 PHE A O 1
ATOM 2808 N N . VAL A 1 365 ? -18.452 -2.585 -5.225 1.00 92.06 365 VAL A N 1
ATOM 2809 C CA . VAL A 1 365 ? -17.302 -3.475 -5.116 1.00 92.06 365 VAL A CA 1
ATOM 2810 C C . VAL A 1 365 ? -17.387 -4.370 -3.886 1.00 92.06 365 VAL A C 1
ATOM 2812 O O . VAL A 1 365 ? -17.906 -3.974 -2.846 1.00 92.06 365 VAL A O 1
ATOM 2815 N N . ALA A 1 366 ? -16.792 -5.550 -3.985 1.00 86.56 366 ALA A N 1
ATOM 2816 C CA . ALA A 1 366 ? -16.423 -6.401 -2.867 1.00 86.56 366 ALA A CA 1
ATOM 2817 C C . ALA A 1 366 ? -14.926 -6.190 -2.586 1.00 86.56 366 ALA A C 1
ATOM 2819 O O . ALA A 1 366 ? -14.079 -6.472 -3.444 1.00 86.56 366 ALA A O 1
ATOM 2820 N N . ASP A 1 367 ? -14.592 -5.635 -1.420 1.00 85.06 367 ASP A N 1
ATOM 2821 C CA . ASP A 1 367 ? -13.225 -5.235 -1.093 1.00 85.06 367 ASP A CA 1
ATOM 2822 C C . ASP A 1 367 ? -12.591 -6.208 -0.077 1.00 85.06 367 ASP A C 1
ATOM 2824 O O . ASP A 1 367 ? -12.997 -6.245 1.089 1.00 85.06 367 ASP A O 1
ATOM 2828 N N . PRO A 1 368 ? -11.559 -6.981 -0.472 1.00 80.12 368 PRO A N 1
ATOM 2829 C CA . PRO A 1 368 ? -10.903 -7.910 0.437 1.00 80.12 368 PRO A CA 1
ATOM 2830 C C . PRO A 1 368 ? -10.129 -7.212 1.557 1.00 80.12 368 PRO A C 1
ATOM 2832 O O . PRO A 1 368 ? -9.867 -7.827 2.584 1.00 80.12 368 PRO A O 1
ATOM 2835 N N . TRP A 1 369 ? -9.751 -5.946 1.393 1.00 70.88 369 TRP A N 1
ATOM 2836 C CA . TRP A 1 369 ? -9.053 -5.188 2.423 1.00 70.88 369 TRP A CA 1
ATOM 2837 C C . TRP A 1 369 ? -9.982 -4.762 3.553 1.00 70.88 369 TRP A C 1
ATOM 2839 O O . TRP A 1 369 ? -9.609 -4.876 4.718 1.00 70.88 369 TRP A O 1
ATOM 2849 N N . THR A 1 370 ? -11.192 -4.308 3.237 1.00 58.09 370 THR A N 1
ATOM 2850 C CA . THR A 1 370 ? -12.182 -3.976 4.269 1.00 58.09 370 THR A CA 1
ATOM 2851 C C . THR A 1 370 ? -12.913 -5.217 4.772 1.00 58.09 370 THR A C 1
ATOM 2853 O O . THR A 1 370 ? -13.393 -5.208 5.899 1.00 58.09 370 THR A O 1
ATOM 2856 N N . GLY A 1 371 ? -12.981 -6.285 3.969 1.00 60.91 371 GLY A N 1
ATOM 2857 C CA . GLY A 1 371 ? -13.784 -7.467 4.275 1.00 60.91 371 GLY A CA 1
ATOM 2858 C C . GLY A 1 371 ? -15.287 -7.223 4.119 1.00 60.91 371 GLY A C 1
ATOM 2859 O O . GLY A 1 371 ? -16.080 -7.984 4.666 1.00 60.91 371 GLY A O 1
ATOM 2860 N N . HIS A 1 372 ? -15.678 -6.179 3.382 1.00 70.00 372 HIS A N 1
ATOM 2861 C CA . HIS A 1 372 ? -17.067 -5.778 3.170 1.00 70.00 372 HIS A CA 1
ATOM 2862 C C . HIS A 1 372 ? -17.317 -5.384 1.709 1.00 70.00 372 HIS A C 1
ATOM 2864 O O . HIS A 1 372 ? -16.392 -5.085 0.948 1.00 70.00 372 HIS A O 1
ATOM 2870 N N . THR A 1 373 ? -18.589 -5.338 1.323 1.00 73.94 373 THR A N 1
ATOM 2871 C CA . THR A 1 373 ? -19.018 -4.644 0.107 1.00 73.94 373 THR A CA 1
ATOM 2872 C C . THR A 1 373 ? -19.060 -3.136 0.352 1.00 73.94 373 THR A C 1
ATOM 2874 O O . THR A 1 373 ? -19.413 -2.684 1.440 1.00 73.94 373 THR A O 1
ATOM 2877 N N . ALA A 1 374 ? -18.704 -2.351 -0.657 1.00 74.50 374 ALA A N 1
ATOM 2878 C CA . ALA A 1 374 ? -18.717 -0.894 -0.617 1.00 74.50 374 ALA A CA 1
ATOM 2879 C C . ALA A 1 374 ? -19.165 -0.327 -1.968 1.00 74.50 374 ALA A C 1
ATOM 2881 O O . ALA A 1 374 ? -19.125 -1.017 -2.987 1.00 74.50 374 ALA A O 1
ATOM 2882 N N . SER A 1 375 ? -19.538 0.949 -1.992 1.00 80.31 375 SER A N 1
ATOM 2883 C CA . SER A 1 375 ? -19.805 1.680 -3.226 1.00 80.31 375 SER A CA 1
ATOM 2884 C C . SER A 1 375 ? -19.008 2.986 -3.272 1.00 80.31 375 SER A C 1
ATOM 2886 O O . SER A 1 375 ? -18.722 3.618 -2.254 1.00 80.31 375 SER A O 1
ATOM 2888 N N . TYR A 1 376 ? -18.604 3.385 -4.475 1.00 73.12 376 TYR A N 1
ATOM 2889 C CA . TYR A 1 376 ? -17.877 4.628 -4.729 1.00 73.12 376 TYR A CA 1
ATOM 2890 C C . TYR A 1 376 ? -18.606 5.433 -5.790 1.00 73.12 376 TYR A C 1
ATOM 2892 O O . TYR A 1 376 ? -19.076 4.858 -6.767 1.00 73.12 376 TYR A O 1
ATOM 2900 N N . SER A 1 377 ? -18.624 6.763 -5.682 1.00 78.81 377 SER A N 1
ATOM 2901 C CA . SER A 1 377 ? -19.056 7.583 -6.818 1.00 78.81 377 SER A CA 1
ATOM 2902 C C . SER A 1 377 ? -18.179 7.295 -8.040 1.00 78.81 377 SER A C 1
ATOM 2904 O O . SER A 1 377 ? -16.968 7.081 -7.914 1.00 78.81 377 SER A O 1
ATOM 2906 N N . ILE A 1 378 ? -18.769 7.323 -9.238 1.00 83.50 378 ILE A N 1
ATOM 2907 C CA . ILE A 1 378 ? -18.045 7.091 -10.496 1.00 83.50 378 ILE A CA 1
ATOM 2908 C C . ILE A 1 378 ? -16.814 7.999 -10.607 1.00 83.50 378 ILE A C 1
ATOM 2910 O O . ILE A 1 378 ? -15.752 7.547 -11.029 1.00 83.50 378 ILE A O 1
ATOM 2914 N N . ALA A 1 379 ? -16.928 9.266 -10.201 1.00 73.25 379 ALA A N 1
ATOM 2915 C CA . ALA A 1 379 ? -15.821 10.219 -10.239 1.00 73.25 379 ALA A CA 1
ATOM 2916 C C . ALA A 1 379 ? -14.647 9.777 -9.349 1.00 73.25 379 ALA A C 1
ATOM 2918 O O . ALA A 1 379 ? -13.496 9.753 -9.796 1.00 73.25 379 ALA A O 1
ATOM 2919 N N . LEU A 1 380 ? -14.936 9.373 -8.107 1.00 70.81 380 LEU A N 1
ATOM 2920 C CA . LEU A 1 380 ? -13.916 8.892 -7.184 1.00 70.81 380 LEU A CA 1
ATOM 2921 C C . LEU A 1 380 ? -13.300 7.586 -7.691 1.00 70.81 380 LEU A C 1
ATOM 2923 O O . LEU A 1 380 ? -12.075 7.490 -7.779 1.00 70.81 380 LEU A O 1
ATOM 2927 N N . PHE A 1 381 ? -14.120 6.619 -8.102 1.00 84.25 381 PHE A N 1
ATOM 2928 C CA . PHE A 1 381 ? -13.633 5.344 -8.618 1.00 84.25 381 PHE A CA 1
ATOM 2929 C C . PHE A 1 381 ? -12.755 5.520 -9.863 1.00 84.25 381 PHE A C 1
ATOM 2931 O O . PHE A 1 381 ? -11.646 4.988 -9.904 1.00 84.25 381 PHE A O 1
ATOM 2938 N N . LYS A 1 382 ? -13.183 6.336 -10.842 1.00 84.12 382 LYS A N 1
ATOM 2939 C CA . LYS A 1 382 ? -12.384 6.670 -12.035 1.00 84.12 382 LYS A CA 1
ATOM 2940 C C . LYS A 1 382 ? -11.012 7.215 -11.643 1.00 84.12 382 LYS A C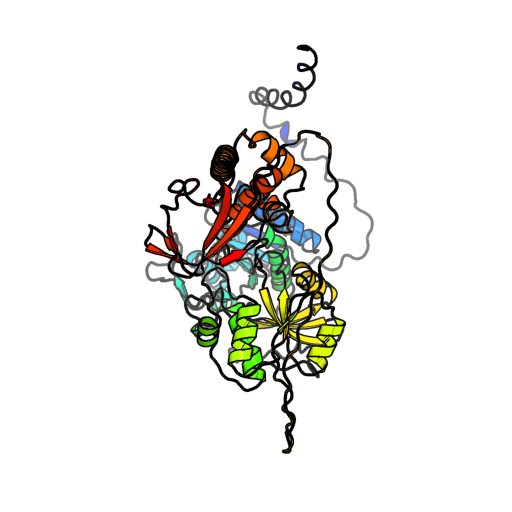 1
ATOM 2942 O O . LYS A 1 382 ? -10.012 6.780 -12.206 1.00 84.12 382 LYS A O 1
ATOM 2947 N N . SER A 1 383 ? -10.943 8.115 -10.659 1.00 75.94 383 SER A N 1
ATOM 2948 C CA . SER A 1 383 ? -9.664 8.683 -10.208 1.00 75.94 383 SER A CA 1
ATOM 2949 C C . SER A 1 383 ? -8.717 7.628 -9.613 1.00 75.94 383 SER A C 1
ATOM 2951 O O . SER A 1 383 ? -7.520 7.619 -9.914 1.00 75.94 383 SER A O 1
ATOM 2953 N N . MET A 1 384 ? -9.250 6.693 -8.820 1.00 82.69 384 MET A N 1
ATOM 2954 C CA . MET A 1 384 ? -8.464 5.620 -8.210 1.00 82.69 384 MET A CA 1
ATOM 2955 C C . MET A 1 384 ? -8.039 4.580 -9.251 1.00 82.69 384 MET A C 1
ATOM 2957 O O . MET A 1 384 ? -6.926 4.068 -9.199 1.00 82.69 384 MET A O 1
ATOM 2961 N N . TRP A 1 385 ? -8.898 4.270 -10.218 1.00 92.00 385 TRP A N 1
ATOM 2962 C CA . TRP A 1 385 ? -8.646 3.229 -11.209 1.00 92.00 385 TRP A CA 1
ATOM 2963 C C . TRP A 1 385 ? -7.725 3.697 -12.347 1.00 92.00 385 TRP A C 1
ATOM 2965 O O . TRP A 1 385 ? -6.777 2.998 -12.716 1.00 92.00 385 TRP A O 1
ATOM 2975 N N . ALA A 1 386 ? -7.922 4.917 -12.857 1.00 81.44 386 ALA A N 1
ATOM 2976 C CA . ALA A 1 386 ? -7.139 5.474 -13.964 1.00 81.44 386 ALA A CA 1
ATOM 2977 C C . ALA A 1 386 ? -5.656 5.661 -13.610 1.00 81.44 386 ALA A C 1
ATOM 2979 O O . ALA A 1 386 ? -4.778 5.384 -14.430 1.00 81.44 386 ALA A O 1
ATOM 2980 N N . SER A 1 387 ? -5.348 6.042 -12.367 1.00 75.75 387 SER A N 1
ATOM 2981 C CA . SER A 1 387 ? -3.964 6.147 -11.868 1.00 75.75 387 SER A CA 1
ATOM 2982 C C . SER A 1 387 ? -3.212 4.806 -11.884 1.00 75.75 387 SER A C 1
ATOM 2984 O O . SER A 1 387 ? -1.979 4.768 -11.880 1.00 75.75 387 SER A O 1
ATOM 2986 N N . ARG A 1 388 ? -3.944 3.691 -11.986 1.00 82.88 388 ARG A N 1
ATOM 2987 C CA . ARG A 1 388 ? -3.423 2.334 -12.183 1.00 82.88 388 ARG A CA 1
ATOM 2988 C C . ARG A 1 388 ? -3.686 1.803 -13.590 1.00 82.88 388 ARG A C 1
ATOM 2990 O O . ARG A 1 388 ? -3.758 0.593 -13.790 1.00 82.88 388 ARG A O 1
ATOM 2997 N N . GLN A 1 389 ? -3.741 2.707 -14.569 1.00 87.81 389 GLN A N 1
ATOM 2998 C CA . GLN A 1 389 ? -3.953 2.425 -15.992 1.00 87.81 389 GLN A CA 1
ATOM 2999 C C . GLN A 1 389 ? -5.315 1.786 -16.287 1.00 87.81 389 GLN A C 1
ATOM 3001 O O . GLN A 1 389 ? -5.425 1.037 -17.257 1.00 87.81 389 GLN A O 1
ATOM 3006 N N . SER A 1 390 ? -6.323 2.017 -15.439 1.00 91.31 390 SER A N 1
ATOM 3007 C CA . SER A 1 390 ? -7.628 1.346 -15.514 1.00 91.31 390 SER A CA 1
ATOM 3008 C C . SER A 1 390 ? -7.476 -0.165 -15.701 1.00 91.31 390 SER A C 1
ATOM 3010 O O . SER A 1 390 ? -8.046 -0.770 -16.613 1.00 91.31 390 SER A O 1
ATOM 3012 N N . ARG A 1 391 ? -6.582 -0.758 -14.901 1.00 94.81 391 ARG A N 1
ATOM 3013 C CA . ARG A 1 391 ? -6.213 -2.165 -15.024 1.00 94.81 391 ARG A CA 1
ATOM 3014 C C . ARG A 1 391 ? -7.261 -3.057 -14.376 1.00 94.81 391 ARG A C 1
ATOM 3016 O O . ARG A 1 391 ? -7.687 -2.800 -13.249 1.00 94.81 391 ARG A O 1
ATOM 3023 N N . ALA A 1 392 ? -7.628 -4.119 -15.075 1.00 97.31 392 ALA A N 1
ATOM 3024 C CA . ALA A 1 392 ? -8.575 -5.118 -14.614 1.00 97.31 392 ALA A CA 1
ATOM 3025 C C . ALA A 1 392 ? -8.142 -6.532 -15.016 1.00 97.31 392 ALA A C 1
ATOM 3027 O O . ALA A 1 392 ? -7.366 -6.713 -15.958 1.00 97.31 392 ALA A O 1
ATOM 3028 N N . ILE A 1 393 ? -8.662 -7.524 -14.301 1.00 97.81 393 ILE A N 1
ATOM 3029 C CA . ILE A 1 393 ? -8.537 -8.945 -14.604 1.00 97.81 393 ILE A CA 1
ATOM 3030 C C . ILE A 1 393 ? -9.948 -9.487 -14.784 1.00 97.81 393 ILE A C 1
ATOM 3032 O O . ILE A 1 393 ? -10.786 -9.394 -13.885 1.00 97.81 393 ILE A O 1
ATOM 3036 N N . VAL A 1 394 ? -10.197 -10.040 -15.962 1.00 96.88 394 VAL A N 1
ATOM 3037 C CA . VAL A 1 394 ? -11.443 -10.723 -16.287 1.00 96.88 394 VAL A CA 1
ATOM 3038 C C . VAL A 1 394 ? -11.215 -12.208 -16.072 1.00 96.88 394 VAL A C 1
ATOM 3040 O O . VAL A 1 394 ? -10.279 -12.772 -16.639 1.00 96.88 394 VAL A O 1
ATOM 3043 N N . ILE A 1 395 ? -12.067 -12.825 -15.257 1.00 95.62 395 ILE A N 1
ATOM 3044 C CA . ILE A 1 395 ? -12.077 -14.268 -15.026 1.00 95.62 395 ILE A CA 1
ATOM 3045 C C . ILE A 1 395 ? -13.295 -14.829 -15.748 1.00 95.62 395 ILE A C 1
ATOM 3047 O O . ILE A 1 395 ? -14.429 -14.480 -15.419 1.00 95.62 395 ILE A O 1
ATOM 3051 N N . SER A 1 396 ? -13.070 -15.641 -16.779 1.00 90.19 396 SER A N 1
ATOM 3052 C CA . SER A 1 396 ? -14.164 -16.193 -17.577 1.00 90.19 396 SER A CA 1
ATOM 3053 C C . SER A 1 396 ? -13.789 -17.514 -18.235 1.00 90.19 396 SER A C 1
ATOM 3055 O O . SER A 1 396 ? -12.621 -17.760 -18.546 1.00 90.19 396 SER A O 1
ATOM 3057 N N . LYS A 1 397 ? -14.792 -18.367 -18.446 1.00 85.12 397 LYS A N 1
ATOM 3058 C CA . LYS A 1 397 ? -14.664 -19.579 -19.258 1.00 85.12 397 LYS A CA 1
ATOM 3059 C C . LYS A 1 397 ? -14.932 -19.247 -20.722 1.00 85.12 397 LYS A C 1
ATOM 3061 O O . LYS A 1 397 ? -15.696 -18.327 -21.022 1.00 85.12 397 LYS A O 1
ATOM 3066 N N . THR A 1 398 ? -14.334 -20.013 -21.626 1.00 71.88 398 THR A N 1
ATOM 3067 C CA . THR A 1 398 ? -14.824 -20.081 -23.005 1.00 71.88 398 THR A CA 1
ATOM 3068 C C . THR A 1 398 ? -16.270 -20.581 -22.949 1.00 71.88 398 THR A C 1
ATOM 3070 O O . THR A 1 398 ? -16.523 -21.552 -22.230 1.00 71.88 398 THR A O 1
ATOM 3073 N N . PRO A 1 399 ? -17.235 -19.940 -23.633 1.00 57.94 399 PRO A N 1
ATOM 3074 C CA . PRO A 1 399 ? -18.552 -20.533 -23.804 1.00 57.94 399 PRO A CA 1
ATOM 3075 C C . PRO A 1 399 ? -18.356 -21.928 -24.388 1.00 57.94 399 PRO A C 1
ATOM 3077 O O . PRO A 1 399 ? -17.679 -22.085 -25.402 1.00 57.94 399 PRO A O 1
ATOM 3080 N N . GLN A 1 400 ? -18.863 -22.947 -23.706 1.00 37.34 400 GLN A N 1
ATOM 3081 C CA . GLN A 1 400 ? -18.745 -24.311 -24.186 1.00 37.34 400 GLN A CA 1
ATOM 3082 C C . GLN A 1 400 ? -19.702 -24.444 -25.372 1.00 37.34 400 GLN A C 1
ATOM 3084 O O . GLN A 1 400 ? -20.906 -24.614 -25.187 1.00 37.34 400 GLN A O 1
ATOM 3089 N N . GLU A 1 401 ? -19.183 -24.283 -26.590 1.00 34.56 401 GLU A N 1
ATOM 3090 C CA . GLU A 1 401 ? -19.908 -24.703 -27.783 1.00 34.56 401 GLU A CA 1
ATOM 3091 C C . GLU A 1 401 ? -20.212 -26.193 -27.622 1.00 34.56 401 GLU A C 1
ATOM 3093 O O . GLU A 1 401 ? -19.324 -27.009 -27.355 1.00 34.56 401 GLU A O 1
ATOM 3098 N N . LYS A 1 402 ? -21.493 -26.551 -27.738 1.00 29.77 402 LYS A N 1
ATOM 3099 C CA . LYS A 1 402 ? -21.893 -27.936 -27.960 1.00 29.77 402 LYS A CA 1
ATOM 3100 C C . LYS A 1 402 ? -21.289 -28.348 -29.302 1.00 29.77 402 LYS A C 1
ATOM 3102 O O . LYS A 1 402 ? -21.809 -27.980 -30.348 1.00 29.77 402 LYS A O 1
ATOM 3107 N N . VAL A 1 403 ? -20.156 -29.044 -29.267 1.00 31.06 403 VAL A N 1
ATOM 3108 C CA . VAL A 1 403 ? -19.535 -29.604 -30.467 1.00 31.06 403 VAL A CA 1
ATOM 3109 C C . VAL A 1 403 ? -20.284 -30.882 -30.817 1.00 31.06 403 VAL A C 1
ATOM 3111 O O . VAL A 1 403 ? -20.004 -31.948 -30.269 1.00 31.06 403 VAL A O 1
ATOM 3114 N N . ASP A 1 404 ? -21.237 -30.759 -31.736 1.00 28.41 404 ASP A N 1
ATOM 3115 C CA . ASP A 1 404 ? -21.688 -31.889 -32.534 1.00 28.41 404 ASP A CA 1
ATOM 3116 C C . ASP A 1 404 ? -20.588 -32.270 -33.536 1.00 28.41 404 ASP A C 1
ATOM 3118 O O . ASP A 1 404 ? -19.901 -31.437 -34.132 1.00 28.41 404 ASP A O 1
ATOM 3122 N N . ALA A 1 405 ? -20.375 -33.574 -33.659 1.00 31.78 405 ALA A N 1
ATOM 3123 C CA . ALA A 1 405 ? -19.281 -34.176 -34.395 1.00 31.78 405 ALA A CA 1
ATOM 3124 C C . ALA A 1 405 ? -19.384 -33.962 -35.915 1.00 31.78 405 ALA A C 1
ATOM 3126 O O . ALA A 1 405 ? -20.379 -34.354 -36.519 1.00 31.78 405 ALA A O 1
ATOM 3127 N N . LYS A 1 406 ? -18.287 -33.490 -36.531 1.00 29.50 406 LYS A N 1
ATOM 3128 C CA . LYS A 1 406 ? -17.581 -34.076 -37.700 1.00 29.50 406 LYS A CA 1
ATOM 3129 C C . LYS A 1 406 ? -16.902 -33.003 -38.559 1.00 29.50 406 LYS A C 1
ATOM 3131 O O . LYS A 1 406 ? -17.563 -32.118 -39.082 1.00 29.50 406 LYS A O 1
ATOM 3136 N N . ALA A 1 407 ? -15.603 -33.225 -38.790 1.00 27.23 407 ALA A N 1
ATOM 3137 C CA . ALA A 1 407 ? -14.898 -33.212 -40.084 1.00 27.23 407 ALA A CA 1
ATOM 3138 C C . ALA A 1 407 ? -13.540 -32.486 -40.009 1.00 27.23 407 ALA A C 1
ATOM 3140 O O . ALA A 1 407 ? -13.464 -31.269 -39.887 1.00 27.23 407 ALA A O 1
ATOM 3141 N N . GLN A 1 408 ? -12.454 -33.258 -40.135 1.00 27.00 408 GLN A N 1
ATOM 3142 C CA . GLN A 1 408 ? -11.163 -32.750 -40.617 1.00 27.00 408 GLN A CA 1
ATOM 3143 C C . GLN A 1 408 ? -11.253 -32.475 -42.127 1.00 27.00 408 GLN A C 1
ATOM 3145 O O . GLN A 1 408 ? -11.997 -33.177 -42.819 1.00 27.00 408 GLN A O 1
ATOM 3150 N N . PRO A 1 409 ? -10.429 -31.558 -42.670 1.00 30.23 409 PRO A N 1
ATOM 3151 C CA . PRO A 1 409 ? -9.269 -32.066 -43.416 1.00 30.23 409 PRO A CA 1
ATOM 3152 C C . PRO A 1 409 ? -7.972 -31.220 -43.364 1.00 30.23 409 PRO A C 1
ATOM 3154 O O . PRO A 1 409 ? -7.986 -30.000 -43.446 1.00 30.23 409 PRO A O 1
ATOM 3157 N N . LYS A 1 410 ? -6.858 -31.969 -43.296 1.00 25.73 410 LYS A N 1
ATOM 3158 C CA . LYS A 1 410 ? -5.589 -31.932 -44.066 1.00 25.73 410 LYS A CA 1
ATOM 3159 C C . LYS A 1 410 ? -4.815 -30.617 -44.311 1.00 25.73 410 LYS A C 1
ATOM 3161 O O . LYS A 1 410 ? -5.277 -29.680 -44.946 1.00 25.73 410 LYS A O 1
ATOM 3166 N N . THR A 1 411 ? -3.534 -30.693 -43.943 1.00 25.14 411 THR A N 1
ATOM 3167 C CA . THR A 1 411 ? -2.379 -29.930 -44.447 1.00 25.14 411 THR A CA 1
ATOM 3168 C C . THR A 1 411 ? -2.144 -30.100 -45.956 1.00 25.14 411 THR A C 1
ATOM 3170 O O . THR A 1 411 ? -2.507 -31.128 -46.533 1.00 25.14 411 THR A O 1
ATOM 3173 N N . PRO A 1 412 ? -1.412 -29.150 -46.566 1.00 27.69 412 PRO A N 1
ATOM 3174 C CA . PRO A 1 412 ? -0.223 -29.540 -47.327 1.00 27.69 412 PRO A CA 1
ATOM 3175 C C . PRO A 1 412 ? 1.021 -28.683 -47.027 1.00 27.69 412 PRO A C 1
ATOM 3177 O O . PRO A 1 412 ? 0.955 -27.607 -46.435 1.00 27.69 412 PRO A O 1
ATOM 3180 N N . ALA A 1 413 ? 2.171 -29.233 -47.416 1.00 23.97 413 ALA A N 1
ATOM 3181 C CA . ALA A 1 413 ? 3.521 -28.745 -47.173 1.00 23.97 413 ALA A CA 1
ATOM 3182 C C . ALA A 1 413 ? 4.067 -27.833 -48.294 1.00 23.97 413 ALA A C 1
ATOM 3184 O O . ALA A 1 413 ? 3.706 -28.001 -49.451 1.00 23.97 413 ALA A O 1
ATOM 3185 N N . SER A 1 414 ? 4.998 -26.951 -47.898 1.00 25.33 414 SER A N 1
ATOM 3186 C CA . SER A 1 414 ? 6.256 -26.532 -48.558 1.00 25.33 414 SER A CA 1
ATOM 3187 C C . SER A 1 414 ? 6.320 -26.269 -50.075 1.00 25.33 414 SER A C 1
ATOM 3189 O O . SER A 1 414 ? 6.258 -27.206 -50.864 1.00 25.33 414 SER A O 1
ATOM 3191 N N . SER A 1 415 ? 6.798 -25.070 -50.439 1.00 24.06 415 SER A N 1
ATOM 3192 C CA . SER A 1 415 ? 7.858 -24.902 -51.455 1.00 24.06 415 SER A CA 1
ATOM 3193 C C . SER A 1 415 ? 8.633 -23.583 -51.281 1.00 24.06 415 SER A C 1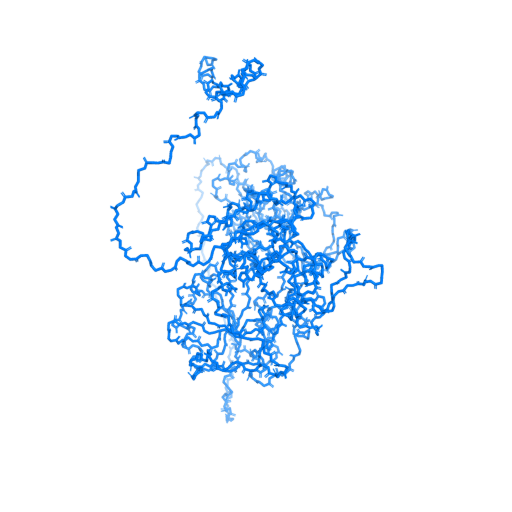
ATOM 3195 O O . SER A 1 415 ? 8.050 -22.546 -50.970 1.00 24.06 415 SER A O 1
ATOM 3197 N N . ASN A 1 416 ? 9.953 -23.672 -51.477 1.00 24.64 416 ASN A N 1
ATOM 3198 C CA . ASN A 1 416 ? 10.933 -22.585 -51.590 1.00 24.64 416 ASN A CA 1
ATOM 3199 C C . ASN A 1 416 ? 10.723 -21.743 -52.860 1.00 24.64 416 ASN A C 1
ATOM 3201 O O . ASN A 1 416 ? 10.222 -22.269 -53.846 1.00 24.64 416 ASN A O 1
ATOM 3205 N N . ASP A 1 417 ? 11.195 -20.493 -52.852 1.00 25.88 417 ASP A N 1
ATOM 3206 C CA . ASP A 1 417 ? 12.270 -20.016 -53.742 1.00 25.88 417 ASP A CA 1
ATOM 3207 C C . ASP A 1 417 ? 12.687 -18.589 -53.352 1.00 25.88 417 ASP A C 1
ATOM 3209 O O . ASP A 1 417 ? 11.880 -17.787 -52.879 1.00 25.88 417 ASP A O 1
ATOM 3213 N N . GLY A 1 418 ? 13.986 -18.313 -53.461 1.00 22.27 418 GLY A N 1
ATOM 3214 C CA . GLY A 1 418 ? 14.595 -17.018 -53.160 1.00 22.27 418 GLY A CA 1
ATOM 3215 C C . GLY A 1 418 ? 14.964 -16.243 -54.416 1.00 22.27 418 GLY A C 1
ATOM 3216 O O . GLY A 1 418 ? 15.015 -16.819 -55.492 1.00 22.27 418 GLY A O 1
ATOM 3217 N N . ASP A 1 419 ? 15.311 -14.967 -54.245 1.00 24.39 419 ASP A N 1
ATOM 3218 C CA . ASP A 1 419 ? 16.429 -14.368 -54.974 1.00 24.39 419 ASP A CA 1
ATOM 3219 C C . ASP A 1 419 ? 16.965 -13.121 -54.250 1.00 24.39 419 ASP A C 1
ATOM 3221 O O . ASP A 1 419 ? 16.261 -12.457 -53.484 1.00 24.39 419 ASP A O 1
ATOM 3225 N N . LYS A 1 420 ? 18.257 -12.880 -54.456 1.00 26.08 420 LYS A N 1
ATOM 3226 C CA . LYS A 1 420 ? 19.090 -11.796 -53.933 1.00 26.08 420 LYS A CA 1
ATOM 3227 C C . LYS A 1 420 ? 18.965 -10.563 -54.831 1.00 26.08 420 LYS A C 1
ATOM 3229 O O . LYS A 1 420 ? 18.752 -10.708 -56.022 1.00 26.08 420 LYS A O 1
ATOM 3234 N N . ASP A 1 421 ? 19.249 -9.379 -54.286 1.00 24.81 421 ASP A N 1
ATOM 3235 C CA . ASP A 1 421 ? 20.174 -8.473 -54.976 1.00 24.81 421 ASP A CA 1
ATOM 3236 C C . ASP A 1 421 ? 20.767 -7.396 -54.058 1.00 24.81 421 ASP A C 1
ATOM 3238 O O . ASP A 1 421 ? 20.092 -6.750 -53.253 1.00 24.81 421 ASP A O 1
ATOM 3242 N N . ASP A 1 422 ? 22.082 -7.247 -54.200 1.00 26.50 422 ASP A N 1
ATOM 3243 C CA . ASP A 1 422 ? 22.971 -6.316 -53.519 1.00 26.50 422 ASP A CA 1
ATOM 3244 C C . ASP A 1 422 ? 22.925 -4.919 -54.159 1.00 26.50 422 ASP A C 1
ATOM 3246 O O . ASP A 1 422 ? 22.984 -4.772 -55.380 1.00 26.50 422 ASP A O 1
ATOM 3250 N N . LYS A 1 423 ? 23.020 -3.855 -53.346 1.00 26.19 423 LYS A N 1
ATOM 3251 C CA . LYS A 1 423 ? 23.719 -2.640 -53.796 1.00 26.19 423 LYS A CA 1
ATOM 3252 C C . LYS A 1 423 ? 24.421 -1.911 -52.657 1.00 26.19 423 LYS A C 1
ATOM 3254 O O . LYS A 1 423 ? 23.817 -1.313 -51.772 1.00 26.19 423 LYS A O 1
ATOM 3259 N N . LYS A 1 424 ? 25.748 -1.966 -52.734 1.00 26.09 424 LYS A N 1
ATOM 3260 C CA . LYS A 1 424 ? 26.740 -1.299 -51.892 1.00 26.09 424 LYS A CA 1
ATOM 3261 C C . LYS A 1 424 ? 27.145 0.022 -52.550 1.00 26.09 424 LYS A C 1
ATOM 3263 O O . LYS A 1 424 ? 27.547 0.015 -53.710 1.00 26.09 424 LYS A O 1
ATOM 3268 N N . THR A 1 425 ? 27.159 1.118 -51.796 1.00 24.05 425 THR A N 1
ATOM 3269 C CA . THR A 1 425 ? 27.956 2.317 -52.112 1.00 24.05 425 THR A CA 1
ATOM 3270 C C . THR A 1 425 ? 28.586 2.880 -50.834 1.00 24.05 425 THR A C 1
ATOM 3272 O O . THR A 1 425 ? 27.911 3.278 -49.890 1.00 24.05 425 THR A O 1
ATOM 3275 N N . SER A 1 426 ? 29.922 2.866 -50.803 1.00 24.11 426 SER A N 1
ATOM 3276 C CA . SER A 1 426 ? 30.792 3.675 -49.932 1.00 24.11 426 SER A CA 1
ATOM 3277 C C . SER A 1 426 ? 30.778 5.135 -50.430 1.00 24.11 426 SER A C 1
ATOM 3279 O O . SER A 1 426 ? 30.470 5.348 -51.593 1.00 24.11 426 SER A O 1
ATOM 3281 N N . SER A 1 427 ? 31.116 6.211 -49.718 1.00 25.27 427 SER A N 1
ATOM 3282 C CA . SER A 1 427 ? 32.078 6.464 -48.638 1.00 25.27 427 SER A CA 1
ATOM 3283 C C . SER A 1 427 ? 31.925 7.929 -48.177 1.00 25.27 427 SER A C 1
ATOM 3285 O O . SER A 1 427 ? 31.728 8.792 -49.025 1.00 25.27 427 SER A O 1
ATOM 3287 N N . SER A 1 428 ? 32.146 8.251 -46.898 1.00 24.59 428 SER A N 1
ATOM 3288 C CA . SER A 1 428 ? 33.232 9.149 -46.432 1.00 24.59 428 SER A CA 1
ATOM 3289 C C . SER A 1 428 ? 33.034 9.574 -44.966 1.00 24.59 428 SER A C 1
ATOM 3291 O O . SER A 1 428 ? 31.931 9.597 -44.431 1.00 24.59 428 SER A O 1
ATOM 3293 N N . LYS A 1 429 ? 34.165 9.796 -44.293 1.00 30.09 429 LYS A N 1
ATOM 3294 C CA . LYS A 1 429 ? 34.354 9.874 -42.841 1.00 30.09 429 LYS A CA 1
ATOM 3295 C C . LYS A 1 429 ? 33.834 11.174 -42.216 1.00 30.09 429 LYS A C 1
ATOM 3297 O O . LYS A 1 429 ? 34.264 12.256 -42.594 1.00 30.09 429 LYS A O 1
ATOM 3302 N N . GLY A 1 430 ? 33.101 11.016 -41.114 1.00 24.95 430 GLY A N 1
ATOM 3303 C CA . GLY A 1 430 ? 33.020 11.958 -39.997 1.00 24.95 430 GLY A CA 1
ATOM 3304 C C . GLY A 1 430 ? 33.053 11.163 -38.687 1.00 24.95 430 GLY A C 1
ATOM 3305 O O . GLY A 1 430 ? 32.172 10.353 -38.424 1.00 24.95 430 GLY A O 1
ATOM 3306 N N . SER A 1 431 ? 34.119 11.310 -37.903 1.00 36.16 431 SER A N 1
ATOM 3307 C CA . SER A 1 431 ? 34.383 10.530 -36.687 1.00 36.16 431 SER A CA 1
ATOM 3308 C C . SER A 1 431 ? 33.449 10.918 -35.529 1.00 36.16 431 SER A C 1
ATOM 3310 O O . SER A 1 431 ? 33.667 11.941 -34.879 1.00 36.16 431 SER A O 1
ATOM 3312 N N . THR A 1 432 ? 32.505 10.039 -35.183 1.00 35.97 432 THR A N 1
ATOM 3313 C CA . THR A 1 432 ? 31.930 9.919 -33.830 1.00 35.97 432 THR A CA 1
ATOM 3314 C C . THR A 1 432 ? 31.827 8.429 -33.466 1.00 35.97 432 THR A C 1
ATOM 3316 O O . THR A 1 432 ? 30.968 7.694 -33.937 1.00 35.97 432 THR A O 1
ATOM 3319 N N . GLY A 1 433 ? 32.802 7.942 -32.689 1.00 42.50 433 GLY A N 1
ATOM 3320 C CA . GLY A 1 433 ? 33.084 6.512 -32.509 1.00 42.50 433 GLY A CA 1
ATOM 3321 C C . GLY A 1 433 ? 31.978 5.695 -31.830 1.00 42.50 433 GLY A C 1
ATOM 3322 O O . GLY A 1 433 ? 31.743 5.835 -30.627 1.00 42.50 433 GLY A O 1
ATOM 3323 N N . ASN A 1 434 ? 31.376 4.776 -32.580 1.00 63.75 434 ASN A N 1
ATOM 3324 C CA . ASN A 1 434 ? 30.549 3.696 -32.045 1.00 63.75 434 ASN A CA 1
ATOM 3325 C C . ASN A 1 434 ? 31.439 2.500 -31.660 1.00 63.75 434 ASN A C 1
ATOM 3327 O O . ASN A 1 434 ? 32.380 2.176 -32.387 1.00 63.75 434 ASN A O 1
ATOM 3331 N N . PHE A 1 435 ? 31.165 1.848 -30.525 1.00 73.44 435 PHE A N 1
ATOM 3332 C CA . PHE A 1 435 ? 31.812 0.570 -30.200 1.00 73.44 435 PHE A CA 1
ATOM 3333 C C . PHE A 1 435 ? 31.255 -0.546 -31.106 1.00 73.44 435 PHE A C 1
ATOM 3335 O O . PHE A 1 435 ? 30.133 -0.405 -31.603 1.00 73.44 435 PHE A O 1
ATOM 3342 N N . PRO A 1 436 ? 31.994 -1.653 -31.329 1.00 70.38 436 PRO A N 1
ATOM 3343 C CA . PRO A 1 436 ? 31.470 -2.810 -32.054 1.00 70.38 436 PRO A CA 1
ATOM 3344 C C . PRO A 1 436 ? 30.120 -3.244 -31.476 1.00 70.38 436 PRO A C 1
ATOM 3346 O O . PRO A 1 436 ? 29.987 -3.347 -30.256 1.00 70.38 436 PRO A O 1
ATOM 3349 N N . SER A 1 437 ? 29.128 -3.476 -32.338 1.00 76.50 437 SER A N 1
ATOM 3350 C CA . SER A 1 437 ? 27.749 -3.747 -31.925 1.00 76.50 437 SER A CA 1
ATOM 3351 C C . SER A 1 437 ? 27.272 -5.115 -32.414 1.00 76.50 437 SER A C 1
ATOM 3353 O O . SER A 1 437 ? 27.479 -5.429 -33.584 1.00 76.50 437 SER A O 1
ATOM 3355 N N . PRO A 1 438 ? 26.616 -5.925 -31.561 1.00 84.06 438 PRO A N 1
ATOM 3356 C CA . PRO A 1 438 ? 25.959 -7.163 -31.973 1.00 84.06 438 PRO A CA 1
ATOM 3357 C C . PRO A 1 438 ? 24.578 -6.921 -32.614 1.00 84.06 438 PRO A C 1
ATOM 3359 O O . PRO A 1 438 ? 23.911 -7.881 -32.978 1.00 84.06 438 PRO A O 1
ATOM 3362 N N . GLY A 1 439 ? 24.141 -5.660 -32.713 1.00 86.00 439 GLY A N 1
ATOM 3363 C CA . GLY A 1 439 ? 22.855 -5.246 -33.278 1.00 86.00 439 GLY A CA 1
ATOM 3364 C C . GLY A 1 439 ? 22.447 -3.859 -32.769 1.00 86.00 439 GLY A C 1
ATOM 3365 O O . GLY A 1 439 ? 22.684 -3.517 -31.604 1.00 86.00 439 GLY A O 1
ATOM 3366 N N . ASP A 1 440 ? 21.853 -3.028 -33.625 1.00 87.81 440 ASP A N 1
ATOM 3367 C CA . ASP A 1 440 ? 21.482 -1.645 -33.284 1.00 87.81 440 ASP A CA 1
ATOM 3368 C C . ASP A 1 440 ? 20.425 -1.561 -32.174 1.00 87.81 440 ASP A C 1
ATOM 3370 O O . ASP A 1 440 ? 20.354 -0.579 -31.431 1.00 87.81 440 ASP A O 1
ATOM 3374 N N . GLU A 1 441 ? 19.608 -2.600 -32.005 1.00 91.19 441 GLU A N 1
ATOM 3375 C CA . GLU A 1 441 ? 18.617 -2.710 -30.938 1.00 91.19 441 GLU A CA 1
ATOM 3376 C C . GLU A 1 441 ? 19.230 -2.589 -29.538 1.00 91.19 441 GLU A C 1
ATOM 3378 O O . GLU A 1 441 ? 18.586 -2.069 -28.625 1.00 91.19 441 GLU A O 1
ATOM 3383 N N . TYR A 1 442 ? 20.495 -2.981 -29.371 1.00 95.94 442 TYR A N 1
ATOM 3384 C CA . TYR A 1 442 ? 21.203 -2.909 -28.096 1.00 95.94 442 TYR A CA 1
ATOM 3385 C C . TYR A 1 442 ? 21.763 -1.522 -27.780 1.00 95.94 442 TYR A C 1
ATOM 3387 O O . TYR A 1 442 ? 22.264 -1.329 -26.673 1.00 95.94 442 TYR A O 1
ATOM 3395 N N . LEU A 1 443 ? 21.646 -0.566 -28.707 1.00 94.44 443 LEU A N 1
ATOM 3396 C CA . LEU A 1 443 ? 21.963 0.854 -28.524 1.00 94.44 443 LEU A CA 1
ATOM 3397 C C . LEU A 1 443 ? 20.695 1.717 -28.386 1.00 94.44 443 LEU A C 1
ATOM 3399 O O . LEU A 1 443 ? 20.735 2.801 -27.795 1.00 94.44 443 LEU A O 1
ATOM 3403 N N . LYS A 1 444 ? 19.547 1.226 -28.873 1.00 93.69 444 LYS A N 1
ATOM 3404 C CA . LYS A 1 444 ? 18.275 1.960 -28.865 1.00 93.69 444 LYS A CA 1
ATOM 3405 C C . LYS A 1 444 ? 17.745 2.218 -27.451 1.00 93.69 444 LYS A C 1
ATOM 3407 O O . LYS A 1 444 ? 17.847 1.394 -26.532 1.00 93.69 444 LYS A O 1
ATOM 3412 N N . ALA A 1 445 ? 17.129 3.387 -27.296 1.00 93.88 445 ALA A N 1
ATOM 3413 C CA . ALA A 1 445 ? 16.395 3.753 -26.094 1.00 93.88 445 ALA A CA 1
ATOM 3414 C C . ALA A 1 445 ? 15.174 2.842 -25.899 1.00 93.88 445 ALA A C 1
ATOM 3416 O O . ALA A 1 445 ? 14.581 2.344 -26.853 1.00 93.88 445 ALA A O 1
ATOM 3417 N N . SER A 1 446 ? 14.780 2.646 -24.645 1.00 92.94 446 SER A N 1
ATOM 3418 C CA . SER A 1 446 ? 13.572 1.907 -24.268 1.00 92.94 446 SER A CA 1
ATOM 3419 C C . SER A 1 446 ? 12.835 2.619 -23.137 1.00 92.94 446 SER A C 1
ATOM 3421 O O . SER A 1 446 ? 13.379 3.530 -22.512 1.00 92.94 446 SER A O 1
ATOM 3423 N N . SER A 1 447 ? 11.607 2.191 -22.835 1.00 89.94 447 SER A N 1
ATOM 3424 C CA . SER A 1 447 ? 10.798 2.805 -21.775 1.00 89.94 447 SER A CA 1
ATOM 3425 C C . SER A 1 447 ? 11.453 2.723 -20.391 1.00 89.94 447 SER A C 1
ATOM 3427 O O . SER A 1 447 ? 11.347 3.671 -19.613 1.00 89.94 447 SER A O 1
ATOM 3429 N N . LYS A 1 448 ? 12.159 1.626 -20.075 1.00 91.75 448 LYS A N 1
ATOM 3430 C CA . LYS A 1 448 ? 12.880 1.476 -18.799 1.00 91.75 448 LYS A CA 1
ATOM 3431 C C . LYS A 1 448 ? 14.321 1.985 -18.861 1.00 91.75 448 LYS A C 1
ATOM 3433 O O . LYS A 1 448 ? 14.798 2.509 -17.858 1.00 91.75 448 LYS A O 1
ATOM 3438 N N . ALA A 1 449 ? 14.976 1.934 -20.022 1.00 96.44 449 ALA A N 1
ATOM 3439 C CA . ALA A 1 449 ? 16.314 2.492 -20.250 1.00 96.44 449 ALA A CA 1
ATOM 3440 C C . ALA A 1 449 ? 16.310 3.542 -21.385 1.00 96.44 449 ALA A C 1
ATOM 3442 O O . ALA A 1 449 ? 16.721 3.235 -22.511 1.00 96.44 449 ALA A O 1
ATOM 3443 N N . PRO A 1 450 ? 15.810 4.767 -21.131 1.00 95.19 450 PRO A N 1
ATOM 3444 C CA . PRO A 1 450 ? 15.743 5.834 -22.128 1.00 95.19 450 PRO A CA 1
ATOM 3445 C C . PRO A 1 450 ? 17.120 6.486 -22.348 1.00 95.19 450 PRO A C 1
ATOM 3447 O O . PRO A 1 450 ? 17.423 7.544 -21.795 1.00 95.19 450 PRO A O 1
ATOM 3450 N N . SER A 1 451 ? 17.958 5.859 -23.178 1.00 96.31 451 SER A N 1
ATOM 3451 C CA . SER A 1 451 ? 19.336 6.294 -23.468 1.00 96.31 451 SER A CA 1
ATOM 3452 C C . SER A 1 451 ? 19.450 7.657 -24.158 1.00 96.31 451 SER A C 1
ATOM 3454 O O . SER A 1 451 ? 20.485 8.304 -24.058 1.00 96.31 451 SER A O 1
ATOM 3456 N N . THR A 1 452 ? 18.385 8.135 -24.800 1.00 96.12 452 THR A N 1
ATOM 3457 C CA . THR A 1 452 ? 18.325 9.461 -25.437 1.00 96.12 452 THR A CA 1
ATOM 3458 C C . THR A 1 452 ? 17.841 10.568 -24.497 1.00 96.12 452 THR A C 1
ATOM 3460 O O . THR A 1 452 ? 17.816 11.735 -24.881 1.00 96.12 452 THR A O 1
ATOM 3463 N N . ASN A 1 453 ? 17.454 10.243 -23.257 1.00 97.12 453 ASN A N 1
ATOM 3464 C CA . ASN A 1 453 ? 17.035 11.251 -22.288 1.00 97.12 453 ASN A CA 1
ATOM 3465 C C . ASN A 1 453 ? 18.205 12.179 -21.925 1.00 97.12 453 ASN A C 1
ATOM 3467 O O . ASN A 1 453 ? 19.294 11.714 -21.590 1.00 97.12 453 ASN A O 1
ATOM 3471 N N . THR A 1 454 ? 17.964 13.490 -21.908 1.00 93.81 454 THR A N 1
ATOM 3472 C CA . THR A 1 454 ? 18.999 14.516 -21.694 1.00 93.81 454 THR A CA 1
ATOM 3473 C C . THR A 1 454 ? 19.788 14.336 -20.394 1.00 93.81 454 THR A C 1
ATOM 3475 O O . THR A 1 454 ? 21.008 14.506 -20.394 1.00 93.81 454 THR A O 1
ATOM 3478 N N . LYS A 1 455 ? 19.137 13.918 -19.298 1.00 89.31 455 LYS A N 1
ATOM 3479 C CA . LYS A 1 455 ? 19.807 13.641 -18.017 1.00 89.31 455 LYS A CA 1
ATOM 3480 C C . LYS A 1 455 ? 20.743 12.437 -18.121 1.00 89.31 455 LYS A C 1
ATOM 3482 O O . LYS A 1 455 ? 21.854 12.474 -17.602 1.00 89.31 455 LYS A O 1
ATOM 3487 N N . VAL A 1 456 ? 20.307 11.385 -18.813 1.00 96.56 456 VAL A N 1
ATOM 3488 C CA . VAL A 1 456 ? 21.110 10.176 -19.046 1.00 96.56 456 VAL A CA 1
ATOM 3489 C C . VAL A 1 456 ? 22.304 10.498 -19.939 1.00 96.56 456 VAL A C 1
ATOM 3491 O O . VAL A 1 456 ? 23.423 10.153 -19.578 1.00 96.56 456 VAL A O 1
ATOM 3494 N N . VAL A 1 457 ? 22.087 11.201 -21.054 1.00 96.62 457 VAL A N 1
ATOM 3495 C CA . VAL A 1 457 ? 23.150 11.614 -21.986 1.00 96.62 457 VAL A CA 1
ATOM 3496 C C . VAL A 1 457 ? 24.196 12.478 -21.280 1.00 96.62 457 VAL A C 1
ATOM 3498 O O . VAL A 1 457 ? 25.394 12.255 -21.447 1.00 96.62 457 VAL A O 1
ATOM 3501 N N . SER A 1 458 ? 23.760 13.427 -20.445 1.00 92.94 458 SER A N 1
ATOM 3502 C CA . SER A 1 458 ? 24.655 14.287 -19.665 1.00 92.94 458 SER A CA 1
ATOM 3503 C C . SER A 1 458 ? 25.555 13.484 -18.719 1.00 92.94 458 SER A C 1
ATOM 3505 O O . SER A 1 458 ? 26.772 13.668 -18.738 1.00 92.94 458 SER A O 1
ATOM 3507 N N . ILE A 1 459 ? 24.985 12.546 -17.953 1.00 92.00 459 ILE A N 1
ATOM 3508 C CA . ILE A 1 459 ? 25.757 11.675 -17.053 1.00 92.00 459 ILE A CA 1
ATOM 3509 C C . ILE A 1 459 ? 26.689 10.766 -17.865 1.00 92.00 459 ILE A C 1
ATOM 3511 O O . ILE A 1 459 ? 27.878 10.675 -17.572 1.00 92.00 459 ILE A O 1
ATOM 3515 N N . ALA A 1 460 ? 26.178 10.127 -18.919 1.00 96.75 460 ALA A N 1
ATOM 3516 C CA . ALA A 1 460 ? 26.932 9.198 -19.755 1.00 96.75 460 ALA A CA 1
ATOM 3517 C C . ALA A 1 460 ? 28.145 9.857 -20.428 1.00 96.75 460 ALA A C 1
ATOM 3519 O O . ALA A 1 460 ? 29.205 9.239 -20.500 1.00 96.75 460 ALA A O 1
ATOM 3520 N N . LYS A 1 461 ? 28.038 11.127 -20.842 1.00 93.12 461 LYS A N 1
ATOM 3521 C CA . LYS A 1 461 ? 29.159 11.894 -21.406 1.00 93.12 461 LYS A CA 1
ATOM 3522 C C . LYS A 1 461 ? 30.339 12.003 -20.434 1.00 93.12 461 LYS A C 1
ATOM 3524 O O . LYS A 1 461 ? 31.477 11.905 -20.874 1.00 93.12 461 LYS A O 1
ATOM 3529 N N . GLY A 1 462 ? 30.075 12.164 -19.135 1.00 90.75 462 GLY A N 1
ATOM 3530 C CA . GLY A 1 462 ? 31.114 12.203 -18.096 1.00 90.75 462 GLY A CA 1
ATOM 3531 C C . GLY A 1 462 ? 31.686 10.831 -17.723 1.00 90.75 462 GLY A C 1
ATOM 3532 O O . GLY A 1 462 ? 32.751 10.757 -17.119 1.00 90.75 462 GLY A O 1
ATOM 3533 N N . LEU A 1 463 ? 30.993 9.743 -18.074 1.00 94.69 463 LEU A N 1
ATOM 3534 C CA . LEU A 1 463 ? 31.409 8.367 -17.776 1.00 94.69 463 LEU A CA 1
ATOM 3535 C C . LEU A 1 463 ? 32.079 7.671 -18.967 1.00 94.69 463 LEU A C 1
ATOM 3537 O O . LEU A 1 463 ? 32.806 6.693 -18.769 1.00 94.69 463 LEU A O 1
ATOM 3541 N N . ARG A 1 464 ? 31.838 8.151 -20.191 1.00 95.88 464 ARG A N 1
ATOM 3542 C CA . ARG A 1 464 ? 32.396 7.590 -21.423 1.00 95.88 464 ARG A CA 1
ATOM 3543 C C . ARG A 1 464 ? 33.920 7.713 -21.438 1.00 95.88 464 ARG A C 1
ATOM 3545 O O . ARG A 1 464 ? 34.473 8.787 -21.233 1.00 95.88 464 ARG A O 1
ATOM 3552 N N . ALA A 1 465 ? 34.580 6.599 -21.731 1.00 93.88 465 ALA A N 1
ATOM 3553 C CA . ALA A 1 465 ? 36.024 6.494 -21.897 1.00 93.88 465 ALA A CA 1
ATOM 3554 C C . ALA A 1 465 ? 36.384 6.069 -23.333 1.00 93.88 465 ALA A C 1
ATOM 3556 O O . ALA A 1 465 ? 35.505 5.843 -24.167 1.00 93.88 465 ALA A O 1
ATOM 3557 N N . SER A 1 466 ? 37.682 5.935 -23.617 1.00 91.81 466 SER A N 1
ATOM 3558 C CA . SER A 1 466 ? 38.194 5.493 -24.923 1.00 91.81 466 SER A CA 1
ATOM 3559 C C . SER A 1 466 ? 37.818 4.050 -25.274 1.00 91.81 466 SER A C 1
ATOM 3561 O O . SER A 1 466 ? 37.730 3.716 -26.452 1.00 91.81 466 SER A O 1
ATOM 3563 N N . THR A 1 467 ? 37.562 3.196 -24.277 1.00 94.00 467 THR A N 1
ATOM 3564 C CA . THR A 1 467 ? 37.189 1.787 -24.477 1.00 94.00 467 THR A CA 1
ATOM 3565 C C . THR A 1 467 ? 35.821 1.464 -23.874 1.00 94.00 467 THR A C 1
ATOM 3567 O O . THR A 1 467 ? 35.394 2.068 -22.880 1.00 94.00 467 THR A O 1
ATOM 3570 N N . ALA A 1 468 ? 35.135 0.468 -24.449 1.00 94.50 468 ALA A N 1
ATOM 3571 C CA . ALA A 1 468 ? 33.854 -0.025 -23.937 1.00 94.50 468 ALA A CA 1
ATOM 3572 C C . ALA A 1 468 ? 34.011 -0.588 -22.518 1.00 94.50 468 ALA A C 1
ATOM 3574 O O . ALA A 1 468 ? 33.201 -0.298 -21.637 1.00 94.50 468 ALA A O 1
ATOM 3575 N N . LYS A 1 469 ? 35.112 -1.313 -22.271 1.00 95.75 469 LYS A N 1
ATOM 3576 C CA . LYS A 1 469 ? 35.460 -1.861 -20.956 1.00 95.75 469 LYS A CA 1
ATOM 3577 C C . LYS A 1 469 ? 35.589 -0.772 -19.898 1.00 95.75 469 LYS A C 1
ATOM 3579 O O . LYS A 1 469 ? 34.946 -0.858 -18.854 1.00 95.75 469 LYS A O 1
ATOM 3584 N N . GLN A 1 470 ? 36.372 0.275 -20.168 1.00 95.38 470 GLN A N 1
ATOM 3585 C CA . GLN A 1 470 ? 36.558 1.353 -19.199 1.00 95.38 470 GLN A CA 1
ATOM 3586 C C . GLN A 1 470 ? 35.269 2.161 -18.996 1.00 95.38 470 GLN A C 1
ATOM 3588 O O . GLN A 1 470 ? 34.947 2.525 -17.866 1.00 95.38 470 GLN A O 1
ATOM 3593 N N . THR A 1 471 ? 34.485 2.371 -20.057 1.00 96.19 471 THR A N 1
ATOM 3594 C CA . THR A 1 471 ? 33.157 2.994 -19.957 1.00 96.19 471 THR A CA 1
ATOM 3595 C C . THR A 1 471 ? 32.235 2.184 -19.041 1.00 96.19 471 THR A C 1
ATOM 3597 O O . THR A 1 471 ? 31.610 2.747 -18.143 1.00 96.19 471 THR A O 1
ATOM 3600 N N . ALA A 1 472 ? 32.196 0.857 -19.189 1.00 97.88 472 ALA A N 1
ATOM 3601 C CA . ALA A 1 472 ? 31.396 -0.012 -18.331 1.00 97.88 472 ALA A CA 1
ATOM 3602 C C . ALA A 1 472 ? 31.866 -0.009 -16.868 1.00 97.88 472 ALA A C 1
ATOM 3604 O O . ALA A 1 472 ? 31.031 0.029 -15.966 1.00 97.88 472 ALA A O 1
ATOM 3605 N N . VAL A 1 473 ? 33.181 0.033 -16.616 1.00 96.44 473 VAL A N 1
ATOM 3606 C CA . VAL A 1 473 ? 33.740 0.203 -15.260 1.00 96.44 473 VAL A CA 1
ATOM 3607 C C . VAL A 1 473 ? 33.296 1.532 -14.642 1.00 96.44 473 VAL A C 1
ATOM 3609 O O . VAL A 1 473 ? 32.889 1.563 -13.478 1.00 96.44 473 VAL A O 1
ATOM 3612 N N . ASN A 1 474 ? 33.346 2.627 -15.403 1.00 95.94 474 ASN A N 1
ATOM 3613 C CA . ASN A 1 474 ? 32.923 3.946 -14.931 1.00 95.94 474 ASN A CA 1
ATOM 3614 C C . ASN A 1 474 ? 31.423 3.964 -14.606 1.00 95.94 474 ASN A C 1
ATOM 3616 O O . ASN A 1 474 ? 31.035 4.435 -13.536 1.00 95.94 474 ASN A O 1
ATOM 3620 N N . VAL A 1 475 ? 30.588 3.389 -15.479 1.00 98.19 475 VAL A N 1
ATOM 3621 C CA . VAL A 1 475 ? 29.143 3.239 -15.243 1.00 98.19 475 VAL A CA 1
ATOM 3622 C C . VAL A 1 475 ? 28.871 2.391 -14.003 1.00 98.19 475 VAL A C 1
ATOM 3624 O O . VAL A 1 475 ? 28.095 2.811 -13.148 1.00 98.19 475 VAL A O 1
ATOM 3627 N N . PHE A 1 476 ? 29.540 1.246 -13.852 1.00 97.19 476 PHE A N 1
ATOM 3628 C CA . PHE A 1 476 ? 29.394 0.386 -12.678 1.00 97.19 476 PHE A CA 1
ATOM 3629 C C . PHE A 1 476 ? 29.647 1.148 -11.376 1.00 97.19 476 PHE A C 1
ATOM 3631 O O . PHE A 1 476 ? 28.810 1.136 -10.471 1.00 97.19 476 PHE A O 1
ATOM 3638 N N . LYS A 1 477 ? 30.789 1.844 -11.298 1.00 89.25 477 LYS A N 1
ATOM 3639 C CA . LYS A 1 477 ? 31.177 2.638 -10.127 1.00 89.25 477 LYS A CA 1
ATOM 3640 C C . LYS A 1 477 ? 30.180 3.761 -9.864 1.00 89.25 477 LYS A C 1
ATOM 3642 O O . LYS A 1 477 ? 29.773 3.956 -8.723 1.00 89.25 477 LYS A O 1
ATOM 3647 N N . TRP A 1 478 ? 29.748 4.467 -10.908 1.00 96.94 478 TRP A N 1
ATOM 3648 C CA . TRP A 1 478 ? 28.790 5.555 -10.764 1.00 96.94 478 TRP A CA 1
ATOM 3649 C C . TRP A 1 478 ? 27.452 5.062 -10.206 1.00 96.94 478 TRP A C 1
ATOM 3651 O O . TRP A 1 478 ? 26.966 5.625 -9.227 1.00 96.94 478 TRP A O 1
ATOM 3661 N N . VAL A 1 479 ? 26.883 3.983 -10.755 1.00 96.56 479 VAL A N 1
ATOM 3662 C CA . VAL A 1 479 ? 25.610 3.433 -10.260 1.00 96.56 479 VAL A CA 1
ATOM 3663 C C . VAL A 1 479 ? 25.757 2.949 -8.818 1.00 96.56 479 VAL A C 1
ATOM 3665 O O . VAL A 1 479 ? 24.925 3.291 -7.985 1.00 96.56 479 VAL A O 1
ATOM 3668 N N . ARG A 1 480 ? 26.847 2.244 -8.487 1.00 92.50 480 ARG A N 1
ATOM 3669 C CA . ARG A 1 480 ? 27.151 1.794 -7.116 1.00 92.50 480 ARG A CA 1
ATOM 3670 C C . ARG A 1 480 ? 27.209 2.932 -6.096 1.00 92.50 480 ARG A C 1
ATOM 3672 O O . ARG A 1 480 ? 26.746 2.749 -4.973 1.00 92.50 480 ARG A O 1
ATOM 3679 N N . SER A 1 481 ? 27.790 4.070 -6.470 1.00 84.31 481 SER A N 1
ATOM 3680 C CA . SER A 1 481 ? 27.964 5.215 -5.569 1.00 84.31 481 SER A CA 1
ATOM 3681 C C . SER A 1 481 ? 26.722 6.099 -5.463 1.00 84.31 481 SER A C 1
ATOM 3683 O O . SER A 1 481 ? 26.544 6.769 -4.451 1.00 84.31 481 SER A O 1
ATOM 3685 N N . ASN A 1 482 ? 25.864 6.113 -6.488 1.00 81.38 482 ASN A N 1
ATOM 3686 C CA . ASN A 1 482 ? 24.736 7.046 -6.578 1.00 81.38 482 ASN A CA 1
ATOM 3687 C C . ASN A 1 482 ? 23.363 6.379 -6.414 1.00 81.38 482 ASN A C 1
ATOM 3689 O O . ASN A 1 482 ? 22.363 7.077 -6.252 1.00 81.38 482 ASN A O 1
ATOM 3693 N N . VAL A 1 483 ? 23.287 5.045 -6.457 1.00 84.50 483 VAL A N 1
ATOM 3694 C CA . VAL A 1 483 ? 22.027 4.300 -6.376 1.00 84.50 483 VAL A CA 1
ATOM 3695 C C . VAL A 1 483 ? 22.091 3.250 -5.271 1.00 84.50 483 VAL A C 1
ATOM 3697 O O . VAL A 1 483 ? 22.756 2.222 -5.380 1.00 84.50 483 VAL A O 1
ATOM 3700 N N . ARG A 1 484 ? 21.336 3.484 -4.194 1.00 78.06 484 ARG A N 1
ATOM 3701 C CA . ARG A 1 484 ? 21.173 2.528 -3.091 1.00 78.06 484 ARG A CA 1
ATOM 3702 C C . ARG A 1 484 ? 20.198 1.415 -3.473 1.00 78.06 484 ARG A C 1
ATOM 3704 O O . ARG A 1 484 ? 19.190 1.660 -4.138 1.00 78.06 484 ARG A O 1
ATOM 3711 N N . TYR A 1 485 ? 20.451 0.196 -3.001 1.00 80.56 485 TYR A N 1
ATOM 3712 C CA . TYR A 1 485 ? 19.503 -0.898 -3.203 1.00 80.56 485 TYR A CA 1
ATOM 3713 C C . TYR A 1 485 ? 18.202 -0.636 -2.436 1.00 80.56 485 TYR A C 1
ATOM 3715 O O . TYR A 1 485 ? 18.223 -0.271 -1.261 1.00 80.56 485 TYR A O 1
ATOM 3723 N N . SER A 1 486 ? 17.066 -0.825 -3.103 1.00 69.00 486 SER A N 1
ATOM 3724 C CA . SER A 1 486 ? 15.736 -0.745 -2.500 1.00 69.00 486 SER A CA 1
ATOM 3725 C C . SER A 1 486 ? 14.917 -1.932 -2.991 1.00 69.00 486 SER A C 1
ATOM 3727 O O . SER A 1 486 ? 14.784 -2.127 -4.194 1.00 69.00 486 SER A O 1
ATOM 3729 N N . GLY A 1 487 ? 14.430 -2.763 -2.068 1.00 68.12 487 GLY A N 1
ATOM 3730 C CA . GLY A 1 487 ? 13.726 -4.000 -2.400 1.00 68.12 487 GLY A CA 1
ATOM 3731 C C . GLY A 1 487 ? 12.286 -3.745 -2.841 1.00 68.12 487 GLY A C 1
ATOM 3732 O O . GLY A 1 487 ? 11.469 -3.283 -2.051 1.00 68.12 487 GLY A O 1
ATOM 3733 N N . TYR A 1 488 ? 11.979 -4.067 -4.095 1.00 65.75 488 TYR A N 1
ATOM 3734 C CA . TYR A 1 488 ? 10.627 -4.129 -4.659 1.00 65.75 488 TYR A CA 1
ATOM 3735 C C . TYR A 1 488 ? 10.623 -5.056 -5.886 1.00 65.75 488 TYR A C 1
ATOM 3737 O O . TYR A 1 488 ? 11.689 -5.440 -6.370 1.00 65.75 488 TYR A O 1
ATOM 3745 N N . SER A 1 489 ? 9.445 -5.450 -6.376 1.00 66.75 489 SER A N 1
ATOM 3746 C CA . SER A 1 489 ? 9.320 -6.313 -7.562 1.00 66.75 489 SER A CA 1
ATOM 3747 C C . SER A 1 489 ? 9.465 -5.524 -8.844 1.00 66.75 489 SER A C 1
ATOM 3749 O O . SER A 1 489 ? 8.941 -4.415 -8.936 1.00 66.75 489 SER A O 1
ATOM 3751 N N . ASN A 1 490 ? 10.062 -6.174 -9.844 1.00 77.25 490 ASN A N 1
ATOM 3752 C CA . ASN A 1 490 ? 10.103 -5.710 -11.226 1.00 77.25 490 ASN A CA 1
ATOM 3753 C C . ASN A 1 490 ? 10.690 -4.298 -11.378 1.00 77.25 490 ASN A C 1
ATOM 3755 O O . ASN A 1 490 ? 11.265 -3.742 -10.444 1.00 77.25 490 ASN A O 1
ATOM 3759 N N . SER A 1 491 ? 10.598 -3.697 -12.559 1.00 82.56 491 SER A N 1
ATOM 3760 C CA . SER A 1 491 ? 11.001 -2.303 -12.723 1.00 82.56 491 SER A CA 1
ATOM 3761 C C . SER A 1 491 ? 9.839 -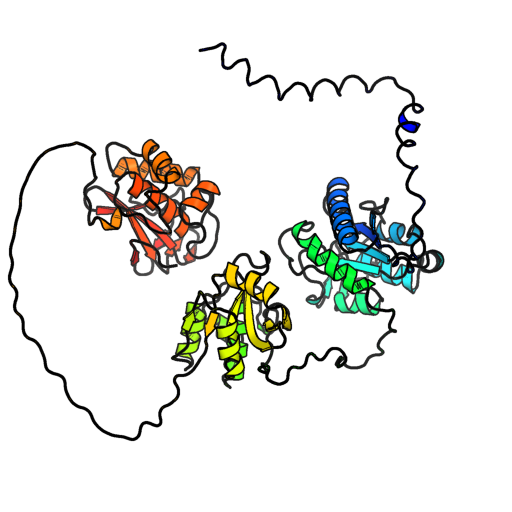1.357 -12.368 1.00 82.56 491 SER A C 1
ATOM 3763 O O . SER A 1 491 ? 8.821 -1.321 -13.058 1.00 82.56 491 SER A O 1
ATOM 3765 N N . LEU A 1 492 ? 9.989 -0.527 -11.330 1.00 68.81 492 LEU A N 1
ATOM 3766 C CA . LEU A 1 492 ? 8.996 0.504 -10.960 1.00 68.81 492 LEU A CA 1
ATOM 3767 C C . LEU A 1 492 ? 9.442 1.909 -11.370 1.00 68.81 492 LEU A C 1
ATOM 3769 O O . LEU A 1 492 ? 8.624 2.790 -11.649 1.00 68.81 492 LEU A O 1
ATOM 3773 N N . ARG A 1 493 ? 10.755 2.133 -11.372 1.00 79.19 493 ARG A N 1
ATOM 3774 C CA . ARG A 1 493 ? 11.363 3.457 -11.500 1.00 79.19 493 ARG A CA 1
ATOM 3775 C C . ARG A 1 493 ? 12.012 3.664 -12.869 1.00 79.19 493 ARG A C 1
ATOM 3777 O O . ARG A 1 493 ? 12.079 4.804 -13.333 1.00 79.19 493 ARG A O 1
ATOM 3784 N N . GLY A 1 494 ? 12.451 2.592 -13.530 1.00 90.00 494 GLY A N 1
ATOM 3785 C CA . GLY A 1 494 ? 13.302 2.677 -14.717 1.00 90.00 494 GLY A CA 1
ATOM 3786 C C . GLY A 1 494 ? 14.567 3.492 -14.433 1.00 90.00 494 GLY A C 1
ATOM 3787 O O . GLY A 1 494 ? 14.859 3.843 -13.288 1.00 90.00 494 GLY A O 1
ATOM 3788 N N . ALA A 1 495 ? 15.319 3.863 -15.465 1.00 95.56 495 ALA A N 1
ATOM 3789 C CA . ALA A 1 495 ? 16.555 4.616 -15.276 1.00 95.56 495 ALA A CA 1
ATOM 3790 C C . ALA A 1 495 ? 16.308 6.017 -14.687 1.00 95.56 495 ALA A C 1
ATOM 3792 O O . ALA A 1 495 ? 16.988 6.431 -13.751 1.00 95.56 495 ALA A O 1
ATOM 3793 N N . ILE A 1 496 ? 15.306 6.747 -15.191 1.00 92.62 496 ILE A N 1
ATOM 3794 C CA . ILE A 1 496 ? 15.108 8.171 -14.865 1.00 92.62 496 ILE A CA 1
ATOM 3795 C C . ILE A 1 496 ? 14.710 8.388 -13.411 1.00 92.62 496 ILE A C 1
ATOM 3797 O O . ILE A 1 496 ? 15.336 9.194 -12.718 1.00 92.62 496 ILE A O 1
ATOM 3801 N N . LYS A 1 497 ? 13.689 7.674 -12.922 1.00 77.56 497 LYS A N 1
ATOM 3802 C CA . LYS A 1 497 ? 13.250 7.857 -11.532 1.00 77.56 497 LYS A CA 1
ATOM 3803 C C . LYS A 1 497 ? 14.282 7.291 -10.553 1.00 77.56 497 LYS A C 1
ATOM 3805 O O . LYS A 1 497 ? 14.404 7.817 -9.454 1.00 77.56 497 LYS A O 1
ATOM 3810 N N . THR A 1 498 ? 15.069 6.293 -10.958 1.00 88.00 498 THR A N 1
ATOM 3811 C CA . THR A 1 498 ? 16.160 5.734 -10.141 1.00 88.00 498 THR A CA 1
ATOM 3812 C C . THR A 1 498 ? 17.332 6.700 -10.015 1.00 88.00 498 THR A C 1
ATOM 3814 O O . THR A 1 498 ? 17.784 6.943 -8.901 1.00 88.00 498 THR A O 1
ATOM 3817 N N . ILE A 1 499 ? 17.770 7.320 -11.118 1.00 84.50 499 ILE A N 1
ATOM 3818 C CA . ILE A 1 499 ? 18.804 8.368 -11.106 1.00 84.50 499 ILE A CA 1
ATOM 3819 C C . ILE A 1 499 ? 18.357 9.556 -10.244 1.00 84.50 499 ILE A C 1
ATOM 3821 O O . ILE A 1 499 ? 19.145 10.092 -9.475 1.00 84.50 499 ILE A O 1
ATOM 3825 N N . SER A 1 500 ? 17.099 9.993 -10.365 1.00 82.25 500 SER A N 1
ATOM 3826 C CA . SER A 1 500 ? 16.588 11.134 -9.591 1.00 82.25 500 SER A CA 1
ATOM 3827 C C . SER A 1 500 ? 16.344 10.812 -8.115 1.00 82.25 500 SER A C 1
ATOM 3829 O O . SER A 1 500 ? 16.516 11.687 -7.277 1.00 82.25 500 SER A O 1
ATOM 3831 N N . GLY A 1 501 ? 15.937 9.581 -7.795 1.00 67.44 501 GLY A N 1
ATOM 3832 C CA . GLY A 1 501 ? 15.613 9.154 -6.431 1.00 67.44 501 GLY A CA 1
ATOM 3833 C C . GLY A 1 501 ? 16.764 8.489 -5.671 1.00 67.44 501 GLY A C 1
ATOM 3834 O O . GLY A 1 501 ? 16.570 8.084 -4.525 1.00 67.44 501 GLY A O 1
ATOM 3835 N N . GLY A 1 502 ? 17.924 8.297 -6.305 1.00 77.50 502 GLY A N 1
ATOM 3836 C CA . GLY A 1 502 ? 19.122 7.716 -5.689 1.00 77.50 502 GLY A CA 1
ATOM 3837 C C . GLY A 1 502 ? 18.948 6.291 -5.150 1.00 77.50 502 GLY A C 1
ATOM 3838 O O . GLY A 1 502 ? 19.722 5.845 -4.304 1.00 77.50 502 GLY A O 1
ATOM 3839 N N . SER A 1 503 ? 17.910 5.563 -5.573 1.00 75.75 503 SER A N 1
ATOM 3840 C CA . SER A 1 503 ? 17.665 4.192 -5.118 1.00 75.75 503 SER A CA 1
ATOM 3841 C C . SER A 1 503 ? 16.830 3.369 -6.095 1.00 75.75 503 SER A C 1
ATOM 3843 O O . SER A 1 503 ? 15.922 3.895 -6.746 1.00 75.75 503 SER A O 1
ATOM 3845 N N . GLY A 1 504 ? 17.106 2.065 -6.164 1.00 77.19 504 GLY A N 1
ATOM 3846 C CA . GLY A 1 504 ? 16.339 1.113 -6.965 1.00 77.19 504 GLY A CA 1
ATOM 3847 C C . GLY A 1 504 ? 16.725 -0.350 -6.736 1.00 77.19 504 GLY A C 1
ATOM 3848 O O . GLY A 1 504 ? 17.771 -0.633 -6.146 1.00 77.19 504 GLY A O 1
ATOM 3849 N N . ASN A 1 505 ? 15.867 -1.277 -7.168 1.00 84.69 505 ASN A N 1
ATOM 3850 C CA . ASN A 1 505 ? 16.116 -2.722 -7.104 1.00 84.69 505 ASN A CA 1
ATOM 3851 C C . ASN A 1 505 ? 17.040 -3.192 -8.246 1.00 84.69 505 ASN A C 1
ATOM 3853 O O . ASN A 1 505 ? 17.545 -2.382 -9.022 1.00 84.69 505 ASN A O 1
ATOM 3857 N N . CYS A 1 506 ? 17.233 -4.505 -8.379 1.00 93.75 506 CYS A N 1
ATOM 3858 C CA . CYS A 1 506 ? 18.055 -5.104 -9.431 1.00 93.75 506 CYS A CA 1
ATOM 3859 C C . CYS A 1 506 ? 17.624 -4.713 -10.861 1.00 93.75 506 CYS A C 1
ATOM 3861 O O . CYS A 1 506 ? 18.460 -4.283 -11.653 1.00 93.75 506 CYS A O 1
ATOM 3863 N N . CYS A 1 507 ? 16.322 -4.741 -11.171 1.00 91.69 507 CYS A N 1
ATOM 3864 C CA . CYS A 1 507 ? 15.791 -4.360 -12.486 1.00 91.69 507 CYS A CA 1
ATOM 3865 C C . CYS A 1 507 ? 16.058 -2.889 -12.821 1.00 91.69 507 CYS A C 1
ATOM 3867 O O . CYS A 1 507 ? 16.463 -2.549 -13.933 1.00 91.69 507 CYS A O 1
ATOM 3869 N N . ASP A 1 508 ? 15.817 -2.001 -11.863 1.00 95.12 508 ASP A N 1
ATOM 3870 C CA . ASP A 1 508 ? 15.948 -0.565 -12.073 1.00 95.12 508 ASP A CA 1
ATOM 3871 C C . ASP A 1 508 ? 17.409 -0.108 -12.061 1.00 95.12 508 ASP A C 1
ATOM 3873 O O . ASP A 1 508 ? 17.781 0.765 -12.840 1.00 95.12 508 ASP A O 1
ATOM 3877 N N . GLN A 1 509 ? 18.268 -0.747 -11.268 1.00 98.12 509 GLN A N 1
ATOM 3878 C CA . GLN A 1 509 ? 19.712 -0.545 -11.357 1.00 98.12 509 GLN A CA 1
ATOM 3879 C C . GLN A 1 509 ? 20.283 -1.041 -12.690 1.00 98.12 509 GLN A C 1
ATOM 3881 O O . GLN A 1 509 ? 21.050 -0.315 -13.323 1.00 98.12 509 GLN A O 1
ATOM 3886 N N . ALA A 1 510 ? 19.848 -2.213 -13.170 1.00 98.44 510 ALA A N 1
ATOM 3887 C CA . ALA A 1 510 ? 20.174 -2.683 -14.515 1.00 98.44 510 ALA A CA 1
ATOM 3888 C C . ALA A 1 510 ? 19.684 -1.688 -15.579 1.00 98.44 510 ALA A C 1
ATOM 3890 O O . ALA A 1 510 ? 20.421 -1.369 -16.508 1.00 98.44 510 ALA A O 1
ATOM 3891 N N . SER A 1 511 ? 18.487 -1.119 -15.398 1.00 98.44 511 SER A N 1
ATOM 3892 C CA . SER A 1 511 ? 17.939 -0.093 -16.292 1.00 98.44 511 SER A CA 1
ATOM 3893 C C . SER A 1 511 ? 18.806 1.167 -16.329 1.00 98.44 511 SER A C 1
ATOM 3895 O O . SER A 1 511 ? 19.072 1.686 -17.411 1.00 98.44 511 SER A O 1
ATOM 3897 N N . VAL A 1 512 ? 19.289 1.651 -15.176 1.00 98.56 512 VAL A N 1
ATOM 3898 C CA . VAL A 1 512 ? 20.235 2.780 -15.112 1.00 98.56 512 VAL A CA 1
ATOM 3899 C C . VAL A 1 512 ? 21.527 2.440 -15.845 1.00 98.56 512 VAL A C 1
ATOM 3901 O O . VAL A 1 512 ? 21.940 3.201 -16.719 1.00 98.56 512 VAL A O 1
ATOM 3904 N N . ALA A 1 513 ? 22.143 1.302 -15.522 1.00 98.62 513 ALA A N 1
ATOM 3905 C CA . ALA A 1 513 ? 23.400 0.885 -16.129 1.00 98.62 513 ALA A CA 1
ATOM 3906 C C . ALA A 1 513 ? 23.272 0.772 -17.656 1.00 98.62 513 ALA A C 1
ATOM 3908 O O . ALA A 1 513 ? 24.058 1.375 -18.381 1.00 98.62 513 ALA A O 1
ATOM 3909 N N . ILE A 1 514 ? 22.233 0.095 -18.153 1.00 98.81 514 ILE A N 1
ATOM 3910 C CA . ILE A 1 514 ? 21.954 -0.053 -19.588 1.00 98.81 514 ILE A CA 1
ATOM 3911 C C . ILE A 1 514 ? 21.696 1.304 -20.240 1.00 98.81 514 ILE A C 1
ATOM 3913 O O . ILE A 1 514 ? 22.247 1.580 -21.301 1.00 98.81 514 ILE A O 1
ATOM 3917 N N . SER A 1 515 ? 20.903 2.176 -19.614 1.00 98.56 515 SER A N 1
ATOM 3918 C CA . SER A 1 515 ? 20.602 3.500 -20.168 1.00 98.56 515 SER A CA 1
ATOM 3919 C C . SER A 1 515 ? 21.868 4.344 -20.334 1.00 98.56 515 SER A C 1
ATOM 3921 O O . SER A 1 515 ? 22.033 4.987 -21.368 1.00 98.56 515 SER A O 1
ATOM 3923 N N . LEU A 1 516 ? 22.767 4.317 -19.343 1.00 98.56 516 LEU A N 1
ATOM 3924 C CA . LEU A 1 516 ? 24.042 5.039 -19.374 1.00 98.56 516 LEU A CA 1
ATOM 3925 C C . LEU A 1 516 ? 25.030 4.431 -20.378 1.00 98.56 516 LEU A C 1
ATOM 3927 O O . LEU A 1 516 ? 25.667 5.174 -21.118 1.00 98.56 516 LEU A O 1
ATOM 3931 N N . LEU A 1 517 ? 25.130 3.100 -20.442 1.00 98.62 517 LEU A N 1
ATOM 3932 C CA . LEU A 1 517 ? 25.971 2.392 -21.413 1.00 98.62 517 LEU A CA 1
ATOM 3933 C C . LEU A 1 517 ? 25.551 2.709 -22.849 1.00 98.62 517 LEU A C 1
ATOM 3935 O O . LEU A 1 517 ? 26.381 3.141 -23.646 1.00 98.62 517 LEU A O 1
ATOM 3939 N N . ARG A 1 518 ? 24.255 2.575 -23.149 1.00 98.31 518 ARG A N 1
ATOM 3940 C CA . ARG A 1 518 ? 23.694 2.864 -24.474 1.00 98.31 518 ARG A CA 1
ATOM 3941 C C . ARG A 1 518 ? 23.889 4.325 -24.866 1.00 98.31 518 ARG A C 1
ATOM 3943 O O . ARG A 1 518 ? 24.292 4.603 -25.988 1.00 98.31 518 ARG A O 1
ATOM 3950 N N . ALA A 1 519 ? 23.673 5.255 -23.934 1.00 98.00 519 ALA A N 1
ATOM 3951 C CA . ALA A 1 519 ? 23.928 6.681 -24.154 1.00 98.00 519 ALA A CA 1
ATOM 3952 C C . ALA A 1 519 ? 25.418 6.985 -24.391 1.00 98.00 519 ALA A C 1
ATOM 3954 O O . ALA A 1 519 ? 25.758 7.911 -25.122 1.00 98.00 519 ALA A O 1
ATOM 3955 N N . ALA A 1 520 ? 26.311 6.187 -23.800 1.00 97.06 520 ALA A N 1
ATOM 3956 C CA . ALA A 1 520 ? 27.747 6.235 -24.038 1.00 97.06 520 ALA A CA 1
ATOM 3957 C C . ALA A 1 520 ? 28.186 5.405 -25.259 1.00 97.06 520 ALA A C 1
ATOM 3959 O O . ALA A 1 520 ? 29.386 5.218 -25.437 1.00 97.06 520 ALA A O 1
ATOM 3960 N N . GLY A 1 521 ? 27.265 4.905 -26.090 1.00 95.75 521 GLY A N 1
ATOM 3961 C CA . GLY A 1 521 ? 27.558 4.142 -27.308 1.00 95.75 521 GLY A CA 1
ATOM 3962 C C . GLY A 1 521 ? 28.009 2.695 -27.086 1.00 95.75 521 GLY A C 1
ATOM 3963 O O . GLY A 1 521 ? 28.484 2.068 -28.030 1.00 95.75 521 GLY A O 1
ATOM 3964 N N . VAL A 1 522 ? 27.907 2.163 -25.860 1.00 97.56 522 VAL A N 1
ATOM 3965 C CA . VAL A 1 522 ? 28.204 0.756 -25.537 1.00 97.56 522 VAL A CA 1
ATOM 3966 C C . VAL A 1 522 ? 26.912 -0.063 -25.654 1.00 97.56 522 VAL A C 1
ATOM 3968 O O . VAL A 1 522 ? 25.961 0.218 -24.915 1.00 97.56 522 VAL A O 1
ATOM 3971 N N . PRO A 1 523 ? 26.848 -1.087 -26.525 1.00 98.19 523 PRO A N 1
ATOM 3972 C CA . PRO A 1 523 ? 25.679 -1.953 -26.620 1.00 98.19 523 PRO A CA 1
ATOM 3973 C C . PRO A 1 523 ? 25.433 -2.675 -25.295 1.00 98.19 523 PRO A C 1
ATOM 3975 O O . PRO A 1 523 ? 26.353 -3.253 -24.712 1.00 98.19 523 PRO A O 1
ATOM 3978 N N . ALA A 1 524 ? 24.193 -2.645 -24.812 1.00 98.31 524 ALA A N 1
ATOM 3979 C CA . ALA A 1 524 ? 23.841 -3.218 -23.519 1.00 98.31 524 ALA A CA 1
ATOM 3980 C C . ALA A 1 524 ? 22.463 -3.883 -23.532 1.00 98.31 524 ALA A C 1
ATOM 3982 O O . ALA A 1 524 ? 21.540 -3.422 -24.212 1.00 98.31 524 ALA A O 1
ATOM 3983 N N . ARG A 1 525 ? 22.297 -4.948 -22.747 1.00 98.00 525 ARG A N 1
ATOM 3984 C CA . ARG A 1 525 ? 21.045 -5.711 -22.616 1.00 98.00 525 ARG A CA 1
ATOM 3985 C C . ARG A 1 525 ? 20.795 -6.124 -21.173 1.00 98.00 525 ARG A C 1
ATOM 3987 O O . ARG A 1 525 ? 21.694 -6.066 -20.342 1.00 98.00 525 ARG A O 1
ATOM 3994 N N . TYR A 1 526 ? 19.572 -6.545 -20.883 1.00 98.44 526 TYR A N 1
ATOM 3995 C CA . TYR A 1 526 ? 19.237 -7.145 -19.598 1.00 98.44 526 TYR A CA 1
ATOM 3996 C C . TYR A 1 526 ? 19.523 -8.640 -19.641 1.00 98.44 526 TYR A C 1
ATOM 3998 O O . TYR A 1 526 ? 19.208 -9.292 -20.637 1.00 98.44 526 TYR A O 1
ATOM 4006 N N . ALA A 1 527 ? 20.029 -9.169 -18.537 1.00 97.75 527 ALA A N 1
ATOM 4007 C CA . ALA A 1 527 ? 20.065 -10.588 -18.233 1.00 97.75 527 ALA A CA 1
ATOM 4008 C C . ALA A 1 527 ? 19.213 -10.845 -16.987 1.00 97.75 527 ALA A C 1
ATOM 4010 O O . ALA A 1 527 ? 19.226 -10.063 -16.037 1.00 97.75 527 ALA A O 1
ATOM 4011 N N . HIS A 1 528 ? 18.424 -11.912 -17.013 1.00 96.75 528 HIS A N 1
ATOM 4012 C CA . HIS A 1 528 ? 17.462 -12.239 -15.969 1.00 96.75 528 HIS A CA 1
ATOM 4013 C C . HIS A 1 528 ? 17.425 -13.744 -15.749 1.00 96.75 528 HIS A C 1
ATOM 4015 O O . HIS A 1 528 ? 17.245 -14.510 -16.692 1.00 96.75 528 HIS A O 1
ATOM 4021 N N . SER A 1 529 ? 17.516 -14.156 -14.492 1.00 93.44 529 SER A N 1
ATOM 4022 C CA . SER A 1 529 ? 17.202 -15.519 -14.073 1.00 93.44 529 SER A CA 1
ATOM 4023 C C . SER A 1 529 ? 16.080 -15.480 -13.044 1.00 93.44 529 SER A C 1
ATOM 4025 O O . SER A 1 529 ? 16.085 -14.637 -12.146 1.00 93.44 529 SER A O 1
ATOM 4027 N N . THR A 1 530 ? 15.139 -16.418 -13.146 1.00 86.69 530 THR A N 1
ATOM 4028 C CA . THR A 1 530 ? 14.051 -16.587 -12.170 1.00 86.69 530 THR A CA 1
ATOM 4029 C C . THR A 1 530 ? 14.534 -17.184 -10.849 1.00 86.69 530 THR A C 1
ATOM 4031 O O . THR A 1 530 ? 13.805 -17.147 -9.861 1.00 86.69 530 THR A O 1
ATOM 4034 N N . SER A 1 531 ? 15.761 -17.714 -10.815 1.00 86.75 531 SER A N 1
ATOM 4035 C CA . SER A 1 531 ? 16.367 -18.297 -9.623 1.00 86.75 531 SER A CA 1
ATOM 4036 C C . SER A 1 531 ? 17.873 -18.044 -9.595 1.00 86.75 531 SER A C 1
ATOM 4038 O O . SER A 1 531 ? 18.631 -18.558 -10.423 1.00 86.75 531 SER A O 1
ATOM 4040 N N . CYS A 1 532 ? 18.306 -17.246 -8.627 1.00 89.25 532 CYS A N 1
ATOM 4041 C CA . CYS A 1 532 ? 19.689 -16.944 -8.296 1.00 89.25 532 CYS A CA 1
ATOM 4042 C C . CYS A 1 532 ? 19.906 -17.194 -6.808 1.00 89.25 532 CYS A C 1
ATOM 4044 O O . CYS A 1 532 ? 19.160 -16.674 -5.981 1.00 89.25 532 CYS A O 1
ATOM 4046 N N . ARG A 1 533 ? 20.946 -17.953 -6.460 1.00 92.00 533 ARG A N 1
ATOM 4047 C CA . ARG A 1 533 ? 21.390 -18.121 -5.075 1.00 92.00 533 ARG A CA 1
ATOM 4048 C C . ARG A 1 533 ? 22.419 -17.054 -4.752 1.00 92.00 533 ARG A C 1
ATOM 4050 O O . ARG A 1 533 ? 23.497 -17.042 -5.340 1.00 92.00 533 ARG A O 1
ATOM 4057 N N . PHE A 1 534 ? 22.091 -16.181 -3.815 1.00 89.44 534 PHE A N 1
ATOM 4058 C CA . PHE A 1 534 ? 22.992 -15.163 -3.297 1.00 89.44 534 PHE A CA 1
ATOM 4059 C C . PHE A 1 534 ? 23.927 -15.756 -2.248 1.00 89.44 534 PHE A C 1
ATOM 4061 O O . PHE A 1 534 ? 23.614 -16.756 -1.604 1.00 89.44 534 PHE A O 1
ATOM 4068 N N . ALA A 1 535 ? 25.063 -15.099 -2.026 1.00 78.19 535 ALA A N 1
ATOM 4069 C CA . ALA A 1 535 ? 26.043 -15.508 -1.023 1.00 78.19 535 ALA A CA 1
ATOM 4070 C C . ALA A 1 535 ? 25.487 -15.530 0.418 1.00 78.19 535 ALA A C 1
ATOM 4072 O O . ALA A 1 535 ? 26.074 -16.162 1.284 1.00 78.19 535 ALA A O 1
ATOM 4073 N N . SER A 1 536 ? 24.357 -14.864 0.683 1.00 75.69 536 SER A N 1
ATOM 4074 C CA . SER A 1 536 ? 23.621 -14.965 1.953 1.00 75.69 536 SER A CA 1
ATOM 4075 C C . SER A 1 536 ? 22.810 -16.261 2.102 1.00 75.69 536 SER A C 1
ATOM 4077 O O . SER A 1 536 ? 22.149 -16.448 3.116 1.00 75.69 536 SER A O 1
ATOM 4079 N N . GLY A 1 537 ? 22.780 -17.120 1.081 1.00 73.81 537 GLY A N 1
ATOM 4080 C CA . GLY A 1 537 ? 21.921 -18.304 1.011 1.00 73.81 537 GLY A CA 1
ATOM 4081 C C . GLY A 1 537 ? 20.525 -18.036 0.438 1.00 73.81 537 GLY A C 1
ATOM 4082 O O . GLY A 1 537 ? 19.838 -18.987 0.068 1.00 73.81 537 GLY A O 1
ATOM 4083 N N . HIS A 1 538 ? 20.123 -16.768 0.296 1.00 68.06 538 HIS A N 1
ATOM 4084 C CA . HIS A 1 538 ? 18.823 -16.379 -0.253 1.00 68.06 538 HIS A CA 1
ATOM 4085 C C . HIS A 1 538 ? 18.692 -16.770 -1.733 1.00 68.06 538 HIS A C 1
ATOM 4087 O O . HIS A 1 538 ? 19.621 -16.551 -2.512 1.00 68.06 538 HIS A O 1
ATOM 4093 N N . VAL A 1 539 ? 17.542 -17.325 -2.126 1.00 83.31 539 VAL A N 1
ATOM 4094 C CA . VAL A 1 539 ? 17.256 -17.730 -3.510 1.00 83.31 539 VAL A CA 1
ATOM 4095 C C . VAL A 1 539 ? 16.064 -16.940 -4.036 1.00 83.31 539 VAL A C 1
ATOM 4097 O O . VAL A 1 539 ? 14.965 -17.052 -3.499 1.00 83.31 539 VAL A O 1
ATOM 4100 N N . CYS A 1 540 ? 16.273 -16.142 -5.081 1.00 79.06 540 CYS A N 1
ATOM 4101 C CA . CYS A 1 540 ? 15.215 -15.350 -5.710 1.00 79.06 540 CYS A CA 1
ATOM 4102 C C . CYS A 1 540 ? 15.546 -15.015 -7.170 1.00 79.06 540 CYS A C 1
ATOM 4104 O O . CYS A 1 540 ? 16.660 -15.258 -7.634 1.00 79.06 540 CYS A O 1
ATOM 4106 N N . GLY A 1 541 ? 14.579 -14.465 -7.907 1.00 85.62 541 GLY A N 1
ATOM 4107 C CA . GLY A 1 541 ? 14.828 -13.938 -9.247 1.00 85.62 541 GLY A CA 1
ATOM 4108 C C . GLY A 1 541 ? 15.720 -12.696 -9.210 1.00 85.62 541 GLY A C 1
ATOM 4109 O O . GLY A 1 541 ? 15.625 -11.883 -8.290 1.00 85.62 541 GLY A O 1
ATOM 4110 N N . HIS A 1 542 ? 16.579 -12.536 -10.215 1.00 94.69 542 HIS A N 1
ATOM 4111 C CA . HIS A 1 542 ? 17.522 -11.421 -10.285 1.00 94.69 542 HIS A CA 1
ATOM 4112 C C . HIS A 1 542 ? 17.726 -10.937 -11.713 1.00 94.69 542 HIS A C 1
ATOM 4114 O O . HIS A 1 542 ? 17.773 -11.740 -12.646 1.00 94.69 542 HIS A O 1
ATOM 4120 N N . VAL A 1 543 ? 17.873 -9.622 -11.866 1.00 97.06 543 VAL A N 1
ATOM 4121 C CA . VAL A 1 543 ? 18.113 -8.961 -13.151 1.00 97.06 543 VAL A CA 1
ATOM 4122 C C . VAL A 1 543 ? 19.368 -8.117 -13.052 1.00 97.06 543 VAL A C 1
ATOM 4124 O O . VAL A 1 543 ? 19.525 -7.345 -12.111 1.00 97.06 543 VAL A O 1
ATOM 4127 N N . TRP A 1 544 ? 20.241 -8.235 -14.040 1.00 98.38 544 TRP A N 1
ATOM 4128 C CA . TRP A 1 544 ? 21.452 -7.436 -14.149 1.00 98.38 544 TRP A CA 1
ATOM 4129 C C . TRP A 1 544 ? 21.643 -6.936 -15.581 1.00 98.38 544 TRP A C 1
ATOM 4131 O O . TRP A 1 544 ? 20.942 -7.350 -16.507 1.00 98.38 544 TRP A O 1
ATOM 4141 N N . ALA A 1 545 ? 22.563 -5.991 -15.756 1.00 98.62 545 ALA A N 1
ATOM 4142 C CA . ALA A 1 545 ? 22.946 -5.511 -17.074 1.00 98.62 545 ALA A CA 1
ATOM 4143 C C . ALA A 1 545 ? 24.051 -6.395 -17.659 1.00 98.62 545 ALA A C 1
ATOM 4145 O O . ALA A 1 545 ? 24.894 -6.906 -16.930 1.00 98.62 545 ALA A O 1
ATOM 4146 N N . GLU A 1 546 ? 24.100 -6.517 -18.977 1.00 98.50 546 GLU A N 1
ATOM 4147 C CA . GLU A 1 546 ? 25.273 -6.983 -19.710 1.00 98.50 546 GLU A CA 1
ATOM 4148 C C . GLU A 1 546 ? 25.679 -5.929 -20.734 1.00 98.50 546 GLU A C 1
ATOM 4150 O O . GLU A 1 546 ? 24.818 -5.300 -21.352 1.00 98.50 546 GLU A O 1
ATOM 4155 N N . ALA A 1 547 ? 26.982 -5.753 -20.924 1.00 98.12 547 ALA A N 1
ATOM 4156 C CA . ALA A 1 547 ? 27.564 -4.860 -21.919 1.00 98.12 547 ALA A CA 1
ATOM 4157 C C . ALA A 1 547 ? 28.355 -5.674 -22.948 1.00 98.12 547 ALA A C 1
ATOM 4159 O O . ALA A 1 547 ? 29.029 -6.638 -22.583 1.00 98.12 547 ALA A O 1
ATOM 4160 N N . TYR A 1 548 ? 28.295 -5.285 -24.220 1.00 97.62 548 TYR A N 1
ATOM 4161 C CA . TYR A 1 548 ? 29.103 -5.902 -25.266 1.00 97.62 548 TYR A CA 1
ATOM 4162 C C . TYR A 1 548 ? 30.495 -5.265 -25.282 1.00 97.62 548 TYR A C 1
ATOM 4164 O O . TYR A 1 548 ? 30.660 -4.091 -25.616 1.00 97.62 548 TYR A O 1
ATOM 4172 N N . ILE A 1 549 ? 31.492 -6.030 -24.848 1.00 95.88 549 ILE A N 1
ATOM 4173 C CA . ILE A 1 549 ? 32.867 -5.584 -24.627 1.00 95.88 549 ILE A CA 1
ATOM 4174 C C . ILE A 1 549 ? 33.793 -6.601 -25.290 1.00 95.88 549 ILE A C 1
ATOM 4176 O O . ILE A 1 549 ? 33.710 -7.794 -25.000 1.00 95.88 549 ILE A O 1
ATOM 4180 N N . ASP A 1 550 ? 34.671 -6.125 -26.173 1.00 90.88 550 ASP A N 1
ATOM 4181 C CA . ASP A 1 550 ? 35.685 -6.935 -26.864 1.00 90.88 550 ASP A CA 1
ATOM 4182 C C . ASP A 1 550 ? 35.095 -8.182 -27.556 1.00 90.88 550 ASP A C 1
ATOM 4184 O O . ASP A 1 550 ? 35.621 -9.291 -27.465 1.00 90.88 550 ASP A O 1
ATOM 4188 N N . GLY A 1 551 ? 33.945 -8.006 -28.220 1.00 90.38 551 GLY A N 1
ATOM 4189 C CA . GLY A 1 551 ? 33.259 -9.071 -28.959 1.00 90.38 551 GLY A CA 1
ATOM 4190 C C . GLY A 1 551 ? 32.456 -10.052 -28.096 1.00 90.38 551 GLY A C 1
ATOM 4191 O O . GLY A 1 551 ? 32.022 -11.086 -28.598 1.00 90.38 551 GLY A O 1
ATOM 4192 N N . LYS A 1 552 ? 32.273 -9.777 -26.796 1.00 94.44 552 LYS A N 1
ATOM 4193 C CA . LYS A 1 552 ? 31.586 -10.680 -25.860 1.00 94.44 552 LYS A CA 1
ATOM 4194 C C . LYS A 1 552 ? 30.624 -9.928 -24.946 1.00 94.44 552 LYS A C 1
ATOM 4196 O O . LYS A 1 552 ? 30.875 -8.792 -24.552 1.00 94.44 552 LYS A O 1
ATOM 4201 N N . TRP A 1 553 ? 29.536 -10.586 -24.553 1.00 97.12 553 TRP A N 1
ATOM 4202 C CA . TRP A 1 553 ? 28.655 -10.086 -23.499 1.00 97.12 553 TRP A CA 1
ATOM 4203 C C . TRP A 1 553 ? 29.311 -10.285 -22.134 1.00 97.12 553 TRP A C 1
ATOM 4205 O O . TRP A 1 553 ? 29.631 -11.408 -21.751 1.00 97.12 553 TRP A O 1
ATOM 4215 N N . GLN A 1 554 ? 29.522 -9.191 -21.406 1.00 97.69 554 GLN A N 1
ATOM 4216 C CA . GLN A 1 554 ? 30.060 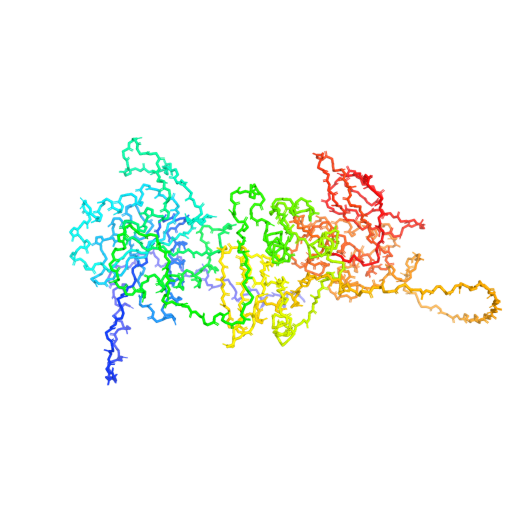-9.211 -20.051 1.00 97.69 554 GLN A CA 1
ATOM 4217 C C . GLN A 1 554 ? 29.017 -8.711 -19.059 1.00 97.69 554 GLN A C 1
ATOM 4219 O O . GLN A 1 554 ? 28.422 -7.647 -19.240 1.00 97.69 554 GLN A O 1
ATOM 4224 N N . SER A 1 555 ? 28.822 -9.475 -17.986 1.00 97.75 555 SER A N 1
ATOM 4225 C CA . SER A 1 555 ? 27.877 -9.141 -16.924 1.00 97.75 555 SER A CA 1
ATOM 4226 C C . SER A 1 555 ? 28.303 -7.909 -16.119 1.00 97.75 555 SER A C 1
ATOM 4228 O O . SER A 1 555 ? 29.480 -7.688 -15.847 1.00 97.75 555 SER A O 1
ATOM 4230 N N . LEU A 1 556 ? 27.318 -7.112 -15.721 1.00 96.19 556 LEU A N 1
ATOM 4231 C CA . LEU A 1 556 ? 27.458 -5.838 -15.030 1.00 96.19 556 LEU A CA 1
ATOM 4232 C C . LEU A 1 556 ? 26.346 -5.691 -13.979 1.00 96.19 556 LEU A C 1
ATOM 4234 O O . LEU A 1 556 ? 25.358 -4.983 -14.178 1.00 96.19 556 LEU A O 1
ATOM 4238 N N . ASP A 1 557 ? 26.490 -6.378 -12.846 1.00 97.69 557 ASP A N 1
ATOM 4239 C CA . ASP A 1 557 ? 25.529 -6.278 -11.742 1.00 97.69 557 ASP A CA 1
ATOM 4240 C C . ASP A 1 557 ? 25.982 -5.280 -10.669 1.00 97.69 557 ASP A C 1
ATOM 4242 O O . ASP A 1 557 ? 26.823 -5.587 -9.822 1.00 97.69 557 ASP A O 1
ATOM 4246 N N . THR A 1 558 ? 25.355 -4.107 -10.648 1.00 95.62 558 THR A N 1
ATOM 4247 C CA . THR A 1 558 ? 25.666 -3.013 -9.719 1.00 95.62 558 THR A CA 1
ATOM 4248 C C . THR A 1 558 ? 25.040 -3.180 -8.330 1.00 95.62 558 THR A C 1
ATOM 4250 O O . THR A 1 558 ? 25.215 -2.318 -7.474 1.00 95.62 558 THR A O 1
ATOM 4253 N N . THR A 1 559 ? 24.319 -4.264 -8.040 1.00 92.69 559 THR A N 1
ATOM 4254 C CA . THR A 1 559 ? 23.602 -4.398 -6.758 1.00 92.69 559 THR A CA 1
ATOM 4255 C C . THR A 1 559 ? 24.512 -4.708 -5.565 1.00 92.69 559 THR A C 1
ATOM 4257 O O . THR A 1 559 ? 24.139 -4.451 -4.420 1.00 92.69 559 THR A O 1
ATOM 4260 N N . SER A 1 560 ? 25.748 -5.160 -5.803 1.00 90.69 560 SER A N 1
ATOM 4261 C CA . SER A 1 560 ? 26.707 -5.547 -4.760 1.00 90.69 560 SER A CA 1
ATOM 4262 C C . SER A 1 560 ? 28.119 -5.032 -5.044 1.00 90.69 560 SER A C 1
ATOM 4264 O O . SER A 1 560 ? 28.565 -5.014 -6.187 1.00 90.69 560 SER A O 1
ATOM 4266 N N . SER A 1 561 ? 28.859 -4.665 -3.990 1.00 88.62 561 SER A N 1
ATOM 4267 C CA . SER A 1 561 ? 30.291 -4.319 -4.070 1.00 88.62 561 SER A CA 1
ATOM 4268 C C . SER A 1 561 ? 31.189 -5.520 -4.365 1.00 88.62 561 SER A C 1
ATOM 4270 O O . SER A 1 561 ? 32.352 -5.332 -4.696 1.00 88.62 561 SER A O 1
ATOM 4272 N N . ARG A 1 562 ? 30.666 -6.745 -4.236 1.00 89.69 562 ARG A N 1
ATOM 4273 C CA . ARG A 1 562 ? 31.401 -7.982 -4.537 1.00 89.69 562 ARG A CA 1
ATOM 4274 C C . ARG A 1 562 ? 31.476 -8.284 -6.037 1.00 89.69 562 ARG A C 1
ATOM 4276 O O . ARG A 1 562 ? 32.243 -9.151 -6.442 1.00 89.69 562 ARG A O 1
ATOM 4283 N N . ASN A 1 563 ? 30.670 -7.609 -6.850 1.00 94.56 563 ASN A N 1
ATOM 4284 C CA . ASN A 1 563 ? 30.665 -7.790 -8.298 1.00 94.56 563 ASN A CA 1
ATOM 4285 C C . ASN A 1 563 ? 31.643 -6.818 -8.971 1.00 94.56 563 ASN A C 1
ATOM 4287 O O . ASN A 1 563 ? 31.996 -5.778 -8.414 1.00 94.56 563 ASN A O 1
ATOM 4291 N N . SER A 1 564 ? 32.020 -7.129 -10.205 1.00 92.38 564 SER A N 1
ATOM 4292 C CA . SER A 1 564 ? 32.726 -6.225 -11.111 1.00 92.38 564 SER A CA 1
ATOM 4293 C C . SER A 1 564 ? 32.305 -6.506 -12.559 1.00 92.38 564 SER A C 1
ATOM 4295 O O . SER A 1 564 ? 31.529 -7.424 -12.828 1.00 92.38 564 SER A O 1
ATOM 4297 N N . VAL A 1 565 ? 32.769 -5.694 -13.512 1.00 95.25 565 VAL A N 1
ATOM 4298 C CA . VAL A 1 565 ? 32.501 -5.931 -14.943 1.00 95.25 565 VAL A CA 1
ATOM 4299 C C . VAL A 1 565 ? 33.078 -7.297 -15.332 1.00 95.25 565 VAL A C 1
ATOM 4301 O O . VAL A 1 565 ? 34.274 -7.527 -15.173 1.00 95.25 565 VAL A O 1
ATOM 4304 N N . GLY A 1 566 ? 32.227 -8.195 -15.823 1.00 93.00 566 GLY A N 1
ATOM 4305 C CA . GLY A 1 566 ? 32.587 -9.557 -16.218 1.00 93.00 566 GLY A CA 1
ATOM 4306 C C . GLY A 1 566 ? 32.657 -10.575 -15.072 1.00 93.00 566 GLY A C 1
ATOM 4307 O O . GLY A 1 566 ? 32.930 -11.741 -15.342 1.00 93.00 566 GLY A O 1
ATOM 4308 N N . SER A 1 567 ? 32.395 -10.188 -13.816 1.00 93.62 567 SER A N 1
ATOM 4309 C CA . SER A 1 567 ? 32.494 -11.087 -12.654 1.00 93.62 567 SER A CA 1
ATOM 4310 C C . SER A 1 567 ? 31.347 -10.887 -11.656 1.00 93.62 567 SER A C 1
ATOM 4312 O O . SER A 1 567 ? 31.138 -9.802 -11.107 1.00 93.62 567 SER A O 1
ATOM 4314 N N . LEU A 1 568 ? 30.601 -11.964 -11.398 1.00 94.31 568 LEU A N 1
ATOM 4315 C CA . LEU A 1 568 ? 29.447 -11.999 -10.498 1.00 94.31 568 LEU A CA 1
ATOM 4316 C C . LEU A 1 568 ? 29.774 -12.854 -9.265 1.00 94.31 568 LEU A C 1
ATOM 4318 O O . LEU A 1 568 ? 29.605 -14.068 -9.294 1.00 94.31 568 LEU A O 1
ATOM 4322 N N . ASN A 1 569 ? 30.233 -12.230 -8.175 1.00 92.19 569 ASN A N 1
ATOM 4323 C CA . ASN A 1 569 ? 30.631 -12.958 -6.954 1.00 92.19 569 ASN A CA 1
ATOM 4324 C C . ASN A 1 569 ? 29.589 -12.886 -5.829 1.00 92.19 569 ASN A C 1
ATOM 4326 O O . ASN A 1 569 ? 29.770 -13.474 -4.765 1.00 92.19 569 ASN A O 1
ATOM 4330 N N . SER A 1 570 ? 28.506 -12.125 -6.010 1.00 89.19 570 SER A N 1
ATOM 4331 C CA . SER A 1 570 ? 27.456 -11.995 -4.989 1.00 89.19 570 SER A CA 1
ATOM 4332 C C . SER A 1 570 ? 26.317 -13.002 -5.125 1.00 89.19 570 SER A C 1
ATOM 4334 O O . SER A 1 570 ? 25.590 -13.212 -4.150 1.00 89.19 570 SER A O 1
ATOM 4336 N N . PHE A 1 571 ? 26.172 -13.629 -6.293 1.00 94.19 571 PHE A N 1
ATOM 4337 C CA . PHE A 1 571 ? 25.157 -14.638 -6.568 1.00 94.19 571 PHE A CA 1
ATOM 4338 C C . PHE A 1 571 ? 25.592 -15.577 -7.695 1.00 94.19 571 PHE A C 1
ATOM 4340 O O . PHE A 1 571 ? 26.482 -15.258 -8.478 1.00 94.19 571 PHE A O 1
ATOM 4347 N N . ARG A 1 572 ? 24.902 -16.711 -7.808 1.00 94.25 572 ARG A N 1
ATOM 4348 C CA . ARG A 1 572 ? 24.979 -17.632 -8.944 1.00 94.25 572 ARG A CA 1
ATOM 4349 C C . ARG A 1 572 ? 23.576 -17.909 -9.474 1.00 94.25 572 ARG A C 1
ATOM 4351 O O . ARG A 1 572 ? 22.683 -18.233 -8.691 1.00 94.25 572 ARG A O 1
ATOM 4358 N N . ALA A 1 573 ? 23.385 -17.823 -10.790 1.00 92.69 573 ALA A N 1
ATOM 4359 C CA . ALA A 1 573 ? 22.145 -18.257 -11.429 1.00 92.69 573 ALA A CA 1
ATOM 4360 C C . ALA A 1 573 ? 21.994 -19.785 -11.326 1.00 92.69 573 ALA A C 1
ATOM 4362 O O . ALA A 1 573 ? 22.925 -20.532 -11.630 1.00 92.69 573 ALA A O 1
ATOM 4363 N N . LEU A 1 574 ? 20.828 -20.234 -10.864 1.00 88.44 574 LEU A N 1
ATOM 4364 C CA . LEU A 1 574 ? 20.441 -21.646 -10.790 1.00 88.44 574 LEU A CA 1
ATOM 4365 C C . LEU A 1 574 ? 19.527 -22.050 -11.952 1.00 88.44 574 LEU A C 1
ATOM 4367 O O . LEU A 1 574 ? 19.531 -23.206 -12.357 1.00 88.44 574 LEU A O 1
ATOM 4371 N N . ALA A 1 575 ? 18.743 -21.103 -12.472 1.00 90.44 575 ALA A N 1
ATOM 4372 C CA . ALA A 1 575 ? 17.902 -21.283 -13.651 1.00 90.44 575 ALA A CA 1
ATOM 4373 C C . ALA A 1 575 ? 18.533 -20.646 -14.901 1.00 90.44 575 ALA A C 1
ATOM 4375 O O . ALA A 1 575 ? 19.518 -19.908 -14.819 1.00 90.44 575 ALA A O 1
ATOM 4376 N N . ALA A 1 576 ? 17.940 -20.932 -16.064 1.00 91.62 576 ALA A N 1
ATOM 4377 C CA . ALA A 1 576 ? 18.374 -20.381 -17.342 1.00 91.62 576 ALA A CA 1
ATOM 4378 C C . ALA A 1 576 ? 18.331 -18.844 -17.347 1.00 91.62 576 ALA A C 1
ATOM 4380 O O . ALA A 1 576 ? 17.350 -18.231 -16.915 1.00 91.62 576 ALA A O 1
ATOM 4381 N N . VAL A 1 577 ? 19.383 -18.231 -17.893 1.00 96.38 577 VAL A N 1
ATOM 4382 C CA . VAL A 1 577 ? 19.479 -16.778 -18.051 1.00 96.38 577 VAL A CA 1
ATOM 4383 C C . VAL A 1 577 ? 18.803 -16.362 -19.354 1.00 96.38 577 VAL A C 1
ATOM 4385 O O . VAL A 1 577 ? 19.214 -16.758 -20.444 1.00 96.38 577 VAL A O 1
ATOM 4388 N N . ARG A 1 578 ? 17.753 -15.552 -19.236 1.00 95.00 578 ARG A N 1
ATOM 4389 C CA . ARG A 1 578 ? 17.031 -14.941 -20.356 1.00 95.00 578 ARG A CA 1
ATOM 4390 C C . ARG A 1 578 ? 17.553 -13.533 -20.608 1.00 95.00 578 ARG A C 1
ATOM 4392 O O . ARG A 1 578 ? 17.866 -12.811 -19.661 1.00 95.00 578 ARG A O 1
ATOM 4399 N N . HIS A 1 579 ? 17.586 -13.134 -21.876 1.00 96.44 579 HIS A N 1
ATOM 4400 C CA . HIS A 1 579 ? 18.110 -11.838 -22.295 1.00 96.44 579 HIS A CA 1
ATOM 4401 C C . HIS A 1 579 ? 17.022 -10.975 -22.923 1.00 96.44 579 HIS A C 1
ATOM 4403 O O . HIS A 1 579 ? 16.184 -11.476 -23.670 1.00 96.44 579 HIS A O 1
ATOM 4409 N N . TYR A 1 580 ? 17.052 -9.673 -22.640 1.00 94.44 580 TYR A N 1
ATOM 4410 C CA . TYR A 1 580 ? 16.044 -8.733 -23.127 1.00 94.44 580 TYR A CA 1
ATOM 4411 C C . TYR A 1 580 ? 16.681 -7.427 -23.597 1.00 94.44 580 TYR A C 1
ATOM 4413 O O . TYR A 1 580 ? 17.583 -6.893 -22.950 1.00 94.44 580 TYR A O 1
ATOM 4421 N N . VAL A 1 581 ? 16.159 -6.856 -24.685 1.00 91.44 581 VAL A N 1
ATOM 4422 C CA . VAL A 1 581 ? 16.453 -5.461 -25.067 1.00 91.44 581 VAL A CA 1
ATOM 4423 C C . VAL A 1 581 ? 15.712 -4.493 -24.140 1.00 91.44 581 VAL A C 1
ATOM 4425 O O . VAL A 1 581 ? 16.280 -3.486 -23.711 1.00 91.44 581 VAL A O 1
ATOM 4428 N N . ASN A 1 582 ? 14.468 -4.828 -23.792 1.00 87.75 582 ASN A N 1
ATOM 4429 C CA . ASN A 1 582 ? 13.641 -4.138 -22.809 1.00 87.75 582 ASN A CA 1
ATOM 4430 C C . ASN A 1 582 ? 12.970 -5.179 -21.909 1.00 87.75 582 ASN A C 1
ATOM 4432 O O . ASN A 1 582 ? 12.371 -6.128 -22.414 1.00 87.75 582 ASN A O 1
ATOM 4436 N N . VAL A 1 583 ? 13.077 -5.017 -20.592 1.00 79.69 583 VAL A N 1
ATOM 4437 C CA . VAL A 1 583 ? 12.443 -5.944 -19.646 1.00 79.69 583 VAL A CA 1
ATOM 4438 C C . VAL A 1 583 ? 10.920 -5.772 -19.667 1.00 79.69 583 VAL A C 1
ATOM 4440 O O . VAL A 1 583 ? 10.444 -4.637 -19.580 1.00 79.69 583 VAL A O 1
ATOM 4443 N N . PRO A 1 584 ? 10.141 -6.864 -19.787 1.00 78.62 584 PRO A N 1
ATOM 4444 C CA . PRO A 1 584 ? 8.688 -6.783 -19.942 1.00 78.62 584 PRO A CA 1
ATOM 4445 C C . PRO A 1 584 ? 7.924 -6.646 -18.616 1.00 78.62 584 PRO A C 1
ATOM 4447 O O . PRO A 1 584 ? 6.696 -6.641 -18.630 1.00 78.62 584 PRO A O 1
ATOM 4450 N N . PHE A 1 585 ? 8.626 -6.561 -17.482 1.00 71.56 585 PHE A N 1
ATOM 4451 C CA . PHE A 1 585 ? 8.039 -6.601 -16.145 1.00 71.56 585 PHE A CA 1
ATOM 4452 C C . PHE A 1 585 ? 8.426 -5.397 -15.283 1.00 71.56 585 PHE A C 1
ATOM 4454 O O . PHE A 1 585 ? 9.620 -5.011 -15.200 1.00 71.56 585 PHE A O 1
#

Secondary structure (DSSP, 8-state):
--SSSTTSSSSSSSSSSSSSSS-SS--TTGGGTTTSSSS----------------EEEEE--SS-HHHHHHHHHHHHHHHHHTT--EEE-TTTTSTTHHHHHHHTPPTTPEEEEEES--HHHHHHHHHHHHHSTTHHHHHHTT--EEEEEE-SSS-GGG-SEEEPPTT--SS-TT--EEESHHHHHHHTT-EEEE-S--SS-SS-GGGHHHHHHHHHHHHHS-------S------TT----TTSPP-----TT-GGGGGGTTTTHHHHHHHHHHHHTT----HHHHHHHTT-BTTTB--HHHHHHHHHHTT-TT-EEE-S--HHHHHHHHHTT--EEEEE--TTSSTT-EEEEEEEEETTEEEEEETTTTEEEEEEHHHHHHHHHTTTT-EEE--PPP----------------------------------PPP-S-GGGTS--SSS-TTSHHHHHHHHHH--SSHHHHHHHHHHHHHHH-EE---SS-SSHHHHHHHHTEE-HHHHHHHHHHHHHHTT--EEEEEEEEEEETTS-EEEEEEEEEEETTEEEEE-TT-TT-BTTB--SEEE-SPPEEESS---

Foldseek 3Di:
DVVVVVVPPPPPPPPPPPPPPPPDDDDPPPVVVVPPPPPDDDPDDDDPDDDQQAAEEEAEACADHPVVVVVLSVLLQVLLVVVRHHYDYDPLHNHPPSLLVCLQPPAARHEYEYEYEQAQLSLVCNLCCCVPHVSVVSNVVSNHPAYEYEHLAQDDLQLDQWDAHDPPRPRDDPPGGTDGSVVVVCVVSVHHYQYQLLHHDDSRDSVSSNRSSVSVCVRSVDDPDDDDDDDDDDDPPPDDPCVLFQDWQFAALSPVVVPLQSVQLQLLRQLQRQCVSVVHHDDSNRSCVQQVADSQAHGDQVSSQVSLCVVQQVPKDKDFQDAVVVCQVCLSVVFKKWAWWAPVCSPVNTGTWIFRHDDDQWTWIRGNHVSGIDIDGSVVRCNGRVVVRVMIITRHHDPPPPDDDDDDDDDDDDDDDDDDDDDDDDDDDDDDDADDDPDCLLLDADPLQGLVDPVLLVVLVVLADPFLQSSLQSLLVVLLVQEAEDDHDADDQRQVNRNVVSYYHQRRSQRVSSSSSSSSNWRKKKKKAQWKQFPVRDIGIGIFMWTCGPNDTWTRGSNDPCAGTRGDPGIGHPGDIDIGSDDPD